Protein AF-A0AAW8Q0I5-F1 (afdb_monomer_lite)

Structure (mmCIF, N/CA/C/O backbone):
data_AF-A0AAW8Q0I5-F1
#
_entry.id   AF-A0AAW8Q0I5-F1
#
loop_
_atom_site.group_PDB
_atom_site.id
_atom_site.type_symbol
_atom_site.label_atom_id
_atom_site.label_alt_id
_atom_site.label_comp_id
_atom_site.label_asym_id
_atom_site.label_entity_id
_atom_site.label_seq_id
_atom_site.pdbx_PDB_ins_code
_atom_site.Cartn_x
_atom_site.Cartn_y
_atom_site.Cartn_z
_atom_site.occupancy
_atom_site.B_iso_or_equiv
_atom_site.auth_seq_id
_atom_site.auth_comp_id
_atom_site.auth_asym_id
_atom_site.auth_atom_id
_atom_site.pdbx_PDB_model_num
ATOM 1 N N . MET A 1 1 ? -17.377 -19.923 -8.020 1.00 48.56 1 MET A N 1
ATOM 2 C CA . MET A 1 1 ? -16.623 -18.664 -7.853 1.00 48.56 1 MET A CA 1
ATOM 3 C C . MET A 1 1 ? -15.186 -18.942 -8.264 1.00 48.56 1 MET A C 1
ATOM 5 O O . MET A 1 1 ? -14.658 -19.953 -7.824 1.00 48.56 1 MET A O 1
ATOM 9 N N . LYS A 1 2 ? -14.587 -18.152 -9.161 1.00 55.38 2 LYS A N 1
ATOM 10 C CA . LYS A 1 2 ? -13.146 -18.241 -9.446 1.00 55.38 2 LYS A CA 1
ATOM 11 C C . LYS A 1 2 ? -12.487 -17.068 -8.725 1.00 55.38 2 LYS A C 1
ATOM 13 O O . LYS A 1 2 ? -12.736 -15.935 -9.114 1.00 55.38 2 LYS A O 1
ATOM 18 N N . LEU A 1 3 ? -11.736 -17.343 -7.660 1.00 59.12 3 LEU A N 1
ATOM 19 C CA . LEU A 1 3 ? -10.887 -16.339 -7.018 1.00 59.12 3 LEU A CA 1
ATOM 20 C C . LEU A 1 3 ? -9.616 -16.152 -7.850 1.00 59.12 3 LEU A C 1
ATOM 22 O O . LEU A 1 3 ? -9.145 -17.100 -8.490 1.00 59.12 3 LEU A O 1
ATOM 26 N N . ASP A 1 4 ? -9.074 -14.937 -7.847 1.00 66.06 4 ASP A N 1
ATOM 27 C CA . ASP A 1 4 ? -7.731 -14.695 -8.366 1.00 66.06 4 ASP A CA 1
ATOM 28 C C . ASP A 1 4 ? -6.741 -15.560 -7.574 1.00 66.06 4 ASP A C 1
ATOM 30 O O . ASP A 1 4 ? -6.732 -15.535 -6.346 1.00 66.06 4 ASP A O 1
ATOM 34 N N . LYS A 1 5 ? -5.908 -16.339 -8.271 1.00 63.41 5 LYS A N 1
ATOM 35 C CA . LYS A 1 5 ? -4.948 -17.265 -7.648 1.00 63.41 5 LYS A CA 1
ATOM 36 C C . LYS A 1 5 ? -3.887 -16.557 -6.796 1.00 63.41 5 LYS A C 1
ATOM 38 O O . LYS A 1 5 ? -3.178 -17.221 -6.050 1.00 63.41 5 LYS A O 1
ATOM 43 N N . ARG A 1 6 ? -3.746 -15.236 -6.936 1.00 63.31 6 ARG A N 1
ATOM 44 C CA . ARG A 1 6 ? -2.852 -14.393 -6.133 1.00 63.31 6 ARG A CA 1
ATOM 45 C C . ARG A 1 6 ? -3.464 -14.021 -4.778 1.00 63.31 6 ARG A C 1
ATOM 47 O O . ARG A 1 6 ? -2.721 -13.617 -3.889 1.00 63.31 6 ARG A O 1
ATOM 54 N N . LEU A 1 7 ? -4.784 -14.149 -4.608 1.00 67.88 7 LEU A N 1
ATOM 55 C CA . LEU A 1 7 ? -5.469 -13.863 -3.347 1.00 67.88 7 LEU A CA 1
ATOM 56 C C . LEU A 1 7 ? -5.309 -15.039 -2.382 1.00 67.88 7 LEU A C 1
ATOM 58 O O . LEU A 1 7 ? -5.857 -16.118 -2.601 1.00 67.88 7 LEU A O 1
ATOM 62 N N . LYS A 1 8 ? -4.562 -14.813 -1.300 1.00 71.75 8 LYS A N 1
ATOM 63 C CA . LYS A 1 8 ? -4.283 -15.825 -0.268 1.00 71.75 8 LYS A CA 1
ATOM 64 C C . LYS A 1 8 ? -5.194 -15.705 0.953 1.00 71.75 8 LYS A C 1
ATOM 66 O O . LYS A 1 8 ? -5.509 -16.717 1.573 1.00 71.75 8 LYS A O 1
ATOM 71 N N . ASN A 1 9 ? -5.625 -14.489 1.267 1.00 77.19 9 ASN A N 1
ATOM 72 C CA . ASN A 1 9 ? -6.574 -14.135 2.319 1.00 77.19 9 ASN A CA 1
ATOM 73 C C . ASN A 1 9 ? -7.292 -12.839 1.926 1.00 77.19 9 ASN A C 1
ATOM 75 O O . ASN A 1 9 ? -6.793 -12.088 1.085 1.00 77.19 9 ASN A O 1
ATOM 79 N N . ILE A 1 10 ? -8.463 -12.600 2.509 1.00 85.44 10 ILE A N 1
ATOM 80 C CA . ILE A 1 10 ? -9.275 -11.404 2.277 1.00 85.44 10 ILE A CA 1
ATOM 81 C C . ILE A 1 10 ? -9.743 -10.935 3.647 1.00 85.44 10 ILE A C 1
ATOM 83 O O . ILE A 1 10 ? -10.274 -11.747 4.388 1.00 85.44 10 ILE A O 1
ATOM 87 N N . GLU A 1 11 ? -9.543 -9.665 3.973 1.00 87.81 11 GLU A N 1
ATOM 88 C CA . GLU A 1 11 ? -10.097 -9.051 5.181 1.00 87.81 11 GLU A CA 1
ATOM 89 C C . GLU A 1 11 ? -11.274 -8.160 4.787 1.00 87.81 11 GLU A C 1
ATOM 91 O O . GLU A 1 11 ? -11.239 -7.510 3.738 1.00 87.81 11 GLU A O 1
ATOM 96 N N . TRP A 1 12 ? -12.317 -8.130 5.614 1.00 91.81 12 TRP A N 1
ATOM 97 C CA . TRP A 1 12 ? -13.484 -7.279 5.397 1.00 91.81 12 TRP A CA 1
ATOM 98 C C . TRP A 1 12 ? -13.588 -6.268 6.522 1.00 91.81 12 TRP A C 1
ATOM 100 O O . TRP A 1 12 ? -13.797 -6.641 7.671 1.00 91.81 12 TRP A O 1
ATOM 110 N N . GLU A 1 13 ? -13.500 -4.986 6.194 1.00 91.31 13 GLU A N 1
ATOM 111 C CA . GLU A 1 13 ? -13.608 -3.922 7.186 1.00 91.31 13 GLU A CA 1
ATOM 112 C C . GLU A 1 13 ? -14.950 -3.198 7.049 1.00 91.31 13 GLU A C 1
ATOM 114 O O . GLU A 1 13 ? -15.319 -2.710 5.979 1.00 91.31 13 GLU A O 1
ATOM 119 N N . VAL A 1 14 ? -15.695 -3.118 8.149 1.00 92.50 14 VAL A N 1
ATOM 120 C CA . VAL A 1 14 ? -16.879 -2.263 8.254 1.00 92.50 14 VAL A CA 1
ATOM 121 C C . VAL A 1 14 ? -16.415 -0.926 8.806 1.00 92.50 14 VAL A C 1
ATOM 123 O O . VAL A 1 14 ? -16.199 -0.794 10.010 1.00 92.50 14 VAL A O 1
ATOM 126 N N . ILE A 1 15 ? -16.250 0.052 7.917 1.00 87.56 15 ILE A N 1
ATOM 127 C CA . ILE A 1 15 ? -15.680 1.373 8.220 1.00 87.56 15 ILE A CA 1
ATOM 128 C C . ILE A 1 15 ? -16.571 2.507 7.703 1.00 87.56 15 ILE A C 1
ATOM 130 O O . ILE A 1 15 ? -17.479 2.294 6.902 1.00 87.56 15 ILE A O 1
ATOM 134 N N . GLY A 1 16 ? -16.327 3.729 8.178 1.00 83.31 16 GLY A N 1
ATOM 135 C CA . GLY A 1 16 ? -17.059 4.932 7.779 1.00 83.31 16 GLY A CA 1
ATOM 136 C C . GLY A 1 16 ? -16.974 6.021 8.847 1.00 83.31 16 GLY A C 1
ATOM 137 O O . GLY A 1 16 ? -16.049 6.035 9.653 1.00 83.31 16 GLY A O 1
ATOM 138 N N . GLY A 1 17 ? -17.953 6.931 8.882 1.00 82.12 17 GLY A N 1
ATOM 139 C CA . GLY A 1 17 ? -18.036 7.948 9.941 1.00 82.12 17 GLY A CA 1
ATOM 140 C C . GLY A 1 17 ? -18.334 7.347 11.322 1.00 82.12 17 GLY A C 1
ATOM 141 O O . GLY A 1 17 ? -17.542 7.480 12.247 1.00 82.12 17 GLY A O 1
ATOM 142 N N . GLU A 1 18 ? -19.486 6.688 11.464 1.00 88.50 18 GLU A N 1
ATOM 143 C CA . GLU A 1 18 ? -19.808 5.827 12.609 1.00 88.50 18 GLU A CA 1
ATOM 144 C C . GLU A 1 18 ? -20.784 4.742 12.144 1.00 88.50 18 GLU A C 1
ATOM 146 O O . GLU A 1 18 ? -21.928 5.023 11.784 1.00 88.50 18 GLU A O 1
ATOM 151 N N . THR A 1 19 ? -20.327 3.495 12.138 1.00 89.19 19 THR A N 1
ATOM 152 C CA . THR A 1 19 ? -21.017 2.346 11.528 1.00 89.19 19 THR A CA 1
ATOM 153 C C . THR A 1 19 ? -22.331 2.006 12.233 1.00 89.19 19 THR A C 1
ATOM 155 O O . THR A 1 19 ? -23.303 1.600 11.592 1.00 89.19 19 THR A O 1
ATOM 158 N N . THR A 1 20 ? -22.416 2.276 13.536 1.00 91.75 20 THR A N 1
ATOM 159 C CA . THR A 1 20 ? -23.627 2.086 14.351 1.00 91.75 20 THR A CA 1
ATOM 160 C C . THR A 1 20 ? -24.678 3.191 14.178 1.00 91.75 20 THR A C 1
ATOM 162 O O . THR A 1 20 ? -25.742 3.132 14.797 1.00 91.75 20 THR A O 1
ATOM 165 N N . MET A 1 21 ? -24.423 4.205 13.336 1.00 90.25 21 MET A N 1
ATOM 166 C CA . MET A 1 21 ? -25.456 5.172 12.937 1.00 90.25 21 MET A CA 1
ATOM 167 C C . MET A 1 21 ? -26.465 4.598 11.941 1.00 90.25 21 MET A C 1
ATOM 169 O O . MET A 1 21 ? -27.536 5.184 11.764 1.00 90.25 21 MET A O 1
ATOM 173 N N . MET A 1 22 ? -26.148 3.469 11.305 1.00 88.31 22 MET A N 1
ATOM 174 C CA . MET A 1 22 ? -27.131 2.705 10.543 1.00 88.31 22 MET A CA 1
ATOM 175 C C . MET A 1 22 ? -28.263 2.226 11.469 1.00 88.31 22 MET A C 1
ATOM 177 O O . MET A 1 22 ? -28.040 2.049 12.673 1.00 88.31 22 MET A O 1
ATOM 181 N N . PRO A 1 23 ? -29.485 2.010 10.947 1.00 91.62 23 PRO A N 1
ATOM 182 C CA . PRO A 1 23 ? -30.553 1.393 11.725 1.00 91.62 23 PRO A CA 1
ATOM 183 C C . PRO A 1 23 ? -30.087 0.065 12.327 1.00 91.62 23 PRO A C 1
ATOM 185 O O . PRO A 1 23 ? -29.444 -0.726 11.640 1.00 91.62 23 PRO A O 1
ATOM 188 N N . PHE A 1 24 ? -30.420 -0.193 13.591 1.00 95.94 24 PHE A N 1
ATOM 189 C CA . PHE A 1 24 ? -30.023 -1.431 14.269 1.00 95.94 24 PHE A CA 1
ATOM 190 C C . PHE A 1 24 ? -30.465 -2.674 13.490 1.00 95.94 24 PHE A C 1
ATOM 192 O O . PHE A 1 24 ? -29.695 -3.615 13.329 1.00 95.94 24 PHE A O 1
ATOM 199 N N . GLU A 1 25 ? -31.683 -2.637 12.950 1.00 96.88 25 GLU A N 1
ATOM 200 C CA . GLU A 1 25 ? -32.304 -3.729 12.204 1.00 96.88 25 GLU A CA 1
ATOM 201 C C . GLU A 1 25 ? -31.486 -4.106 10.956 1.00 96.88 25 GLU A C 1
ATOM 203 O O . GLU A 1 25 ? -31.444 -5.272 10.578 1.00 96.88 25 GLU A O 1
ATOM 208 N N . PHE A 1 26 ? -30.763 -3.148 10.357 1.00 95.00 26 PHE A N 1
ATOM 209 C CA . PHE A 1 26 ? -29.841 -3.436 9.257 1.00 95.00 26 PHE A CA 1
ATOM 210 C C . PHE A 1 26 ? -28.702 -4.346 9.719 1.00 95.00 26 PHE A C 1
ATOM 212 O O . PHE A 1 26 ? -28.434 -5.357 9.082 1.00 95.00 26 PHE A O 1
ATOM 219 N N . TRP A 1 27 ? -28.035 -4.020 10.829 1.00 95.38 27 TRP A N 1
ATOM 220 C CA . TRP A 1 27 ? -26.914 -4.824 11.324 1.00 95.38 27 TRP A CA 1
ATOM 221 C C . TRP A 1 27 ? -27.357 -6.127 11.983 1.00 95.38 27 TRP A C 1
ATOM 223 O O . TRP A 1 27 ? -26.634 -7.119 11.899 1.00 95.38 27 TRP A O 1
ATOM 233 N N . GLU A 1 28 ? -28.548 -6.157 12.581 1.00 97.31 28 GLU A N 1
ATOM 234 C CA . GLU A 1 28 ? -29.161 -7.387 13.084 1.00 97.31 28 GLU A CA 1
ATOM 235 C C . GLU A 1 28 ? -29.305 -8.445 11.975 1.00 97.31 28 GLU A C 1
ATOM 237 O O . GLU A 1 28 ? -29.043 -9.627 12.217 1.00 97.31 28 GLU A O 1
ATOM 242 N N . GLU A 1 29 ? -29.649 -8.014 10.757 1.00 97.00 29 GLU A N 1
ATOM 243 C CA . GLU A 1 29 ? -29.733 -8.865 9.566 1.00 97.00 29 GLU A CA 1
ATOM 244 C C . GLU A 1 29 ? -28.365 -9.081 8.893 1.00 97.00 29 GLU A C 1
ATOM 246 O O . GLU A 1 29 ? -27.980 -10.212 8.583 1.00 97.00 29 GLU A O 1
ATOM 251 N N . MET A 1 30 ? -27.601 -8.008 8.678 1.00 95.62 30 MET A N 1
ATOM 252 C CA . MET A 1 30 ? -26.410 -8.033 7.827 1.00 95.62 30 MET A CA 1
ATOM 253 C C . MET A 1 30 ? -25.180 -8.637 8.491 1.00 95.62 30 MET A C 1
ATOM 255 O O . MET A 1 30 ? -24.368 -9.243 7.791 1.00 95.62 30 MET A O 1
ATOM 259 N N . LEU A 1 31 ? -25.016 -8.507 9.810 1.00 96.56 31 LEU A N 1
ATOM 260 C CA . LEU A 1 31 ? -23.865 -9.075 10.511 1.00 96.56 31 LEU A CA 1
ATOM 261 C C . LEU A 1 31 ? -23.804 -10.611 10.370 1.00 96.56 31 LEU A C 1
ATOM 263 O O . LEU A 1 31 ? -22.808 -11.100 9.833 1.00 96.56 31 LEU A O 1
ATOM 267 N N . PRO A 1 32 ? -24.844 -11.393 10.740 1.00 96.94 32 PRO A N 1
ATOM 268 C CA . PRO A 1 32 ? -24.814 -12.843 10.531 1.00 96.94 32 PRO A CA 1
ATOM 269 C C . PRO A 1 32 ? -24.720 -13.231 9.057 1.00 96.94 32 PRO A C 1
ATOM 271 O O . PRO A 1 32 ? -24.012 -14.179 8.721 1.00 96.94 32 PRO A O 1
ATOM 274 N N . TYR A 1 33 ? -25.409 -12.502 8.173 1.00 96.81 33 TYR A N 1
ATOM 275 C CA . TYR A 1 33 ? -25.327 -12.746 6.736 1.00 96.81 33 TYR A CA 1
ATOM 276 C C . TYR A 1 33 ? -23.885 -12.614 6.230 1.00 96.81 33 TYR A C 1
ATOM 278 O O . TYR A 1 33 ? -23.397 -13.479 5.505 1.00 96.81 33 TYR A O 1
ATOM 286 N N . THR A 1 34 ? -23.185 -11.556 6.638 1.00 95.94 34 THR A N 1
ATOM 287 C CA . THR A 1 34 ? -21.801 -11.290 6.230 1.00 95.94 34 THR A CA 1
ATOM 288 C C . THR A 1 34 ? -20.853 -12.359 6.764 1.00 95.94 34 THR A C 1
ATOM 290 O O . THR A 1 34 ? -20.040 -12.874 5.999 1.00 95.94 34 THR A O 1
ATOM 293 N N . LEU A 1 35 ? -21.002 -12.764 8.029 1.00 96.88 35 LEU A N 1
ATOM 294 C CA . LEU A 1 35 ? -20.181 -13.820 8.628 1.00 96.88 35 LEU A CA 1
ATOM 295 C C . LEU A 1 35 ? -20.333 -15.170 7.891 1.00 96.88 35 LEU A C 1
ATOM 297 O O . LEU A 1 35 ? -19.319 -15.781 7.555 1.00 96.88 35 LEU A O 1
ATOM 301 N N . ASP A 1 36 ? -21.558 -15.593 7.534 1.00 96.31 36 ASP A N 1
ATOM 302 C CA . ASP A 1 36 ? -21.793 -16.809 6.717 1.00 96.31 36 ASP A CA 1
ATOM 303 C C . ASP A 1 36 ? -21.140 -16.703 5.328 1.00 96.31 36 ASP A C 1
ATOM 305 O O . ASP A 1 36 ? -20.596 -17.677 4.801 1.00 96.31 36 ASP A O 1
ATOM 309 N N . ARG A 1 37 ? -21.158 -15.517 4.707 1.00 95.12 37 ARG A N 1
ATOM 310 C CA . ARG A 1 37 ? -20.499 -15.310 3.409 1.00 95.12 37 ARG A CA 1
ATOM 311 C C . ARG A 1 37 ? -18.986 -15.400 3.513 1.00 95.12 37 ARG A C 1
ATOM 313 O O . ARG A 1 37 ? -18.381 -16.074 2.678 1.00 95.12 37 ARG A O 1
ATOM 320 N N . ILE A 1 38 ? -18.396 -14.763 4.519 1.00 94.81 38 ILE A N 1
ATOM 321 C CA . ILE A 1 38 ? -16.953 -14.802 4.760 1.00 94.81 38 ILE A CA 1
ATOM 322 C C . ILE A 1 38 ? -16.504 -16.239 5.013 1.00 94.81 38 ILE A C 1
ATOM 324 O O . ILE A 1 38 ? -15.545 -16.694 4.393 1.00 94.81 38 ILE A O 1
ATOM 328 N N . GLU A 1 39 ? -17.240 -17.001 5.824 1.00 94.75 39 GLU A N 1
ATOM 329 C CA . GLU A 1 39 ? -16.926 -18.408 6.078 1.00 94.75 39 GLU A CA 1
ATOM 330 C C . GLU A 1 39 ? -16.882 -19.238 4.786 1.00 94.75 39 GLU A C 1
ATOM 332 O O . GLU A 1 39 ? -15.955 -20.022 4.574 1.00 94.75 39 GLU A O 1
ATOM 337 N N . ARG A 1 40 ? -17.835 -19.023 3.870 1.00 92.69 40 ARG A N 1
ATOM 338 C CA . ARG A 1 40 ? -17.848 -19.699 2.562 1.00 92.69 40 ARG A CA 1
ATOM 339 C C . ARG A 1 40 ? -16.698 -19.271 1.661 1.00 92.69 40 ARG A C 1
ATOM 341 O O . ARG A 1 40 ? -16.171 -20.107 0.933 1.00 92.69 40 ARG A O 1
ATOM 348 N N . ILE A 1 41 ? -16.323 -17.993 1.671 1.00 90.69 41 ILE A N 1
ATOM 349 C CA . ILE A 1 41 ? -15.193 -17.492 0.875 1.00 90.69 41 ILE A CA 1
ATOM 350 C C . ILE A 1 41 ? -13.880 -18.068 1.411 1.00 90.69 41 ILE A C 1
ATOM 352 O O . ILE A 1 41 ? -13.065 -18.555 0.627 1.00 90.69 41 ILE A O 1
ATOM 356 N N . ASN A 1 42 ? -13.728 -18.120 2.735 1.00 91.44 42 ASN A N 1
ATOM 357 C CA . ASN A 1 42 ? -12.556 -18.658 3.419 1.00 91.44 42 ASN A CA 1
ATOM 358 C C . ASN A 1 42 ? -12.261 -20.129 3.073 1.00 91.44 42 ASN A C 1
ATOM 360 O O . ASN A 1 42 ? -11.112 -20.546 3.173 1.00 91.44 42 ASN A O 1
ATOM 364 N N . GLN A 1 43 ? -13.243 -20.911 2.602 1.00 90.06 43 GLN A N 1
ATOM 365 C CA . GLN A 1 43 ? -13.017 -22.281 2.101 1.00 90.06 43 GLN A CA 1
ATOM 366 C C . GLN A 1 43 ? -12.094 -22.339 0.873 1.00 90.06 43 GLN A C 1
ATOM 368 O O . GLN A 1 43 ? -11.577 -23.406 0.541 1.00 90.06 43 GLN A O 1
ATOM 373 N N . PHE A 1 44 ? -11.908 -21.213 0.184 1.00 86.38 44 PHE A N 1
ATOM 374 C CA . PHE A 1 44 ? -11.088 -21.102 -1.019 1.00 86.38 44 PHE A CA 1
ATOM 375 C C . PHE A 1 44 ? -9.790 -20.309 -0.796 1.00 86.38 44 PHE A C 1
ATOM 377 O O . PHE A 1 44 ? -9.005 -20.179 -1.735 1.00 86.38 44 PHE A O 1
ATOM 384 N N . CYS A 1 45 ? -9.565 -19.778 0.409 1.00 83.31 45 CYS A N 1
ATOM 385 C CA . CYS A 1 45 ? -8.378 -19.003 0.764 1.00 83.31 45 CYS A CA 1
ATOM 386 C C . CYS A 1 45 ? -7.326 -19.889 1.452 1.00 83.31 45 CYS A C 1
ATOM 388 O O . CYS A 1 45 ? -7.659 -20.875 2.107 1.00 83.31 45 CYS A O 1
ATOM 390 N N . GLU A 1 46 ? -6.043 -19.535 1.324 1.00 81.19 46 GLU A N 1
ATOM 391 C CA . GLU A 1 46 ? -4.951 -20.221 2.035 1.00 81.19 46 GLU A CA 1
ATOM 392 C C . GLU A 1 46 ? -5.002 -19.942 3.543 1.00 81.19 46 GLU A C 1
ATOM 394 O O . GLU A 1 46 ? -4.690 -20.816 4.353 1.00 81.19 46 GLU A O 1
ATOM 399 N N . LYS A 1 47 ? -5.406 -18.723 3.920 1.00 81.81 47 LYS A N 1
ATOM 400 C CA . LYS A 1 47 ? -5.651 -18.321 5.308 1.00 81.81 47 LYS A CA 1
ATOM 401 C C . LYS A 1 47 ? -7.071 -17.781 5.439 1.00 81.81 47 LYS A C 1
ATOM 403 O O . LYS A 1 47 ? -7.577 -17.131 4.525 1.00 81.81 47 LYS A O 1
ATOM 408 N N . LYS A 1 48 ? -7.698 -18.049 6.586 1.00 87.06 48 LYS A N 1
ATOM 409 C CA . LYS A 1 48 ? -8.992 -17.457 6.936 1.00 87.06 48 LYS A CA 1
ATOM 410 C C . LYS A 1 48 ? -8.788 -15.966 7.192 1.00 87.06 48 LYS A C 1
ATOM 412 O O . LYS A 1 48 ? -7.904 -15.635 7.974 1.00 87.06 48 LYS A O 1
ATOM 417 N N . GLY A 1 49 ? -9.584 -15.118 6.556 1.00 88.38 49 GLY A N 1
ATOM 418 C CA . GLY A 1 49 ? -9.718 -13.723 6.976 1.00 88.38 49 GLY A CA 1
ATOM 419 C C . GLY A 1 49 ? -10.953 -13.503 7.840 1.00 88.38 49 GLY A C 1
ATOM 420 O O . GLY A 1 49 ? -11.753 -14.431 8.028 1.00 88.38 49 GLY A O 1
ATOM 421 N N . SER A 1 50 ? -11.109 -12.290 8.358 1.00 91.94 50 SER A N 1
ATOM 422 C CA . SER A 1 50 ? -12.137 -11.922 9.328 1.00 91.94 50 SER A CA 1
ATOM 423 C C . SER A 1 50 ? -12.959 -10.704 8.895 1.00 91.94 50 SER A C 1
ATOM 425 O O . SER A 1 50 ? -12.682 -10.017 7.909 1.00 91.94 50 SER A O 1
ATOM 427 N N . LEU A 1 51 ? -14.042 -10.474 9.636 1.00 95.81 51 LEU A N 1
ATOM 428 C CA . LEU A 1 51 ? -14.813 -9.243 9.615 1.00 95.81 51 LEU A CA 1
ATOM 429 C C . LEU A 1 51 ? -14.330 -8.336 10.748 1.00 95.81 51 LEU A C 1
ATOM 431 O O . LEU A 1 51 ? -14.603 -8.607 11.919 1.00 95.81 51 LEU A O 1
ATOM 435 N N . ASN A 1 52 ? -13.700 -7.226 10.387 1.00 94.38 52 ASN A N 1
ATOM 436 C CA . ASN A 1 52 ? -13.276 -6.178 11.303 1.00 94.38 52 ASN A CA 1
ATOM 437 C C . ASN A 1 52 ? -14.385 -5.127 11.396 1.00 94.38 52 ASN A C 1
ATOM 439 O O . ASN A 1 52 ? -14.606 -4.348 10.467 1.00 94.38 52 ASN A O 1
ATOM 443 N N . PHE A 1 53 ? -15.124 -5.113 12.505 1.00 96.06 53 PHE A N 1
ATOM 444 C CA . PHE A 1 53 ? -16.202 -4.152 12.730 1.00 96.06 53 PHE A CA 1
ATOM 445 C C . PHE A 1 53 ? -15.679 -2.938 13.501 1.00 96.06 53 PHE A C 1
ATOM 447 O O . PHE A 1 53 ? -15.452 -3.033 14.708 1.00 96.06 53 PHE A O 1
ATOM 454 N N . LEU A 1 54 ? -15.503 -1.795 12.828 1.00 94.06 54 LEU A N 1
ATOM 455 C CA . LEU A 1 54 ? -14.966 -0.580 13.445 1.00 94.06 54 LEU A CA 1
ATOM 456 C C . LEU A 1 54 ? -16.100 0.300 13.979 1.00 94.06 54 LEU A C 1
ATOM 458 O O . LEU A 1 54 ? -17.014 0.678 13.245 1.00 94.06 54 LEU A O 1
ATOM 462 N N . THR A 1 55 ? -16.042 0.670 15.256 1.00 93.69 55 THR A N 1
ATOM 463 C CA . THR A 1 55 ? -16.997 1.603 15.877 1.00 93.69 55 THR A CA 1
ATOM 464 C C . THR A 1 55 ? -16.334 2.422 16.976 1.00 93.69 55 THR A C 1
ATOM 466 O O . THR A 1 55 ? -15.407 1.983 17.650 1.00 93.69 55 THR A O 1
ATOM 469 N N . ASN A 1 56 ? -16.840 3.632 17.199 1.00 90.38 56 ASN A N 1
ATOM 470 C CA . ASN A 1 56 ? -16.401 4.489 18.287 1.00 90.38 56 ASN A CA 1
ATOM 471 C C . ASN A 1 56 ? -16.998 4.092 19.660 1.00 90.38 56 ASN A C 1
ATOM 473 O O . ASN A 1 56 ? -16.679 4.710 20.676 1.00 90.38 56 ASN A O 1
ATOM 477 N N . LEU A 1 57 ? -17.882 3.091 19.730 1.00 92.69 57 LEU A N 1
ATOM 478 C CA . LEU A 1 57 ? -18.517 2.610 20.971 1.00 92.69 57 LEU A CA 1
ATOM 479 C C . LEU A 1 57 ? -19.310 3.670 21.773 1.00 92.69 57 LEU A C 1
ATOM 481 O O . LEU A 1 57 ? -19.740 3.415 22.895 1.00 92.69 57 LEU A O 1
ATOM 485 N N . ILE A 1 58 ? -19.566 4.858 21.218 1.00 87.75 58 ILE A N 1
ATOM 486 C CA . ILE A 1 58 ? -20.411 5.913 21.809 1.00 87.75 58 ILE A CA 1
ATOM 487 C C . ILE A 1 58 ? -21.768 5.931 21.085 1.00 87.75 58 ILE A C 1
ATOM 489 O O . ILE A 1 58 ? -22.355 6.973 20.779 1.00 87.75 58 ILE A O 1
ATOM 493 N N . TYR A 1 59 ? -22.308 4.749 20.805 1.00 87.81 59 TYR A N 1
ATOM 494 C CA . TYR A 1 59 ? -23.576 4.604 20.102 1.00 87.81 59 TYR A CA 1
ATOM 495 C C . TYR A 1 59 ? -24.781 4.878 21.000 1.00 87.81 59 TYR A C 1
ATOM 497 O O . TYR A 1 59 ? -24.771 4.646 22.212 1.00 87.81 59 TYR A O 1
ATOM 505 N N . LYS A 1 60 ? -25.848 5.420 20.401 1.00 84.94 60 LYS A N 1
ATOM 506 C CA . LYS A 1 60 ? -27.090 5.774 21.111 1.00 84.94 60 LYS A CA 1
ATOM 507 C C . LYS A 1 60 ? -27.956 4.553 21.419 1.00 84.94 60 LYS A C 1
ATOM 509 O O . LYS A 1 60 ? -28.589 4.529 22.472 1.00 84.94 60 LYS A O 1
ATOM 514 N N . ASP A 1 61 ? -27.987 3.578 20.516 1.00 92.12 61 ASP A N 1
ATOM 515 C CA . ASP A 1 61 ? -28.803 2.374 20.653 1.00 92.12 61 ASP A CA 1
ATOM 516 C C . ASP A 1 61 ? -28.035 1.288 21.415 1.00 92.12 61 ASP A C 1
ATOM 518 O O . ASP A 1 61 ? -27.075 0.714 20.911 1.00 92.12 61 ASP A O 1
ATOM 522 N N . LYS A 1 62 ? -28.450 1.004 22.652 1.00 90.25 62 LYS A N 1
ATOM 523 C CA . LYS A 1 62 ? -27.763 0.033 23.514 1.00 90.25 62 LYS A CA 1
ATOM 524 C C . LYS A 1 62 ? -27.877 -1.413 23.019 1.00 90.25 62 LYS A C 1
ATOM 526 O O . LYS A 1 62 ? -27.070 -2.234 23.442 1.00 90.25 62 LYS A O 1
ATOM 531 N N . ARG A 1 63 ? -28.813 -1.718 22.107 1.00 95.75 63 ARG A N 1
ATOM 532 C CA . ARG A 1 63 ? -28.976 -3.066 21.534 1.00 95.75 63 ARG A CA 1
ATOM 533 C C . ARG A 1 63 ? -27.728 -3.539 20.781 1.00 95.75 63 ARG A C 1
ATOM 535 O O . ARG A 1 63 ? -27.512 -4.741 20.669 1.00 95.75 63 ARG A O 1
ATOM 542 N N . TYR A 1 64 ? -26.872 -2.624 20.314 1.00 96.50 64 TYR A N 1
ATOM 543 C CA . TYR A 1 64 ? -25.595 -2.988 19.693 1.00 96.50 64 TYR A CA 1
ATOM 544 C C . TYR A 1 64 ? -24.668 -3.762 20.635 1.00 96.50 64 TYR A C 1
ATOM 546 O O . TYR A 1 64 ? -24.006 -4.688 20.182 1.00 96.50 64 TYR A O 1
ATOM 554 N N . THR A 1 65 ? -24.670 -3.464 21.942 1.00 96.31 65 THR A N 1
ATOM 555 C CA . THR A 1 65 ? -23.898 -4.252 22.919 1.00 96.31 65 THR A CA 1
ATOM 556 C C . THR A 1 65 ? -24.350 -5.713 22.915 1.00 96.31 65 THR A C 1
ATOM 558 O O . THR A 1 65 ? -23.517 -6.616 22.875 1.00 96.31 65 THR A O 1
ATOM 561 N N . ASP A 1 66 ? -25.664 -5.954 22.901 1.00 96.75 66 ASP A N 1
ATOM 562 C CA . ASP A 1 66 ? -26.227 -7.307 22.871 1.00 96.75 66 ASP A CA 1
ATOM 563 C C . ASP A 1 66 ? -25.909 -8.015 21.548 1.00 96.75 66 ASP A C 1
ATOM 565 O O . ASP A 1 66 ? -25.583 -9.202 21.543 1.00 96.75 66 ASP A O 1
ATOM 569 N N . LEU A 1 67 ? -25.949 -7.285 20.429 1.00 97.38 67 LEU A N 1
ATOM 570 C CA . LEU A 1 67 ? -25.593 -7.811 19.113 1.00 97.38 67 LEU A CA 1
ATOM 571 C C . LEU A 1 67 ? -24.117 -8.224 19.044 1.00 97.38 67 LEU A C 1
ATOM 573 O O . LEU A 1 67 ? -23.817 -9.323 18.583 1.00 97.38 67 LEU A O 1
ATOM 577 N N . PHE A 1 68 ? -23.202 -7.384 19.533 1.00 97.38 68 PHE A N 1
ATOM 578 C CA . PHE A 1 68 ? -21.777 -7.711 19.572 1.00 97.38 68 PHE A CA 1
ATOM 579 C C . PHE A 1 68 ? -21.491 -8.870 20.522 1.00 97.38 68 PHE A C 1
ATOM 581 O O . PHE A 1 68 ? -20.731 -9.759 20.166 1.00 97.38 68 PHE A O 1
ATOM 588 N N . ASN A 1 69 ? -22.157 -8.932 21.678 1.00 97.50 69 ASN A N 1
ATOM 589 C CA . ASN A 1 69 ? -22.052 -10.073 22.590 1.00 97.50 69 ASN A CA 1
ATOM 590 C C . ASN A 1 69 ? -22.572 -11.373 21.967 1.00 97.50 69 ASN A C 1
ATOM 592 O O . ASN A 1 69 ? -21.976 -12.427 22.160 1.00 97.50 69 ASN A O 1
ATOM 596 N N . LYS A 1 70 ? -23.656 -11.310 21.185 1.00 97.62 70 LYS A N 1
ATOM 597 C CA . LYS A 1 70 ? -24.223 -12.477 20.495 1.00 97.62 70 LYS A CA 1
ATOM 598 C C . LYS A 1 70 ? -23.235 -13.125 19.519 1.00 97.62 70 LYS A C 1
ATOM 600 O O . LYS A 1 70 ? -23.256 -14.345 19.382 1.00 97.62 70 LYS A O 1
ATOM 605 N N . TYR A 1 71 ? -22.402 -12.330 18.845 1.00 97.19 71 TYR A N 1
ATOM 606 C CA . TYR A 1 71 ? -21.380 -12.817 17.907 1.00 97.19 71 TYR A CA 1
ATOM 607 C C . TYR A 1 71 ? -19.955 -12.718 18.462 1.00 97.19 71 TYR A C 1
ATOM 609 O O . TYR A 1 71 ? -19.004 -12.975 17.732 1.00 97.19 71 TYR A O 1
ATOM 617 N N . GLY A 1 72 ? -19.797 -12.384 19.744 1.00 95.69 72 GLY A N 1
ATOM 618 C CA . GLY A 1 72 ? -18.501 -12.099 20.353 1.00 95.69 72 GLY A CA 1
ATOM 619 C C . GLY A 1 72 ? -17.552 -13.296 20.344 1.00 95.69 72 GLY A C 1
ATOM 620 O O . GLY A 1 72 ? -16.351 -13.113 20.185 1.00 95.69 72 GLY A O 1
ATOM 621 N N . ASP A 1 73 ? -18.088 -14.512 20.436 1.00 95.94 73 ASP A N 1
ATOM 622 C CA . ASP A 1 73 ? -17.315 -15.759 20.375 1.00 95.94 73 ASP A CA 1
ATOM 623 C C . ASP A 1 73 ? -17.143 -16.304 18.942 1.00 95.94 73 ASP A C 1
ATOM 625 O O . ASP A 1 73 ? -16.588 -17.387 18.753 1.00 95.94 73 ASP A O 1
ATOM 629 N N . HIS A 1 74 ? -17.642 -15.603 17.916 1.00 95.88 74 HIS A N 1
ATOM 630 C CA . HIS A 1 74 ? -17.544 -16.057 16.530 1.00 95.88 74 HIS A CA 1
ATOM 631 C C . HIS A 1 74 ? -16.114 -15.872 16.001 1.00 95.88 74 HIS A C 1
ATOM 633 O O . HIS A 1 74 ? -15.620 -14.754 15.936 1.00 95.88 74 HIS A O 1
ATOM 639 N N . ASP A 1 75 ? -15.476 -16.948 15.529 1.00 92.75 75 ASP A N 1
ATOM 640 C CA . ASP A 1 75 ? -14.057 -16.961 15.111 1.00 92.75 75 ASP A CA 1
ATOM 641 C C . ASP A 1 75 ? -13.690 -15.997 13.967 1.00 92.75 75 ASP A C 1
ATOM 643 O O . ASP A 1 75 ? -12.514 -15.792 13.692 1.00 92.75 75 ASP A O 1
ATOM 647 N N . LEU A 1 76 ? -14.684 -15.467 13.256 1.00 95.00 76 LEU A N 1
ATOM 648 C CA . LEU A 1 76 ? -14.497 -14.531 12.140 1.00 95.00 76 LEU A CA 1
ATOM 649 C C . LEU A 1 76 ? -14.915 -13.096 12.487 1.00 95.00 76 LEU A C 1
ATOM 651 O O . LEU A 1 76 ? -14.933 -12.259 11.593 1.00 95.00 76 LEU A O 1
ATOM 655 N N . PHE A 1 77 ? -15.334 -12.822 13.725 1.00 96.88 77 PHE A N 1
ATOM 656 C CA . PHE A 1 77 ? -15.776 -11.496 14.147 1.00 96.88 77 PHE A CA 1
ATOM 657 C C . PHE A 1 77 ? -14.725 -10.841 15.042 1.00 96.88 77 PHE A C 1
ATOM 659 O O . PHE A 1 77 ? -14.447 -11.327 16.138 1.00 96.88 77 PHE A O 1
ATOM 666 N N . CYS A 1 78 ? -14.208 -9.701 14.593 1.00 95.44 78 CYS A N 1
ATOM 667 C CA . CYS A 1 78 ? -13.254 -8.885 15.330 1.00 95.44 78 CYS A CA 1
ATOM 668 C C . CYS A 1 78 ? -13.885 -7.513 15.580 1.00 95.44 78 CYS A C 1
ATOM 670 O O . CYS A 1 78 ? -14.321 -6.838 14.641 1.00 95.44 78 CYS A O 1
ATOM 672 N N . LEU A 1 79 ? -13.934 -7.072 16.837 1.00 96.50 79 LEU A N 1
ATOM 673 C CA . LEU A 1 79 ? -14.408 -5.729 17.164 1.00 96.50 79 LEU A CA 1
ATOM 674 C C . LEU A 1 79 ? -13.221 -4.771 17.242 1.00 96.50 79 LEU A C 1
ATOM 676 O O . LEU A 1 79 ? -12.345 -4.942 18.085 1.00 96.50 79 LEU A O 1
ATOM 680 N N . TYR A 1 80 ? -13.241 -3.728 16.422 1.00 94.81 80 TYR A N 1
ATOM 681 C CA . TYR A 1 80 ? -12.246 -2.664 16.432 1.00 94.81 80 TYR A CA 1
ATOM 682 C C . TYR A 1 80 ? -12.829 -1.388 17.035 1.00 94.81 80 TYR A C 1
ATOM 684 O O . TYR A 1 80 ? -13.948 -0.973 16.719 1.00 94.81 80 TYR A O 1
ATOM 692 N N . THR A 1 81 ? -12.043 -0.719 17.872 1.00 94.12 81 THR A N 1
ATOM 693 C CA . THR A 1 81 ? -12.382 0.611 18.378 1.00 94.12 81 THR A CA 1
ATOM 694 C C . THR A 1 81 ? -11.167 1.514 18.397 1.00 94.12 81 THR A C 1
ATOM 696 O O . THR A 1 81 ? -10.085 1.085 18.772 1.00 94.12 81 THR A O 1
ATOM 699 N N . SER A 1 82 ? -11.356 2.795 18.080 1.00 89.88 82 SER A N 1
ATOM 700 C CA . SER A 1 82 ? -10.289 3.791 18.187 1.00 89.88 82 SER A CA 1
ATOM 701 C C . SER A 1 82 ? -10.275 4.481 19.547 1.00 89.88 82 SER A C 1
ATOM 703 O O . SER A 1 82 ? -11.337 4.755 20.133 1.00 89.88 82 SER A O 1
ATOM 705 N N . TRP A 1 83 ? -9.069 4.801 20.007 1.00 89.00 83 TRP A N 1
ATOM 706 C CA . TRP A 1 83 ? -8.831 5.711 21.114 1.00 89.00 83 TRP A CA 1
ATOM 707 C C . TRP A 1 83 ? -7.670 6.655 20.806 1.00 89.00 83 TRP A C 1
ATOM 709 O O . TRP A 1 83 ? -6.584 6.245 20.391 1.00 89.00 83 TRP A O 1
ATOM 719 N N . GLU A 1 84 ? -7.906 7.937 21.070 1.00 84.00 84 GLU A N 1
ATOM 720 C CA . GLU A 1 84 ? -6.911 8.980 20.916 1.00 84.00 84 GLU A CA 1
ATOM 721 C C . GLU A 1 84 ? -7.237 10.159 21.859 1.00 84.00 84 GLU A C 1
ATOM 723 O O . GLU A 1 84 ? -8.312 10.753 21.757 1.00 84.00 84 GLU A O 1
ATOM 728 N N . PRO A 1 85 ? -6.354 10.524 22.804 1.00 84.56 85 PRO A N 1
ATOM 729 C CA . PRO A 1 85 ? -6.663 11.523 23.829 1.00 84.56 85 PRO A CA 1
ATOM 730 C C . PRO A 1 85 ? -6.781 12.954 23.278 1.00 84.56 85 PRO A C 1
ATOM 732 O O . PRO A 1 85 ? -7.406 13.803 23.908 1.00 84.56 85 PRO A O 1
ATOM 735 N N . ASP A 1 86 ? -6.226 13.235 22.098 1.00 83.62 86 ASP A N 1
ATOM 736 C CA . ASP A 1 86 ? -6.178 14.588 21.527 1.00 83.62 86 ASP A CA 1
ATOM 737 C C . ASP A 1 86 ? -7.457 15.015 20.793 1.00 83.62 86 ASP A C 1
ATOM 739 O O . ASP A 1 86 ? -7.609 16.187 20.438 1.00 83.62 86 ASP A O 1
ATOM 743 N N . THR A 1 87 ? -8.395 14.103 20.518 1.00 77.19 87 THR A N 1
ATOM 744 C CA . THR A 1 87 ? -9.628 14.473 19.810 1.00 77.19 87 THR A CA 1
ATOM 745 C C . THR A 1 87 ? -10.654 15.080 20.752 1.00 77.19 87 THR A C 1
ATOM 747 O O . THR A 1 87 ? -10.694 14.796 21.942 1.00 77.19 87 THR A O 1
ATOM 750 N N . ASN A 1 88 ? -11.594 15.862 20.217 1.00 72.69 88 ASN A N 1
ATOM 751 C CA . ASN A 1 88 ? -12.719 16.380 21.007 1.00 72.69 88 ASN A CA 1
ATOM 752 C C . ASN A 1 88 ? -13.561 15.280 21.678 1.00 72.69 88 ASN A C 1
ATOM 754 O O . ASN A 1 88 ? -14.287 15.570 22.629 1.00 72.69 88 ASN A O 1
ATOM 758 N N . ARG A 1 89 ? -13.485 14.039 21.176 1.00 73.12 89 ARG A N 1
ATOM 759 C CA . ARG A 1 89 ? -14.174 12.876 21.739 1.00 73.12 89 ARG A CA 1
ATOM 760 C C . ARG A 1 89 ? -13.649 12.540 23.136 1.00 73.12 89 ARG A C 1
ATOM 762 O O . ARG A 1 89 ? -14.458 12.200 23.994 1.00 73.12 89 ARG A O 1
ATOM 769 N N . PHE A 1 90 ? -12.347 12.696 23.369 1.00 75.94 90 PHE A N 1
ATOM 770 C CA . PHE A 1 90 ? -11.686 12.288 24.611 1.00 75.94 90 PHE A CA 1
ATOM 771 C C . PHE A 1 90 ? -10.954 13.441 25.334 1.00 75.94 90 PHE A C 1
ATOM 773 O O . PHE A 1 90 ? -10.959 13.489 26.556 1.00 75.94 90 PHE A O 1
ATOM 780 N N . GLY A 1 91 ? -10.439 14.448 24.626 1.00 61.72 91 GLY A N 1
ATOM 781 C CA . GLY A 1 91 ? -9.609 15.526 25.185 1.00 61.72 91 GLY A CA 1
ATOM 782 C C . GLY A 1 91 ? -10.339 16.712 25.833 1.00 61.72 91 GLY A C 1
ATOM 783 O O . GLY A 1 91 ? -9.775 17.381 26.696 1.00 61.72 91 GLY A O 1
ATOM 784 N N . ASN A 1 92 ? -11.604 16.999 25.491 1.00 57.78 92 ASN A N 1
ATOM 785 C CA . ASN A 1 92 ? -12.342 18.134 26.073 1.00 57.78 92 ASN A CA 1
ATOM 786 C C . ASN A 1 92 ? -13.222 17.696 27.264 1.00 57.78 92 ASN A C 1
ATOM 788 O O . ASN A 1 92 ? -14.386 17.319 27.101 1.00 57.78 92 ASN A O 1
ATOM 792 N N . ASN A 1 93 ? -12.670 17.803 28.482 1.00 58.81 93 ASN A N 1
ATOM 793 C CA . ASN A 1 93 ? -13.276 17.412 29.771 1.00 58.81 93 ASN A CA 1
ATOM 794 C C . ASN A 1 93 ? -13.571 15.911 29.939 1.00 58.81 93 ASN A C 1
ATOM 796 O O . ASN A 1 93 ? -14.351 15.558 30.824 1.00 58.81 93 ASN A O 1
ATOM 800 N N . ASP A 1 94 ? -13.009 15.050 29.086 1.00 67.06 94 ASP A N 1
ATOM 801 C CA . ASP A 1 94 ? -13.082 13.589 29.215 1.00 67.06 94 ASP A CA 1
ATOM 802 C C . ASP A 1 94 ? -14.516 13.021 29.302 1.00 67.06 94 ASP A C 1
ATOM 804 O O . ASP A 1 94 ? -14.764 11.920 29.782 1.00 67.06 94 ASP A O 1
ATOM 808 N N . LYS A 1 95 ? -15.524 13.781 28.848 1.00 75.62 95 LYS A N 1
ATOM 809 C CA . LYS A 1 95 ? -16.936 13.487 29.161 1.00 75.62 95 LYS A CA 1
ATOM 810 C C . LYS A 1 95 ? -17.429 12.167 28.581 1.00 75.62 95 LYS A C 1
ATOM 812 O O . LYS A 1 95 ? -18.314 11.542 29.162 1.00 75.62 95 LYS A O 1
ATOM 817 N N . MET A 1 96 ? -16.911 11.774 27.419 1.00 84.56 96 MET A N 1
ATOM 818 C CA . MET A 1 96 ? -17.319 10.531 26.766 1.00 84.56 96 MET A CA 1
ATOM 819 C C . MET A 1 96 ? -16.490 9.331 27.218 1.00 84.56 96 MET A C 1
ATOM 821 O O . MET A 1 96 ? -16.934 8.202 27.022 1.00 84.56 96 MET A O 1
ATOM 825 N N . TYR A 1 97 ? -15.330 9.544 27.839 1.00 88.56 97 TYR A N 1
ATOM 826 C CA . TYR A 1 97 ? -14.414 8.463 28.174 1.00 88.56 97 TYR A CA 1
ATOM 827 C C . TYR A 1 97 ? -14.961 7.490 29.225 1.00 88.56 97 TYR A C 1
ATOM 829 O O . TYR A 1 97 ? -14.866 6.283 28.997 1.00 88.56 97 TYR A O 1
ATOM 837 N N . PRO A 1 98 ? -15.645 7.926 30.308 1.00 89.31 98 PRO A N 1
ATOM 838 C CA . PRO A 1 98 ? -16.304 6.995 31.221 1.00 89.31 98 PRO A CA 1
ATOM 839 C C . PRO A 1 98 ? -17.318 6.089 30.515 1.00 89.31 98 PRO A C 1
ATOM 841 O O . PRO A 1 98 ? -17.301 4.877 30.710 1.00 89.31 98 PRO A O 1
ATOM 844 N N . ARG A 1 99 ? -18.158 6.664 29.643 1.00 89.38 99 ARG A N 1
ATOM 845 C CA . ARG A 1 99 ? -19.164 5.912 28.879 1.00 89.38 99 ARG A CA 1
ATOM 846 C C . ARG A 1 99 ? -18.520 4.955 27.877 1.00 89.38 99 ARG A C 1
ATOM 848 O O . ARG A 1 99 ? -19.002 3.839 27.701 1.00 89.38 99 ARG A O 1
ATOM 855 N N . PHE A 1 100 ? -17.456 5.397 27.217 1.00 92.81 100 PHE A N 1
ATOM 856 C CA . PHE A 1 100 ? -16.667 4.576 26.310 1.00 92.81 100 PHE A CA 1
ATOM 857 C C . PHE A 1 100 ? -16.114 3.342 27.032 1.00 92.81 100 PHE A C 1
ATOM 859 O O . PHE A 1 100 ? -16.356 2.223 26.590 1.00 92.81 100 PHE A O 1
ATOM 866 N N . LYS A 1 101 ? -15.472 3.534 28.192 1.00 93.75 101 LYS A N 1
ATOM 867 C CA . LYS A 1 101 ? -14.927 2.437 29.004 1.00 93.75 101 LYS A CA 1
ATOM 868 C C . LYS A 1 101 ? -16.001 1.485 29.516 1.00 93.75 101 LYS A C 1
ATOM 870 O O . LYS A 1 101 ? -15.803 0.276 29.466 1.00 93.75 101 LYS A O 1
ATOM 875 N N . GLU A 1 102 ? -17.136 2.014 29.976 1.00 94.12 102 GLU A N 1
ATOM 876 C CA . GLU A 1 102 ? -18.283 1.198 30.394 1.00 94.12 102 GLU A CA 1
ATOM 877 C C . GLU A 1 102 ? -18.783 0.319 29.239 1.00 94.12 102 GLU A C 1
ATOM 879 O O . GLU A 1 102 ? -18.981 -0.882 29.409 1.00 94.12 102 GLU A O 1
ATOM 884 N N . THR A 1 103 ? -18.923 0.902 28.046 1.00 95.25 103 THR A N 1
ATOM 885 C CA . THR A 1 103 ? -19.381 0.178 26.854 1.00 95.25 103 THR A CA 1
ATOM 886 C C . THR A 1 103 ? -18.366 -0.883 26.432 1.00 95.25 103 THR A C 1
ATOM 888 O O . THR A 1 103 ? -18.740 -2.040 26.255 1.00 95.25 103 THR A O 1
ATOM 891 N N . LEU A 1 104 ? -17.081 -0.531 26.357 1.00 96.12 104 LEU A N 1
ATOM 892 C CA . LEU A 1 104 ? -15.999 -1.450 26.001 1.00 96.12 104 LEU A CA 1
ATOM 893 C C . LEU A 1 104 ? -15.909 -2.649 26.960 1.00 96.12 104 LEU A C 1
ATOM 895 O O . LEU A 1 104 ? -15.799 -3.791 26.512 1.00 96.12 104 LEU A O 1
ATOM 899 N N . ALA A 1 105 ? -16.016 -2.401 28.268 1.00 96.31 105 ALA A N 1
ATOM 900 C CA . ALA A 1 105 ? -16.007 -3.450 29.286 1.00 96.31 105 ALA A CA 1
ATOM 901 C C . ALA A 1 105 ? -17.253 -4.350 29.234 1.00 96.31 105 ALA A C 1
ATOM 903 O O . ALA A 1 105 ? -17.191 -5.502 29.651 1.00 96.31 105 ALA A O 1
ATOM 904 N N . SER A 1 106 ? -18.385 -3.840 28.736 1.00 96.50 106 SER A N 1
ATOM 905 C CA . SER A 1 106 ? -19.635 -4.606 28.627 1.00 96.50 106 SER A CA 1
ATOM 906 C C . SER A 1 106 ? -19.684 -5.575 27.440 1.00 96.50 106 SER A C 1
ATOM 908 O O . SER A 1 106 ? -20.575 -6.428 27.387 1.00 96.50 106 SER A O 1
ATOM 910 N N . ILE A 1 107 ? -18.755 -5.442 26.486 1.00 96.94 107 ILE A N 1
ATOM 911 C CA . ILE A 1 107 ? -18.695 -6.285 25.293 1.00 96.94 107 ILE A CA 1
ATOM 912 C C . ILE A 1 107 ? -17.704 -7.431 25.518 1.00 96.94 107 ILE A C 1
ATOM 914 O O . ILE A 1 107 ? -16.513 -7.211 25.734 1.00 96.94 107 ILE A O 1
ATOM 918 N N . ASN A 1 108 ? -18.193 -8.658 25.412 1.00 94.75 108 ASN A N 1
ATOM 919 C CA . ASN A 1 108 ? -17.475 -9.918 25.537 1.00 94.75 108 ASN A CA 1
ATOM 920 C C . ASN A 1 108 ? -17.187 -10.490 24.144 1.00 94.75 108 ASN A C 1
ATOM 922 O O . ASN A 1 108 ? -17.667 -11.565 23.797 1.00 94.75 108 ASN A O 1
ATOM 926 N N . ALA A 1 109 ? -16.449 -9.741 23.326 1.00 94.81 109 ALA A N 1
ATOM 927 C CA . ALA A 1 109 ? -15.901 -10.281 22.088 1.00 94.81 109 ALA A CA 1
ATOM 928 C C . ALA A 1 109 ? -14.535 -10.917 22.366 1.00 94.81 109 ALA A C 1
ATOM 930 O O . ALA A 1 109 ? -13.728 -10.355 23.109 1.00 94.81 109 ALA A O 1
ATOM 931 N N . LYS A 1 110 ? -14.311 -12.097 21.785 1.00 93.62 110 LYS A N 1
ATOM 932 C CA . LYS A 1 110 ? -13.073 -12.871 21.873 1.00 93.62 110 LYS A CA 1
ATOM 933 C C . LYS A 1 110 ? -11.886 -12.082 21.332 1.00 93.62 110 LYS A C 1
ATOM 935 O O . LYS A 1 110 ? -10.813 -12.162 21.915 1.00 93.62 110 LYS A O 1
ATOM 940 N N . GLU A 1 111 ? -12.098 -11.328 20.256 1.00 93.06 111 GLU A N 1
ATOM 941 C CA . GLU A 1 111 ? -11.107 -10.431 19.667 1.00 93.06 111 GLU A CA 1
ATOM 942 C C . GLU A 1 111 ? -11.621 -8.991 19.744 1.00 93.06 111 GLU A C 1
ATOM 944 O O . GLU A 1 111 ? -12.612 -8.618 19.103 1.00 93.06 111 GLU A O 1
ATOM 949 N N . LYS A 1 112 ? -10.951 -8.185 20.575 1.00 94.62 112 LYS A N 1
ATOM 950 C CA . LYS A 1 112 ? -11.209 -6.752 20.733 1.00 94.62 112 LYS A CA 1
ATOM 951 C C . LYS A 1 112 ? -9.917 -5.990 20.509 1.00 94.62 112 LYS A C 1
ATOM 953 O O . LYS A 1 112 ? -8.993 -6.086 21.316 1.00 94.62 112 LYS A O 1
ATOM 958 N N . ILE A 1 113 ? -9.890 -5.212 19.438 1.00 94.44 113 ILE A N 1
ATOM 959 C CA . ILE A 1 113 ? -8.694 -4.537 18.955 1.00 94.44 113 ILE A CA 1
ATOM 960 C C . ILE A 1 113 ? -8.813 -3.043 19.229 1.00 94.44 113 ILE A C 1
ATOM 962 O O . ILE A 1 113 ? -9.810 -2.404 18.879 1.00 94.44 113 ILE A O 1
ATOM 966 N N . LEU A 1 114 ? -7.801 -2.494 19.902 1.00 94.69 114 LEU A N 1
ATOM 967 C CA . LEU A 1 114 ? -7.696 -1.063 20.153 1.00 94.69 114 LEU A CA 1
ATOM 968 C C . LEU A 1 114 ? -6.815 -0.406 19.092 1.00 94.69 114 LEU A C 1
ATOM 970 O O . LEU A 1 114 ? -5.605 -0.633 19.050 1.00 94.69 114 LEU A O 1
ATOM 974 N N . ASP A 1 115 ? -7.420 0.465 18.294 1.00 92.50 115 ASP A N 1
ATOM 975 C CA . ASP A 1 115 ? -6.721 1.328 17.356 1.00 92.50 115 ASP A CA 1
ATOM 976 C C . ASP A 1 115 ? -6.181 2.559 18.090 1.00 92.50 115 ASP A C 1
ATOM 978 O O . ASP A 1 115 ? -6.938 3.436 18.516 1.00 92.50 115 ASP A O 1
ATOM 982 N N . ILE A 1 116 ? -4.858 2.627 18.228 1.00 91.75 116 ILE A N 1
ATOM 983 C CA . ILE A 1 116 ? -4.140 3.747 18.838 1.00 91.75 116 ILE A CA 1
ATOM 984 C C . ILE A 1 116 ? -3.567 4.614 17.722 1.00 91.75 116 ILE A C 1
ATOM 986 O O . ILE A 1 116 ? -2.750 4.154 16.924 1.00 91.75 116 ILE A O 1
ATOM 990 N N . ILE A 1 117 ? -3.945 5.889 17.685 1.00 89.31 117 ILE A N 1
ATOM 991 C CA . ILE A 1 117 ? -3.407 6.842 16.708 1.00 89.31 117 ILE A CA 1
ATOM 992 C C . ILE A 1 117 ? -2.165 7.515 17.297 1.00 89.31 117 ILE A C 1
ATOM 994 O O . ILE A 1 117 ? -2.228 8.105 18.373 1.00 89.31 117 ILE A O 1
ATOM 998 N N . LEU A 1 118 ? -1.038 7.460 16.581 1.00 90.94 118 LEU A N 1
ATOM 999 C CA . LEU A 1 118 ? 0.224 8.094 16.980 1.00 90.94 118 LEU A CA 1
ATOM 1000 C C . LEU A 1 118 ? 0.144 9.619 16.870 1.00 90.94 118 LEU A C 1
ATOM 1002 O O . LEU A 1 118 ? 0.548 10.224 15.875 1.00 90.94 118 LEU A O 1
ATOM 1006 N N . THR A 1 119 ? -0.390 10.239 17.911 1.00 91.19 119 THR A N 1
ATOM 1007 C CA . THR A 1 119 ? -0.407 11.685 18.107 1.00 91.19 119 THR A CA 1
ATOM 1008 C C . THR A 1 119 ? 0.708 12.116 19.053 1.00 91.19 119 THR A C 1
ATOM 1010 O O . THR A 1 119 ? 1.339 11.298 19.726 1.00 91.19 119 THR A O 1
ATOM 1013 N N . LYS A 1 120 ? 0.927 13.430 19.155 1.00 90.31 120 LYS A N 1
ATOM 1014 C CA . LYS A 1 120 ? 1.854 14.013 20.126 1.00 90.31 120 LYS A CA 1
ATOM 1015 C C . LYS A 1 120 ? 1.625 13.496 21.554 1.00 90.31 120 LYS A C 1
ATOM 1017 O O . LYS A 1 120 ? 2.593 13.061 22.167 1.00 90.31 120 LYS A O 1
ATOM 1022 N N . THR A 1 121 ? 0.390 13.520 22.061 1.00 90.88 121 THR A N 1
ATOM 1023 C CA . THR A 1 121 ? 0.109 13.092 23.440 1.00 90.88 121 THR A CA 1
ATOM 1024 C C . THR A 1 121 ? 0.328 11.595 23.614 1.00 90.88 121 THR A C 1
ATOM 1026 O O . THR A 1 121 ? 0.987 11.200 24.567 1.00 90.88 121 THR A O 1
ATOM 1029 N N . VAL A 1 122 ? -0.130 10.759 22.675 1.00 93.19 122 VAL A N 1
ATOM 1030 C CA . VAL A 1 122 ? 0.102 9.306 22.741 1.00 93.19 122 VAL A CA 1
ATOM 1031 C C . VAL A 1 122 ? 1.594 8.989 22.776 1.00 93.19 122 VAL A C 1
ATOM 1033 O O . VAL A 1 122 ? 2.033 8.216 23.620 1.00 93.19 122 VAL A O 1
ATOM 1036 N N . CYS A 1 123 ? 2.395 9.625 21.918 1.00 94.06 123 CYS A N 1
ATOM 1037 C CA . CYS A 1 123 ? 3.842 9.411 21.896 1.00 94.06 123 CYS A CA 1
ATOM 1038 C C . CYS A 1 123 ? 4.574 9.952 23.141 1.00 94.06 123 CYS A C 1
ATOM 1040 O O . CYS A 1 123 ? 5.749 9.638 23.325 1.00 94.06 123 CYS A O 1
ATOM 1042 N N . GLU A 1 124 ? 3.922 10.769 23.974 1.00 93.12 124 GLU A N 1
ATOM 1043 C CA . GLU A 1 124 ? 4.449 11.257 25.257 1.00 93.12 124 GLU A CA 1
ATOM 1044 C C . GLU A 1 124 ? 4.048 10.360 26.447 1.00 93.12 124 GLU A C 1
ATOM 1046 O O . GLU A 1 124 ? 4.629 10.502 27.522 1.00 93.12 124 GLU A O 1
ATOM 1051 N N . MET A 1 125 ? 3.103 9.431 26.265 1.00 93.00 125 MET A N 1
ATOM 1052 C CA . MET A 1 125 ? 2.673 8.472 27.291 1.00 93.00 125 MET A CA 1
ATOM 1053 C C . MET A 1 125 ? 3.608 7.261 27.384 1.00 93.00 125 MET A C 1
ATOM 1055 O O . MET A 1 125 ? 4.286 6.897 26.419 1.00 93.00 125 MET A O 1
ATOM 1059 N N . GLU A 1 126 ? 3.599 6.587 28.538 1.00 94.06 126 GLU A N 1
ATOM 1060 C CA . GLU A 1 126 ? 4.268 5.294 28.687 1.00 94.06 126 GLU A CA 1
ATOM 1061 C C . GLU A 1 126 ? 3.332 4.159 28.218 1.00 94.06 126 GLU A C 1
ATOM 1063 O O . GLU A 1 126 ? 2.205 4.046 28.711 1.00 94.06 126 GLU A O 1
ATOM 1068 N N . PRO A 1 127 ? 3.758 3.303 27.267 1.00 92.62 127 PRO A N 1
ATOM 1069 C CA . PRO A 1 127 ? 2.929 2.220 26.733 1.00 92.62 127 PRO A CA 1
ATOM 1070 C C . PRO A 1 127 ? 2.311 1.290 27.780 1.00 92.62 127 PRO A C 1
ATOM 1072 O O . PRO A 1 127 ? 1.183 0.835 27.600 1.00 92.62 127 PRO A O 1
ATOM 1075 N N . GLU A 1 128 ? 3.023 1.017 28.875 1.00 92.00 128 GLU A N 1
ATOM 1076 C CA . GLU A 1 128 ? 2.515 0.217 29.988 1.00 92.00 128 GLU A CA 1
ATOM 1077 C C . GLU A 1 128 ? 1.216 0.779 30.574 1.00 92.00 128 GLU A C 1
ATOM 1079 O O . GLU A 1 128 ? 0.314 0.005 30.877 1.00 92.00 128 GLU A O 1
ATOM 1084 N N . GLU A 1 129 ? 1.079 2.102 30.683 1.00 92.62 129 GLU A N 1
ATOM 1085 C CA . GLU A 1 129 ? -0.122 2.734 31.243 1.00 92.62 129 GLU A CA 1
ATOM 1086 C C . GLU A 1 129 ? -1.341 2.512 30.339 1.00 92.62 129 GLU A C 1
ATOM 1088 O O . GLU A 1 129 ? -2.439 2.228 30.821 1.00 92.62 129 GLU A O 1
ATOM 1093 N N . ILE A 1 130 ? -1.133 2.585 29.019 1.00 92.81 130 ILE A N 1
ATOM 1094 C CA . ILE A 1 130 ? -2.168 2.318 28.013 1.00 92.81 130 ILE A CA 1
ATOM 1095 C C . ILE A 1 130 ? -2.601 0.851 28.107 1.00 92.81 130 ILE A C 1
ATOM 1097 O O . ILE A 1 130 ? -3.792 0.559 28.213 1.00 92.81 130 ILE A O 1
ATOM 1101 N N . ILE A 1 131 ? -1.638 -0.072 28.125 1.00 92.25 131 ILE A N 1
ATOM 1102 C CA . ILE A 1 131 ? -1.906 -1.513 28.208 1.00 92.25 131 ILE A CA 1
ATOM 1103 C C . ILE A 1 131 ? -2.657 -1.849 29.505 1.00 92.25 131 ILE A C 1
ATOM 1105 O O . ILE A 1 131 ? -3.689 -2.516 29.477 1.00 92.25 131 ILE A O 1
ATOM 1109 N N . GLU A 1 132 ? -2.197 -1.347 30.653 1.00 91.62 132 GLU A N 1
ATOM 1110 C CA . GLU A 1 132 ? -2.848 -1.571 31.949 1.00 91.62 132 GLU A CA 1
ATOM 1111 C C . GLU A 1 132 ? -4.271 -0.997 32.011 1.00 91.62 132 GLU A C 1
ATOM 1113 O O . GLU A 1 132 ? -5.152 -1.560 32.677 1.00 91.62 132 GLU A O 1
ATOM 1118 N N . GLU A 1 133 ? -4.526 0.125 31.334 1.00 92.25 133 GLU A N 1
ATOM 1119 C CA . GLU A 1 133 ? -5.862 0.703 31.273 1.00 92.25 133 GLU A CA 1
ATOM 1120 C C . GLU A 1 133 ? -6.819 -0.103 30.392 1.00 92.25 133 GLU A C 1
ATOM 1122 O O . GLU A 1 133 ? -7.974 -0.286 30.788 1.00 92.25 133 GLU A O 1
ATOM 1127 N N . PHE A 1 134 ? -6.373 -0.585 29.235 1.00 94.06 134 PHE A N 1
ATOM 1128 C CA . PHE A 1 134 ? -7.261 -1.185 28.241 1.00 94.06 134 PHE A CA 1
ATOM 1129 C C . PHE A 1 134 ? -7.380 -2.709 28.341 1.00 94.06 134 PHE A C 1
ATOM 1131 O O . PHE A 1 134 ? -8.472 -3.239 28.112 1.00 94.06 134 PHE A O 1
ATOM 1138 N N . ASP A 1 135 ? -6.348 -3.412 28.812 1.00 92.31 135 ASP A N 1
ATOM 1139 C CA . ASP A 1 135 ? -6.400 -4.861 29.056 1.00 92.31 135 ASP A CA 1
ATOM 1140 C C . ASP A 1 135 ? -7.524 -5.223 30.039 1.00 92.31 135 ASP A C 1
ATOM 1142 O O . ASP A 1 135 ? -8.273 -6.180 29.841 1.00 92.31 135 ASP A O 1
ATOM 1146 N N . LYS A 1 136 ? -7.692 -4.440 31.114 1.00 92.50 136 LYS A N 1
ATOM 1147 C CA . LYS A 1 136 ? -8.752 -4.678 32.115 1.00 92.50 136 LYS A CA 1
ATOM 1148 C C . LYS A 1 136 ? -10.164 -4.426 31.573 1.00 92.50 136 LYS A C 1
ATOM 1150 O O . LYS A 1 136 ? -11.134 -4.830 32.208 1.00 92.50 136 LYS A O 1
ATOM 1155 N N . LEU A 1 137 ? -10.282 -3.749 30.429 1.00 95.12 137 LEU A N 1
ATOM 1156 C CA . LEU A 1 137 ? -11.535 -3.552 29.691 1.00 95.12 137 LEU A CA 1
ATOM 1157 C C . LEU A 1 137 ? -11.735 -4.646 28.624 1.00 95.12 137 LEU A C 1
ATOM 1159 O O . LEU A 1 137 ? -12.715 -4.631 27.876 1.00 95.12 137 LEU A O 1
ATOM 1163 N N . GLY A 1 138 ? -10.824 -5.620 28.580 1.00 92.94 138 GLY A N 1
ATOM 1164 C CA . GLY A 1 138 ? -10.868 -6.809 27.744 1.00 92.94 138 GLY A CA 1
ATOM 1165 C C . GLY A 1 138 ? -10.284 -6.632 26.346 1.00 92.94 138 GLY A C 1
ATOM 1166 O O . GLY A 1 138 ? -10.549 -7.493 25.517 1.00 92.94 138 GLY A O 1
ATOM 1167 N N . ILE A 1 139 ? -9.543 -5.554 26.060 1.00 94.81 139 ILE A N 1
ATOM 1168 C CA . ILE A 1 139 ? -8.757 -5.469 24.818 1.00 94.81 139 ILE A CA 1
ATOM 1169 C C . ILE A 1 139 ? -7.785 -6.650 24.758 1.00 94.81 139 ILE A C 1
ATOM 1171 O O . ILE A 1 139 ? -7.143 -6.980 25.757 1.00 94.81 139 ILE A O 1
ATOM 1175 N N . THR A 1 140 ? -7.716 -7.295 23.597 1.00 91.81 140 THR A N 1
ATOM 1176 C CA . THR A 1 140 ? -6.848 -8.451 23.348 1.00 91.81 140 THR A CA 1
ATOM 1177 C C . THR A 1 140 ? -5.640 -8.081 22.500 1.00 91.81 140 THR A C 1
ATOM 1179 O O . THR A 1 140 ? -4.557 -8.620 22.725 1.00 91.81 140 THR A O 1
ATOM 1182 N N . ASP A 1 141 ? -5.805 -7.124 21.582 1.00 91.62 141 ASP A N 1
ATOM 1183 C CA . ASP A 1 141 ? -4.798 -6.764 20.586 1.00 91.62 141 ASP A CA 1
ATOM 1184 C C . ASP A 1 141 ? -4.801 -5.256 20.307 1.00 91.62 141 ASP A C 1
ATOM 1186 O O . ASP A 1 141 ? -5.773 -4.545 20.578 1.00 91.62 141 ASP A O 1
ATOM 1190 N N . TYR A 1 142 ? -3.696 -4.754 19.757 1.00 92.62 142 TYR A N 1
ATOM 1191 C CA . TYR A 1 142 ? -3.479 -3.323 19.552 1.00 92.62 142 TYR A CA 1
ATOM 1192 C C . TYR A 1 142 ? -3.088 -3.030 18.101 1.00 92.62 142 TYR A C 1
ATOM 1194 O O . TYR A 1 142 ? -2.077 -3.531 17.614 1.00 92.62 142 TYR A O 1
ATOM 1202 N N . SER A 1 143 ? -3.823 -2.166 17.401 1.00 91.31 143 SER A N 1
ATOM 1203 C CA . SER A 1 143 ? -3.380 -1.655 16.099 1.00 91.31 143 SER A CA 1
ATOM 1204 C C . SER A 1 143 ? -2.874 -0.230 16.246 1.00 91.31 143 SER A C 1
ATOM 1206 O O . SER A 1 143 ? -3.627 0.688 16.553 1.00 91.31 143 SER A O 1
ATOM 1208 N N . ILE A 1 144 ? -1.581 -0.008 16.024 1.00 89.94 144 ILE A N 1
ATOM 1209 C CA . ILE A 1 144 ? -1.004 1.331 16.139 1.00 89.94 144 ILE A CA 1
ATOM 1210 C C . ILE A 1 144 ? -0.951 1.981 14.755 1.00 89.94 144 ILE A C 1
ATOM 1212 O O . ILE A 1 144 ? -0.169 1.584 13.885 1.00 89.94 144 ILE A O 1
ATOM 1216 N N . LYS A 1 145 ? -1.801 2.988 14.554 1.00 87.06 145 LYS A N 1
ATOM 1217 C CA . LYS A 1 145 ? -2.004 3.685 13.283 1.00 87.06 145 LYS A CA 1
ATOM 1218 C C . LYS A 1 145 ? -1.299 5.039 13.263 1.00 87.06 145 LYS A C 1
ATOM 1220 O O . LYS A 1 145 ? -1.145 5.728 14.270 1.00 87.06 145 LYS A O 1
ATOM 1225 N N . GLN A 1 146 ? -0.874 5.429 12.073 1.00 86.44 146 GLN A N 1
ATOM 1226 C CA . GLN A 1 146 ? -0.170 6.674 11.804 1.00 86.44 146 GLN A CA 1
ATOM 1227 C C . GLN A 1 146 ? -1.191 7.767 11.514 1.00 86.44 146 GLN A C 1
ATOM 1229 O O . GLN A 1 146 ? -2.255 7.511 10.947 1.00 86.44 146 GLN A O 1
ATOM 1234 N N . LEU A 1 147 ? -0.861 8.994 11.899 1.00 86.88 147 LEU A N 1
ATOM 1235 C CA . LEU A 1 147 ? -1.764 10.111 11.713 1.00 86.88 147 LEU A CA 1
ATOM 1236 C C . LEU A 1 147 ? -1.817 10.537 10.238 1.00 86.88 147 LEU A C 1
ATOM 1238 O O . LEU A 1 147 ? -0.822 11.000 9.687 1.00 86.88 147 LEU A O 1
ATOM 1242 N N . SER A 1 148 ? -2.985 10.420 9.602 1.00 82.75 148 SER A N 1
ATOM 1243 C CA . SER A 1 148 ? -3.146 10.726 8.177 1.00 82.75 148 SER A CA 1
ATOM 1244 C C . SER A 1 148 ? -3.614 12.176 7.919 1.00 82.75 148 SER A C 1
ATOM 1246 O O . SER A 1 148 ? -4.498 12.691 8.610 1.00 82.75 148 SER A O 1
ATOM 1248 N N . PRO A 1 149 ? -3.064 12.867 6.900 1.00 84.06 149 PRO A N 1
ATOM 1249 C CA . PRO A 1 149 ? -3.437 14.228 6.515 1.00 84.06 149 PRO A CA 1
ATOM 1250 C C . PRO A 1 149 ? -4.589 14.266 5.487 1.00 84.06 149 PRO A C 1
ATOM 1252 O O . PRO A 1 149 ? -4.552 15.059 4.544 1.00 84.06 149 PRO A O 1
ATOM 1255 N N . TYR A 1 150 ? -5.617 13.425 5.631 1.00 81.44 150 TYR A N 1
ATOM 1256 C CA . TYR A 1 150 ? -6.763 13.375 4.705 1.00 81.44 150 TYR A CA 1
ATOM 1257 C C . TYR A 1 150 ? -8.059 13.848 5.359 1.00 81.44 150 TYR A C 1
ATOM 1259 O O . TYR A 1 150 ? -8.206 13.796 6.579 1.00 81.44 150 TYR A O 1
ATOM 1267 N N . GLY A 1 151 ? -9.009 14.329 4.552 1.00 78.25 151 GLY A N 1
ATOM 1268 C CA . GLY A 1 151 ? -10.335 14.729 5.022 1.00 78.25 151 GLY A CA 1
ATOM 1269 C C . GLY A 1 151 ? -10.316 15.688 6.216 1.00 78.25 151 GLY A C 1
ATOM 1270 O O . GLY A 1 151 ? -9.561 16.664 6.249 1.00 78.25 151 GLY A O 1
ATOM 1271 N N . SER A 1 152 ? -11.134 15.381 7.229 1.00 71.19 152 SER A N 1
ATOM 1272 C CA . SER A 1 152 ? -11.158 16.093 8.516 1.00 71.19 152 SER A CA 1
ATOM 1273 C C . SER A 1 152 ? -9.868 15.936 9.331 1.00 71.19 152 SER A C 1
ATOM 1275 O O . SER A 1 152 ? -9.623 16.730 10.238 1.00 71.19 152 SER A O 1
ATOM 1277 N N . GLY A 1 153 ? -9.024 14.956 8.998 1.00 78.69 153 GLY A N 1
ATOM 1278 C CA . GLY A 1 153 ? -7.712 14.735 9.600 1.00 78.69 153 GLY A CA 1
ATOM 1279 C C . GLY A 1 153 ? -6.677 15.797 9.230 1.00 78.69 153 GLY A C 1
ATOM 1280 O O . GLY A 1 153 ? -5.733 15.983 9.984 1.00 78.69 153 GLY A O 1
ATOM 1281 N N . LYS A 1 154 ? -6.862 16.575 8.150 1.00 85.06 154 LYS A N 1
ATOM 1282 C CA . LYS A 1 154 ? -5.901 17.616 7.713 1.00 85.06 154 LYS A CA 1
ATOM 1283 C C . LYS A 1 154 ? -5.565 18.639 8.793 1.00 85.06 154 LYS A C 1
ATOM 1285 O O . LYS A 1 154 ? -4.403 18.991 8.970 1.00 85.06 154 LYS A O 1
ATOM 1290 N N . GLU A 1 155 ? -6.573 19.154 9.490 1.00 85.62 155 GLU A N 1
ATOM 1291 C CA . GLU A 1 155 ? -6.342 20.152 10.538 1.00 85.62 155 GLU A CA 1
ATOM 1292 C C . GLU A 1 155 ? -5.785 19.500 11.803 1.00 85.62 155 GLU A C 1
ATOM 1294 O O . GLU A 1 155 ? -4.853 20.017 12.412 1.00 85.62 155 GLU A O 1
ATOM 1299 N N . PHE A 1 156 ? -6.299 18.321 12.152 1.00 85.69 156 PHE A N 1
ATOM 1300 C CA . PHE A 1 156 ? -5.813 17.544 13.285 1.00 85.69 156 PHE A CA 1
ATOM 1301 C C . PHE A 1 156 ? -4.335 17.146 13.115 1.00 85.69 156 PHE A C 1
ATOM 1303 O O . PHE A 1 156 ? -3.560 17.258 14.063 1.00 85.69 156 PHE A O 1
ATOM 1310 N N . PHE A 1 157 ? -3.927 16.802 11.892 1.00 88.88 157 PHE A N 1
ATOM 1311 C CA . PHE A 1 157 ? -2.552 16.521 11.490 1.00 88.88 157 PHE A CA 1
ATOM 1312 C C . PHE A 1 157 ? -1.609 17.684 11.800 1.00 88.88 157 PHE A C 1
ATOM 1314 O O . PHE A 1 157 ? -0.592 17.490 12.456 1.00 88.88 157 PHE A O 1
ATOM 1321 N N . LYS A 1 158 ? -1.960 18.910 11.392 1.00 86.19 158 LYS A N 1
ATOM 1322 C CA . LYS A 1 158 ? -1.096 20.090 11.580 1.00 86.19 158 LYS A CA 1
ATOM 1323 C C . LYS A 1 158 ? -0.723 20.347 13.040 1.00 86.19 158 LYS A C 1
ATOM 1325 O O . LYS A 1 158 ? 0.370 20.841 13.295 1.00 86.19 158 LYS A O 1
ATOM 1330 N N . HIS A 1 159 ? -1.626 20.041 13.972 1.00 87.38 159 HIS A N 1
ATOM 1331 C CA . HIS A 1 159 ? -1.435 20.332 15.397 1.00 87.38 159 HIS A CA 1
ATOM 1332 C C . HIS A 1 159 ? -0.881 19.152 16.196 1.00 87.38 159 HIS A C 1
ATOM 1334 O O . HIS A 1 159 ? -0.237 19.376 17.218 1.00 87.38 159 HIS A O 1
ATOM 1340 N N . ASN A 1 160 ? -1.123 17.915 15.749 1.00 89.94 160 ASN A N 1
ATOM 1341 C CA . ASN A 1 160 ? -0.847 16.710 16.541 1.00 89.94 160 ASN A CA 1
ATOM 1342 C C . ASN A 1 160 ? 0.201 15.776 15.931 1.00 89.94 160 ASN A C 1
ATOM 1344 O O . ASN A 1 160 ? 0.580 14.802 16.583 1.00 89.94 160 ASN A O 1
ATOM 1348 N N . MET A 1 161 ? 0.674 16.058 14.715 1.00 91.19 161 MET A N 1
ATOM 1349 C CA . MET A 1 161 ? 1.788 15.331 14.115 1.00 91.19 161 MET A CA 1
ATOM 1350 C C . MET A 1 161 ? 3.064 15.501 14.952 1.00 91.19 161 MET A C 1
ATOM 1352 O O . MET A 1 161 ? 3.330 16.562 15.522 1.00 91.19 161 MET A O 1
ATOM 1356 N N . VAL A 1 162 ? 3.872 14.446 15.007 1.00 91.94 162 VAL A N 1
ATOM 1357 C CA . VAL A 1 162 ? 5.126 14.385 15.764 1.00 91.94 162 VAL A CA 1
ATOM 1358 C C . VAL A 1 162 ? 6.248 13.827 14.878 1.00 91.94 162 VAL A C 1
ATOM 1360 O O . VAL A 1 162 ? 5.979 13.303 13.800 1.00 91.94 162 VAL A O 1
ATOM 1363 N N . SER A 1 163 ? 7.515 13.982 15.274 1.00 94.44 163 SER A N 1
ATOM 1364 C CA . SER A 1 163 ? 8.643 13.449 14.499 1.00 94.44 163 SER A CA 1
ATOM 1365 C C . SER A 1 163 ? 8.572 11.926 14.357 1.00 94.44 163 SER A C 1
ATOM 1367 O O . SER A 1 163 ? 8.124 11.225 15.270 1.00 94.44 163 SER A O 1
ATOM 1369 N N . PHE A 1 164 ? 9.070 11.402 13.233 1.00 94.62 164 PHE A N 1
ATOM 1370 C CA . PHE A 1 164 ? 9.122 9.953 13.003 1.00 94.62 164 PHE A CA 1
ATOM 1371 C C . PHE A 1 164 ? 10.015 9.239 14.022 1.00 94.62 164 PHE A C 1
ATOM 1373 O O . PHE A 1 164 ? 9.747 8.097 14.386 1.00 94.62 164 PHE A O 1
ATOM 1380 N N . ASP A 1 165 ? 11.026 9.940 14.531 1.00 94.94 165 ASP A N 1
ATOM 1381 C CA . ASP A 1 165 ? 11.888 9.501 15.625 1.00 94.94 165 ASP A CA 1
ATOM 1382 C C . ASP A 1 165 ? 11.085 9.173 16.896 1.00 94.94 165 ASP A C 1
ATOM 1384 O O . ASP A 1 165 ? 11.125 8.047 17.386 1.00 94.94 165 ASP A O 1
ATOM 1388 N N . LYS A 1 166 ? 10.239 10.106 17.354 1.00 95.12 166 LYS A N 1
ATOM 1389 C CA . LYS A 1 166 ? 9.370 9.902 18.524 1.00 95.12 166 LYS A CA 1
ATOM 1390 C C . LYS A 1 166 ? 8.333 8.802 18.301 1.00 95.12 166 LYS A C 1
ATOM 1392 O O . LYS A 1 166 ? 8.046 8.042 19.221 1.00 95.12 166 LYS A O 1
ATOM 1397 N N . MET A 1 167 ? 7.775 8.706 17.090 1.00 94.69 167 MET A N 1
ATOM 1398 C CA . MET A 1 167 ? 6.869 7.607 16.735 1.00 94.69 167 MET A CA 1
ATOM 1399 C C . MET A 1 167 ? 7.582 6.254 16.831 1.00 94.69 167 MET A C 1
ATOM 1401 O O . MET A 1 167 ? 7.051 5.320 17.427 1.00 94.69 167 MET A O 1
ATOM 1405 N N . SER A 1 168 ? 8.796 6.157 16.289 1.00 94.44 168 SER A N 1
ATOM 1406 C CA . SER A 1 168 ? 9.603 4.932 16.311 1.00 94.44 168 SER A CA 1
ATOM 1407 C C . SER A 1 168 ? 10.014 4.540 17.730 1.00 94.44 168 SER A C 1
ATOM 1409 O O . SER A 1 168 ? 9.949 3.362 18.090 1.00 94.44 168 SER A O 1
ATOM 1411 N N . ASP A 1 169 ? 10.376 5.519 18.560 1.00 94.75 169 ASP A N 1
ATOM 1412 C CA . ASP A 1 169 ? 10.697 5.308 19.970 1.00 94.75 169 ASP A CA 1
ATOM 1413 C C . ASP A 1 169 ? 9.477 4.788 20.744 1.00 94.75 169 ASP A C 1
ATOM 1415 O O . ASP A 1 169 ? 9.593 3.809 21.485 1.00 94.75 169 ASP A O 1
ATOM 1419 N N . PHE A 1 170 ? 8.290 5.371 20.531 1.00 94.88 170 PHE A N 1
ATOM 1420 C CA . PHE A 1 170 ? 7.047 4.876 21.130 1.00 94.88 170 PHE A CA 1
ATOM 1421 C C . PHE A 1 170 ? 6.742 3.438 20.694 1.00 94.88 170 PHE A C 1
ATOM 1423 O O . PHE A 1 170 ? 6.491 2.587 21.542 1.00 94.88 170 PHE A O 1
ATOM 1430 N N . LEU A 1 171 ? 6.823 3.133 19.394 1.00 93.38 171 LEU A N 1
ATOM 1431 C CA . LEU A 1 171 ? 6.606 1.780 18.865 1.00 93.38 171 LEU A CA 1
ATOM 1432 C C . LEU A 1 171 ? 7.583 0.757 19.466 1.00 93.38 171 LEU A C 1
ATOM 1434 O O . LEU A 1 171 ? 7.193 -0.365 19.794 1.00 93.38 171 LEU A O 1
ATOM 1438 N N . THR A 1 172 ? 8.839 1.159 19.661 1.00 92.06 172 THR A N 1
ATOM 1439 C CA . THR A 1 172 ? 9.876 0.332 20.294 1.00 92.06 172 THR A CA 1
ATOM 1440 C C . THR A 1 172 ? 9.563 0.080 21.767 1.00 92.06 172 THR A C 1
ATOM 1442 O O . THR A 1 172 ? 9.567 -1.068 22.214 1.00 92.06 172 THR A O 1
ATOM 1445 N N . LYS A 1 173 ? 9.222 1.127 22.530 1.00 92.81 173 LYS A N 1
ATOM 1446 C CA . LYS A 1 173 ? 8.779 0.983 23.925 1.00 92.81 173 LYS A CA 1
ATOM 1447 C C . LYS A 1 173 ? 7.546 0.082 24.027 1.00 92.81 173 LYS A C 1
ATOM 1449 O O . LYS A 1 173 ? 7.518 -0.817 24.864 1.00 92.81 173 LYS A O 1
ATOM 1454 N N . PHE A 1 174 ? 6.569 0.271 23.138 1.00 91.81 174 PHE A N 1
ATOM 1455 C CA . PHE A 1 174 ? 5.332 -0.505 23.118 1.00 91.81 174 PHE A CA 1
ATOM 1456 C C . PHE A 1 174 ? 5.614 -1.990 22.885 1.00 91.81 174 PHE A C 1
ATOM 1458 O O . PHE A 1 174 ? 5.083 -2.830 23.607 1.00 91.81 174 PHE A O 1
ATOM 1465 N N . HIS A 1 175 ? 6.516 -2.330 21.957 1.00 88.12 175 HIS A N 1
ATOM 1466 C CA . HIS A 1 175 ? 6.965 -3.710 21.765 1.00 88.12 175 HIS A CA 1
ATOM 1467 C C . HIS A 1 175 ? 7.496 -4.340 23.061 1.00 88.12 175 HIS A C 1
ATOM 1469 O O . HIS A 1 175 ? 7.123 -5.458 23.419 1.00 88.12 175 HIS A O 1
ATOM 1475 N N . HIS A 1 176 ? 8.357 -3.628 23.788 1.00 88.62 176 HIS A N 1
ATOM 1476 C CA . HIS A 1 176 ? 8.918 -4.138 25.036 1.00 88.62 176 HIS A CA 1
ATOM 1477 C C . HIS A 1 176 ? 7.868 -4.283 26.141 1.00 88.62 176 HIS A C 1
ATOM 1479 O O . HIS A 1 176 ? 7.889 -5.282 26.866 1.00 88.62 176 HIS A O 1
ATOM 1485 N N . ALA A 1 177 ? 6.941 -3.330 26.247 1.00 88.56 177 ALA A N 1
ATOM 1486 C CA . ALA A 1 177 ? 5.831 -3.382 27.189 1.00 88.56 177 ALA A CA 1
ATOM 1487 C C . ALA A 1 177 ? 4.916 -4.582 26.897 1.00 88.56 177 ALA A C 1
ATOM 1489 O O . ALA A 1 177 ? 4.636 -5.383 27.794 1.00 88.56 177 ALA A O 1
ATOM 1490 N N . LYS A 1 178 ? 4.536 -4.774 25.624 1.00 82.06 178 LYS A N 1
ATOM 1491 C CA . LYS A 1 178 ? 3.644 -5.858 25.201 1.00 82.06 178 LYS A CA 1
ATOM 1492 C C . LYS A 1 178 ? 4.240 -7.234 25.448 1.00 82.06 178 LYS A C 1
ATOM 1494 O O . LYS A 1 178 ? 3.485 -8.121 25.788 1.00 82.06 178 LYS A O 1
ATOM 1499 N N . ASN A 1 179 ? 5.552 -7.449 25.280 1.00 73.44 179 ASN A N 1
ATOM 1500 C CA . ASN A 1 179 ? 6.153 -8.792 25.374 1.00 73.44 179 ASN A CA 1
ATOM 1501 C C . ASN A 1 179 ? 6.035 -9.394 26.787 1.00 73.44 179 ASN A C 1
ATOM 1503 O O . ASN A 1 179 ? 6.268 -10.584 26.987 1.00 73.44 179 ASN A O 1
ATOM 1507 N N . ARG A 1 180 ? 5.653 -8.582 27.779 1.00 69.25 180 ARG A N 1
ATOM 1508 C CA . ARG A 1 180 ? 5.255 -9.031 29.120 1.00 69.25 180 ARG A CA 1
ATOM 1509 C C . ARG A 1 180 ? 3.843 -9.649 29.142 1.00 69.25 180 ARG A C 1
ATOM 1511 O O . ARG A 1 180 ? 3.390 -10.117 30.185 1.00 69.25 180 ARG A O 1
ATOM 1518 N N . ARG A 1 181 ? 3.150 -9.645 28.002 1.00 68.25 181 ARG A N 1
ATOM 1519 C CA . ARG A 1 181 ? 1.788 -10.110 27.728 1.00 68.25 181 ARG A CA 1
ATOM 1520 C C . ARG A 1 181 ? 1.764 -10.874 26.400 1.00 68.25 181 ARG A C 1
ATOM 1522 O O . ARG A 1 181 ? 2.624 -10.716 25.541 1.00 68.25 181 ARG A O 1
ATOM 1529 N N . ASN A 1 182 ? 0.754 -11.715 26.224 1.00 67.44 182 ASN A N 1
ATOM 1530 C CA . ASN A 1 182 ? 0.525 -12.411 24.961 1.00 67.44 182 ASN A CA 1
ATOM 1531 C C . ASN A 1 182 ? -0.461 -11.611 24.091 1.00 67.44 182 ASN A C 1
ATOM 1533 O O . ASN A 1 182 ? -1.552 -12.101 23.825 1.00 67.44 182 ASN A O 1
ATOM 1537 N N . ALA A 1 183 ? -0.101 -10.371 23.739 1.00 73.62 183 ALA A N 1
ATOM 1538 C CA . ALA A 1 183 ? -0.903 -9.482 22.892 1.00 73.62 183 ALA A CA 1
ATOM 1539 C C . ALA A 1 183 ? -0.204 -9.242 21.547 1.00 73.62 183 ALA A C 1
ATOM 1541 O O . ALA A 1 183 ? 1.026 -9.048 21.507 1.00 73.62 183 ALA A O 1
ATOM 1542 N N . THR A 1 184 ? -0.977 -9.242 20.459 1.00 76.56 184 THR A N 1
ATOM 1543 C CA . THR A 1 184 ? -0.466 -8.882 19.131 1.00 76.56 184 THR A CA 1
ATOM 1544 C C . THR A 1 184 ? -0.491 -7.371 18.925 1.00 76.56 184 THR A C 1
ATOM 1546 O O . THR A 1 184 ? -1.321 -6.665 19.509 1.00 76.56 184 THR A O 1
ATOM 1549 N N . PHE A 1 185 ? 0.457 -6.846 18.140 1.00 82.06 185 PHE A N 1
ATOM 1550 C CA . PHE A 1 185 ? 0.344 -5.463 17.677 1.00 82.06 185 PHE A CA 1
ATOM 1551 C C . PHE A 1 185 ? 0.969 -5.179 16.311 1.00 82.06 185 PHE A C 1
ATOM 1553 O O . PHE A 1 185 ? 2.050 -5.665 15.960 1.00 82.06 185 PHE A O 1
ATOM 1560 N N . THR A 1 186 ? 0.314 -4.285 15.576 1.00 80.44 186 THR A N 1
ATOM 1561 C CA . THR A 1 186 ? 0.807 -3.707 14.321 1.00 80.44 186 THR A CA 1
ATOM 1562 C C . THR A 1 186 ? 1.396 -2.319 14.610 1.00 80.44 186 THR A C 1
ATOM 1564 O O . THR A 1 186 ? 0.843 -1.605 15.448 1.00 80.44 186 THR A O 1
ATOM 1567 N N . PRO A 1 187 ? 2.494 -1.886 13.958 1.00 81.31 187 PRO A N 1
ATOM 1568 C CA . PRO A 1 187 ? 3.046 -2.424 12.713 1.00 81.31 187 PRO A CA 1
ATOM 1569 C C . PRO A 1 187 ? 4.158 -3.475 12.853 1.00 81.31 187 PRO A C 1
ATOM 1571 O O . PRO A 1 187 ? 4.526 -4.071 11.846 1.00 81.31 187 PRO A O 1
ATOM 1574 N N . LEU A 1 188 ? 4.732 -3.714 14.038 1.00 84.00 188 LEU A N 1
ATOM 1575 C CA . LEU A 1 188 ? 5.956 -4.527 14.137 1.00 84.00 188 LEU A CA 1
ATOM 1576 C C . LEU A 1 188 ? 5.761 -5.969 13.643 1.00 84.00 188 LEU A C 1
ATOM 1578 O O . LEU A 1 188 ? 6.627 -6.501 12.953 1.00 84.00 188 LEU A O 1
ATOM 1582 N N . GLU A 1 189 ? 4.629 -6.599 13.959 1.00 80.19 189 GLU A N 1
ATOM 1583 C CA . GLU A 1 189 ? 4.343 -7.965 13.500 1.00 80.19 189 GLU A CA 1
ATOM 1584 C C . GLU A 1 189 ? 4.116 -8.043 11.989 1.00 80.19 189 GLU A C 1
ATOM 1586 O O . GLU A 1 189 ? 4.512 -9.022 11.357 1.00 80.19 189 GLU A O 1
ATOM 1591 N N . GLU A 1 190 ? 3.570 -6.986 11.385 1.00 81.44 190 GLU A N 1
ATOM 1592 C CA . GLU A 1 190 ? 3.478 -6.872 9.929 1.00 81.44 190 GLU A CA 1
ATOM 1593 C C . GLU A 1 190 ? 4.864 -6.684 9.303 1.00 81.44 190 GLU A C 1
ATOM 1595 O O . GLU A 1 190 ? 5.142 -7.281 8.269 1.00 81.44 190 GLU A O 1
ATOM 1600 N N . MET A 1 191 ? 5.755 -5.895 9.918 1.00 86.62 191 MET A N 1
ATOM 1601 C CA . MET A 1 191 ? 7.138 -5.723 9.448 1.00 86.62 191 MET A CA 1
ATOM 1602 C C . MET A 1 191 ? 7.925 -7.033 9.536 1.00 86.62 191 MET A C 1
ATOM 1604 O O . MET A 1 191 ? 8.622 -7.410 8.591 1.00 86.62 191 MET A O 1
ATOM 1608 N N . TYR A 1 192 ? 7.772 -7.758 10.646 1.00 81.25 192 TYR A N 1
ATOM 1609 C CA . TYR A 1 192 ? 8.313 -9.102 10.808 1.00 81.25 192 TYR A CA 1
ATOM 1610 C C . TYR A 1 192 ? 7.769 -10.038 9.722 1.00 81.25 192 TYR A C 1
ATOM 1612 O O . TYR A 1 192 ? 8.539 -10.634 8.971 1.00 81.25 192 TYR A O 1
ATOM 1620 N N . GLY A 1 193 ? 6.443 -10.098 9.564 1.00 77.69 193 GLY A N 1
ATOM 1621 C CA . GLY A 1 193 ? 5.785 -10.907 8.543 1.00 77.69 193 GLY A CA 1
ATOM 1622 C C . GLY A 1 193 ? 6.235 -10.559 7.121 1.00 77.69 193 GLY A C 1
ATOM 1623 O O . GLY A 1 193 ? 6.481 -11.470 6.328 1.00 77.69 193 GLY A O 1
ATOM 1624 N N . ALA A 1 194 ? 6.404 -9.274 6.811 1.00 78.31 194 ALA A N 1
ATOM 1625 C CA . ALA A 1 194 ? 6.894 -8.786 5.528 1.00 78.31 194 ALA A CA 1
ATOM 1626 C C . ALA A 1 194 ? 8.288 -9.350 5.215 1.00 78.31 194 ALA A C 1
ATOM 1628 O O . ALA A 1 194 ? 8.471 -9.982 4.172 1.00 78.31 194 ALA A O 1
ATOM 1629 N N . MET A 1 195 ? 9.232 -9.226 6.155 1.00 77.50 195 MET A N 1
ATOM 1630 C CA . MET A 1 195 ? 10.587 -9.765 5.998 1.00 77.50 195 MET A CA 1
ATOM 1631 C C . MET A 1 195 ? 10.624 -11.295 5.961 1.00 77.50 195 MET A C 1
ATOM 1633 O O . MET A 1 195 ? 11.376 -11.857 5.172 1.00 77.50 195 MET A O 1
ATOM 1637 N N . SER A 1 196 ? 9.824 -11.980 6.783 1.00 72.81 196 SER A N 1
ATOM 1638 C CA . SER A 1 196 ? 9.823 -13.448 6.842 1.00 72.81 196 SER A CA 1
ATOM 1639 C C . SER A 1 196 ? 9.212 -14.098 5.604 1.00 72.81 196 SER A C 1
ATOM 1641 O O . SER A 1 196 ? 9.623 -15.191 5.233 1.00 72.81 196 SER A O 1
ATOM 1643 N N . HIS A 1 197 ? 8.224 -13.464 4.967 1.00 67.44 197 HIS A N 1
ATOM 1644 C CA . HIS A 1 197 ? 7.507 -14.046 3.824 1.00 67.44 197 HIS A CA 1
ATOM 1645 C C . HIS A 1 197 ? 7.919 -13.456 2.474 1.00 67.44 197 HIS A C 1
ATOM 1647 O O . HIS A 1 197 ? 7.439 -13.935 1.442 1.00 67.44 197 HIS A O 1
ATOM 1653 N N . GLY A 1 198 ? 8.758 -12.418 2.476 1.00 63.84 198 GLY A N 1
ATOM 1654 C CA . GLY A 1 198 ? 9.082 -11.659 1.276 1.00 63.84 198 GLY A CA 1
ATOM 1655 C C . GLY A 1 198 ? 7.927 -10.850 0.721 1.00 63.84 198 GLY A C 1
ATOM 1656 O O . GLY A 1 198 ? 7.826 -10.657 -0.487 1.00 63.84 198 GLY A O 1
ATOM 1657 N N . THR A 1 199 ? 7.013 -10.457 1.596 1.00 64.56 199 THR A N 1
ATOM 1658 C CA . T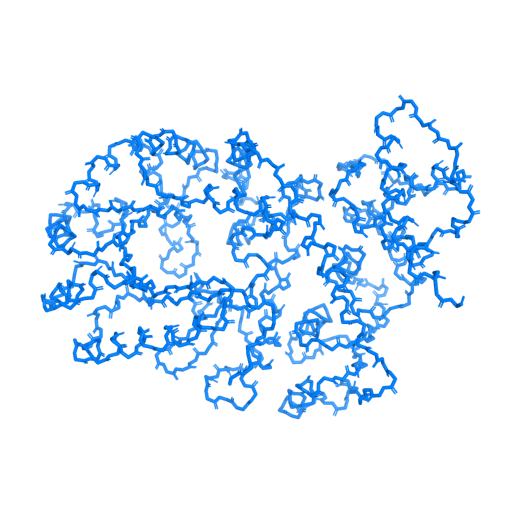HR A 1 199 ? 5.841 -9.663 1.229 1.00 64.56 199 THR A CA 1
ATOM 1659 C C . THR A 1 199 ? 6.101 -8.216 1.592 1.00 64.56 199 THR A C 1
ATOM 1661 O O . THR A 1 199 ? 7.013 -7.924 2.365 1.00 64.56 199 THR A O 1
ATOM 1664 N N . ALA A 1 200 ? 5.338 -7.294 1.024 1.00 65.31 200 ALA A N 1
ATOM 1665 C CA . ALA A 1 200 ? 5.482 -5.904 1.400 1.00 65.31 200 ALA A CA 1
ATOM 1666 C C . ALA A 1 200 ? 4.521 -5.553 2.552 1.00 65.31 200 ALA A C 1
ATOM 1668 O O . ALA A 1 200 ? 3.431 -6.102 2.697 1.00 65.31 200 ALA A O 1
ATOM 1669 N N . PHE A 1 201 ? 5.004 -4.683 3.430 1.00 68.00 201 PHE A N 1
ATOM 1670 C CA . PHE A 1 201 ? 4.330 -4.165 4.619 1.00 68.00 201 PHE A CA 1
ATOM 1671 C C . PHE A 1 201 ? 3.256 -3.143 4.219 1.00 68.00 201 PHE A C 1
ATOM 1673 O O . PHE A 1 201 ? 3.402 -2.551 3.163 1.00 68.00 201 PHE A O 1
ATOM 1680 N N . GLN A 1 202 ? 2.207 -2.887 5.015 1.00 61.94 202 GLN A N 1
ATOM 1681 C CA . GLN A 1 202 ? 1.204 -1.833 4.730 1.00 61.94 202 GLN A CA 1
ATOM 1682 C C . GLN A 1 202 ? 0.554 -1.918 3.333 1.00 61.94 202 GLN A C 1
ATOM 1684 O O . GLN A 1 202 ? 0.841 -1.098 2.462 1.00 61.94 202 GLN A O 1
ATOM 1689 N N . CYS A 1 203 ? -0.310 -2.912 3.092 1.00 54.12 203 CYS A N 1
ATOM 1690 C CA . CYS A 1 203 ? -1.035 -3.129 1.821 1.00 54.12 203 CYS A CA 1
ATOM 1691 C C . CYS A 1 203 ? -0.161 -3.144 0.544 1.00 54.12 203 CYS A C 1
ATOM 1693 O O . CYS A 1 203 ? -0.688 -3.242 -0.569 1.00 54.12 203 CYS A O 1
ATOM 1695 N N . ASN A 1 204 ? 1.166 -3.067 0.674 1.00 51.72 204 ASN A N 1
ATOM 1696 C CA . ASN A 1 204 ? 2.080 -3.000 -0.442 1.00 51.72 204 ASN A CA 1
ATOM 1697 C C . ASN A 1 204 ? 2.112 -4.384 -1.111 1.00 51.72 204 ASN A C 1
ATOM 1699 O O . ASN A 1 204 ? 2.220 -5.414 -0.451 1.00 51.72 204 ASN A O 1
ATOM 1703 N N . GLY A 1 205 ? 1.914 -4.424 -2.430 1.00 48.97 205 GLY A N 1
ATOM 1704 C CA . GLY A 1 205 ? 1.696 -5.670 -3.186 1.00 48.97 205 GLY A CA 1
ATOM 1705 C C . GLY A 1 205 ? 0.234 -6.145 -3.260 1.00 48.97 205 GLY A C 1
ATOM 1706 O O . GLY A 1 205 ? -0.087 -6.964 -4.120 1.00 48.97 205 GLY A O 1
ATOM 1707 N N . ASN A 1 206 ? -0.664 -5.570 -2.449 1.00 59.69 206 ASN A N 1
ATOM 1708 C CA . ASN A 1 206 ? -2.119 -5.779 -2.498 1.00 59.69 206 ASN A CA 1
ATOM 1709 C C . ASN A 1 206 ? -2.897 -4.500 -2.854 1.00 59.69 206 ASN A C 1
ATOM 1711 O O . ASN A 1 206 ? -4.118 -4.487 -2.745 1.00 59.69 206 ASN A O 1
ATOM 1715 N N . PHE A 1 207 ? -2.229 -3.439 -3.322 1.00 67.31 207 PHE A N 1
ATOM 1716 C CA . PHE A 1 207 ? -2.858 -2.144 -3.630 1.00 67.31 207 PHE A CA 1
ATOM 1717 C C . PHE A 1 207 ? -4.078 -2.246 -4.535 1.00 67.31 207 PHE A C 1
ATOM 1719 O O . PHE A 1 207 ? -5.055 -1.532 -4.336 1.00 67.31 207 PHE A O 1
ATOM 1726 N N . LYS A 1 208 ? -4.027 -3.168 -5.499 1.00 71.06 208 LYS A N 1
ATOM 1727 C CA . LYS A 1 208 ? -5.122 -3.452 -6.427 1.00 71.06 208 LYS A CA 1
ATOM 1728 C C . LYS A 1 208 ? -6.398 -3.984 -5.758 1.00 71.06 208 LYS A C 1
ATOM 1730 O O . LYS A 1 208 ? -7.455 -3.941 -6.379 1.00 71.06 208 LYS A O 1
ATOM 1735 N N . TYR A 1 209 ? -6.294 -4.469 -4.521 1.00 74.88 209 TYR A N 1
ATOM 1736 C CA . TYR A 1 209 ? -7.373 -5.066 -3.729 1.00 74.88 209 TYR A CA 1
ATOM 1737 C C . TYR A 1 209 ? -7.735 -4.252 -2.474 1.00 74.88 209 TYR A C 1
ATOM 1739 O O . TYR A 1 209 ? -8.645 -4.647 -1.752 1.00 74.88 209 TYR A O 1
ATOM 1747 N N . ASP A 1 210 ? -7.066 -3.122 -2.226 1.00 81.75 210 ASP A N 1
ATOM 1748 C CA . ASP A 1 210 ? -7.443 -2.143 -1.197 1.00 81.75 210 ASP A CA 1
ATOM 1749 C C . ASP A 1 210 ? -8.568 -1.248 -1.744 1.00 81.75 210 ASP A C 1
ATOM 1751 O O . ASP A 1 210 ? -8.332 -0.196 -2.353 1.00 81.75 210 ASP A O 1
ATOM 1755 N N . LEU A 1 211 ? -9.797 -1.752 -1.613 1.00 85.00 211 LEU A N 1
ATOM 1756 C CA . LEU A 1 211 ? -11.011 -1.178 -2.186 1.00 85.00 211 LEU A CA 1
ATOM 1757 C C . LEU A 1 211 ? -11.962 -0.733 -1.082 1.00 85.00 211 LEU A C 1
ATOM 1759 O O . LEU A 1 211 ? -12.217 -1.464 -0.129 1.00 85.00 211 LEU A O 1
ATOM 1763 N N . SER A 1 212 ? -12.559 0.434 -1.271 1.00 87.75 212 SER A N 1
ATOM 1764 C CA . SER A 1 212 ? -13.661 0.929 -0.456 1.00 87.75 212 SER A CA 1
ATOM 1765 C C . SER A 1 212 ? -14.943 0.961 -1.266 1.00 87.75 212 SER A C 1
ATOM 1767 O O . SER A 1 212 ? -14.946 1.348 -2.435 1.00 87.75 212 SER A O 1
ATOM 1769 N N . ILE A 1 213 ? -16.037 0.537 -0.639 1.00 89.25 213 ILE A N 1
ATOM 1770 C CA . ILE A 1 213 ? -17.363 0.503 -1.252 1.00 89.25 213 ILE A CA 1
ATOM 1771 C C . ILE A 1 213 ? -18.285 1.375 -0.409 1.00 89.25 213 ILE A C 1
ATOM 1773 O O . ILE A 1 213 ? -18.568 1.072 0.748 1.00 89.25 213 ILE A O 1
ATOM 1777 N N . GLU A 1 214 ? -18.752 2.464 -1.004 1.00 87.88 214 GLU A N 1
ATOM 1778 C CA . GLU A 1 214 ? -19.699 3.379 -0.379 1.00 87.88 214 GLU A CA 1
ATOM 1779 C C . GLU A 1 214 ? -21.107 2.763 -0.302 1.00 87.88 214 GLU A C 1
ATOM 1781 O O . GLU A 1 214 ? -21.446 1.877 -1.092 1.00 87.88 214 GLU A O 1
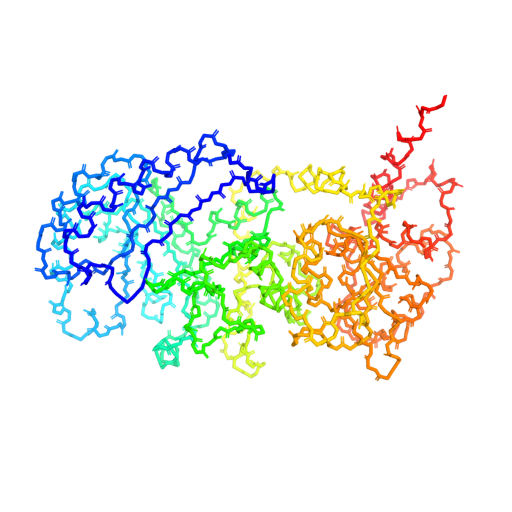ATOM 1786 N N . PRO A 1 215 ? -21.998 3.270 0.573 1.00 86.69 215 PRO A N 1
ATOM 1787 C CA . PRO A 1 215 ? -23.358 2.740 0.714 1.00 86.69 215 PRO A CA 1
ATOM 1788 C C . PRO A 1 215 ? -24.201 2.745 -0.572 1.00 86.69 215 PRO A C 1
ATOM 1790 O O . PRO A 1 215 ? -25.158 1.984 -0.684 1.00 86.69 215 PRO A O 1
ATOM 1793 N N . ASN A 1 216 ? -23.875 3.606 -1.540 1.00 88.94 216 ASN A N 1
ATOM 1794 C CA . ASN A 1 216 ? -24.539 3.657 -2.846 1.00 88.94 216 ASN A CA 1
ATOM 1795 C C . ASN A 1 216 ? -23.927 2.696 -3.886 1.00 88.94 216 ASN A C 1
ATOM 1797 O O . ASN A 1 216 ? -24.325 2.741 -5.046 1.00 88.94 216 ASN A O 1
ATOM 1801 N N . GLY A 1 217 ? -22.951 1.872 -3.496 1.00 91.19 217 GLY A N 1
ATOM 1802 C CA . GLY A 1 217 ? -22.236 0.947 -4.373 1.00 91.19 217 GLY A CA 1
ATOM 1803 C C . GLY A 1 217 ? -21.045 1.557 -5.115 1.00 91.19 217 GLY A C 1
ATOM 1804 O O . GLY A 1 217 ? -20.381 0.828 -5.852 1.00 91.19 217 GLY A O 1
ATOM 1805 N N . LEU A 1 218 ? -20.751 2.853 -4.938 1.00 91.06 218 LEU A N 1
ATOM 1806 C CA . LEU A 1 218 ? -19.573 3.487 -5.535 1.00 91.06 218 LEU A CA 1
ATOM 1807 C C . LEU A 1 218 ? -18.305 2.839 -4.974 1.00 91.06 218 LEU A C 1
ATOM 1809 O O . LEU A 1 218 ? -18.098 2.795 -3.765 1.00 91.06 218 LEU A O 1
ATOM 1813 N N . THR A 1 219 ? -17.453 2.366 -5.872 1.00 89.44 219 THR A N 1
ATOM 1814 C CA . THR A 1 219 ? -16.147 1.802 -5.554 1.00 89.44 219 THR A CA 1
ATOM 1815 C C . THR A 1 219 ? -15.077 2.868 -5.702 1.00 89.44 219 THR A C 1
ATOM 1817 O O . THR A 1 219 ? -14.999 3.548 -6.727 1.00 89.44 219 THR A O 1
ATOM 1820 N N . HIS A 1 220 ? -14.221 2.975 -4.696 1.00 85.81 220 HIS A N 1
ATOM 1821 C CA . HIS A 1 220 ? -13.011 3.778 -4.748 1.00 85.81 220 HIS A CA 1
ATOM 1822 C C . HIS A 1 220 ? -11.824 3.065 -4.107 1.00 85.81 220 HIS A C 1
ATOM 1824 O O . HIS A 1 220 ? -11.945 1.944 -3.612 1.00 85.81 220 HIS A O 1
ATOM 1830 N N . PHE A 1 221 ? -10.653 3.684 -4.209 1.00 83.94 221 PHE A N 1
ATOM 1831 C CA . PHE A 1 221 ? -9.372 3.069 -3.889 1.00 83.94 221 PHE A CA 1
ATOM 1832 C C . PHE A 1 221 ? -8.769 3.723 -2.652 1.00 83.94 221 PHE A C 1
ATOM 1834 O O . PHE A 1 221 ? -8.841 4.942 -2.516 1.00 83.94 221 PHE A O 1
ATOM 1841 N N . ASN A 1 222 ? -8.121 2.907 -1.812 1.00 76.44 222 ASN A N 1
ATOM 1842 C CA . ASN A 1 222 ? -7.506 3.302 -0.543 1.00 76.44 222 ASN A CA 1
ATOM 1843 C C . ASN A 1 222 ? -8.505 3.817 0.503 1.00 76.44 222 ASN A C 1
ATOM 1845 O O . ASN A 1 222 ? -8.862 4.994 0.538 1.00 76.44 222 ASN A O 1
ATOM 1849 N N . ALA A 1 223 ? -8.841 2.942 1.449 1.00 68.81 223 ALA A N 1
ATOM 1850 C CA . ALA A 1 223 ? -9.767 3.230 2.545 1.00 68.81 223 ALA A CA 1
ATOM 1851 C C . ALA A 1 223 ? -9.400 4.434 3.433 1.00 68.81 223 ALA A C 1
ATOM 1853 O O . ALA A 1 223 ? -10.256 4.975 4.131 1.00 68.81 223 ALA A O 1
ATOM 1854 N N . ASN A 1 224 ? -8.143 4.890 3.406 1.00 70.00 224 ASN A N 1
ATOM 1855 C CA . ASN A 1 224 ? -7.693 6.021 4.219 1.00 70.00 224 ASN A CA 1
ATOM 1856 C C . ASN A 1 224 ? -7.908 7.391 3.554 1.00 70.00 224 ASN A C 1
ATOM 1858 O O . ASN A 1 224 ? -7.741 8.417 4.219 1.00 70.00 224 ASN A O 1
ATOM 1862 N N . GLN A 1 225 ? -8.225 7.437 2.257 1.00 73.31 225 GLN A N 1
ATOM 1863 C CA . GLN A 1 225 ? -8.508 8.680 1.539 1.00 73.31 225 GLN A CA 1
ATOM 1864 C C . GLN A 1 225 ? -10.010 8.967 1.568 1.00 73.31 225 GLN A C 1
ATOM 1866 O O . GLN A 1 225 ? -10.842 8.079 1.415 1.00 73.31 225 GLN A O 1
ATOM 1871 N N . THR A 1 226 ? -10.378 10.237 1.752 1.00 69.88 226 THR A N 1
ATOM 1872 C CA . THR A 1 226 ? -11.771 10.631 1.510 1.00 69.88 226 THR A CA 1
ATOM 1873 C C . THR A 1 226 ? -12.046 10.675 0.012 1.00 69.88 226 THR A C 1
ATOM 1875 O O . THR A 1 226 ? -11.122 10.847 -0.781 1.00 69.88 226 THR A O 1
ATOM 1878 N N . MET A 1 227 ? -13.321 10.627 -0.385 1.00 68.31 227 MET A N 1
ATOM 1879 C CA . MET A 1 227 ? -13.715 10.728 -1.798 1.00 68.31 227 MET A CA 1
ATOM 1880 C C . MET A 1 227 ? -13.116 11.953 -2.518 1.00 68.31 227 MET A C 1
ATOM 1882 O O . MET A 1 227 ? -12.849 11.907 -3.713 1.00 68.31 227 MET A O 1
ATOM 1886 N N . GLY A 1 228 ? -12.895 13.062 -1.802 1.00 69.12 228 GLY A N 1
ATOM 1887 C CA . GLY A 1 228 ? -12.274 14.264 -2.370 1.00 69.12 228 GLY A CA 1
ATOM 1888 C C . GLY A 1 228 ? -10.746 14.206 -2.484 1.00 69.12 228 GLY A C 1
ATOM 1889 O O . GLY A 1 228 ? -10.167 15.052 -3.159 1.00 69.12 228 GLY A O 1
ATOM 1890 N N . ASP A 1 229 ? -10.101 13.247 -1.815 1.00 71.00 229 ASP A N 1
ATOM 1891 C CA . ASP A 1 229 ? -8.644 13.079 -1.752 1.00 71.00 229 ASP A CA 1
ATOM 1892 C C . ASP A 1 229 ? -8.138 11.866 -2.562 1.00 71.00 229 ASP A C 1
ATOM 1894 O O . ASP A 1 229 ? -6.925 11.694 -2.689 1.00 71.00 229 ASP A O 1
ATOM 1898 N N . MET A 1 230 ? -9.033 11.010 -3.070 1.00 70.75 230 MET A N 1
ATOM 1899 C CA . MET A 1 230 ? -8.692 9.807 -3.843 1.00 70.75 230 MET A CA 1
ATOM 1900 C C . MET A 1 230 ? -8.357 10.137 -5.306 1.00 70.75 230 MET A C 1
ATOM 1902 O O . MET A 1 230 ? -8.972 11.027 -5.904 1.00 70.75 230 MET A O 1
ATOM 1906 N N . VAL A 1 231 ? -7.443 9.387 -5.931 1.00 68.00 231 VAL A N 1
ATOM 1907 C CA . VAL A 1 231 ? -7.314 9.399 -7.394 1.00 68.00 231 VAL A CA 1
ATOM 1908 C C . VAL A 1 231 ? -8.528 8.678 -7.983 1.00 68.00 231 VAL A C 1
ATOM 1910 O O . VAL A 1 231 ? -8.678 7.462 -7.875 1.00 68.00 231 VAL A O 1
ATOM 1913 N N . GLY A 1 232 ? -9.436 9.449 -8.580 1.00 67.88 232 GLY A N 1
ATOM 1914 C CA . GLY A 1 232 ? -10.606 8.909 -9.267 1.00 67.88 232 GLY A CA 1
ATOM 1915 C C . GLY A 1 232 ? -10.243 8.214 -10.581 1.00 67.88 232 GLY A C 1
ATOM 1916 O O . GLY A 1 232 ? -9.268 8.572 -11.243 1.00 67.88 232 GLY A O 1
ATOM 1917 N N . GLY A 1 233 ? -11.066 7.243 -10.977 1.00 78.50 233 GLY A N 1
ATOM 1918 C CA . GLY A 1 233 ? -10.994 6.655 -12.312 1.00 78.50 233 GLY A CA 1
ATOM 1919 C C . GLY A 1 233 ? -11.490 7.606 -13.405 1.00 78.50 233 GLY A C 1
ATOM 1920 O O . GLY A 1 233 ? -12.108 8.639 -13.133 1.00 78.50 233 GLY A O 1
ATOM 1921 N N . PHE A 1 234 ? -11.279 7.229 -14.668 1.00 87.62 234 PHE A N 1
ATOM 1922 C CA . PHE A 1 234 ? -11.807 7.958 -15.829 1.00 87.62 234 PHE A CA 1
ATOM 1923 C C . PHE A 1 234 ? -13.335 8.128 -15.777 1.00 87.62 234 PHE A C 1
ATOM 1925 O O . PHE A 1 234 ? -13.878 9.142 -16.224 1.00 87.62 234 PHE A O 1
ATOM 1932 N N . LYS A 1 235 ? -14.027 7.132 -15.213 1.00 89.50 235 LYS A N 1
ATOM 1933 C CA . LYS A 1 235 ? -15.454 7.162 -14.881 1.00 89.50 235 LYS A CA 1
ATOM 1934 C C . LYS A 1 235 ? -15.672 6.657 -13.449 1.00 89.50 235 LYS A C 1
ATOM 1936 O O . LYS A 1 235 ? -14.864 5.859 -12.974 1.00 89.50 235 LYS A O 1
ATOM 1941 N N . PRO A 1 236 ? -16.763 7.074 -12.777 1.00 90.25 236 PRO A N 1
ATOM 1942 C CA . PRO A 1 236 ? -17.218 6.419 -11.555 1.00 90.25 236 PRO A CA 1
ATOM 1943 C C . PRO A 1 236 ? -17.427 4.920 -11.786 1.00 90.25 236 PRO A C 1
ATOM 1945 O O . PRO A 1 236 ? -17.875 4.529 -12.864 1.00 90.25 236 PRO A O 1
ATOM 1948 N N . ILE A 1 237 ? -17.112 4.116 -10.773 1.00 91.50 237 ILE A N 1
ATOM 1949 C CA . ILE A 1 237 ? -17.205 2.656 -10.815 1.00 91.50 237 ILE A CA 1
ATOM 1950 C C . ILE A 1 237 ? -18.206 2.229 -9.752 1.00 91.50 237 ILE A C 1
ATOM 1952 O O . ILE A 1 237 ? -18.030 2.568 -8.583 1.00 91.50 237 ILE A O 1
ATOM 1956 N N . PHE A 1 238 ? -19.228 1.477 -10.126 1.00 93.12 238 PHE A N 1
ATOM 1957 C CA . PHE A 1 238 ? -20.216 0.937 -9.196 1.00 93.12 238 PHE A CA 1
ATOM 1958 C C . PHE A 1 238 ? -20.127 -0.583 -9.145 1.00 93.12 238 PHE A C 1
ATOM 1960 O O . PHE A 1 238 ? -19.824 -1.225 -10.145 1.00 93.12 238 PHE A O 1
ATOM 1967 N N . VAL A 1 239 ? -20.378 -1.174 -7.976 1.00 92.75 239 VAL A N 1
ATOM 1968 C CA . VAL A 1 239 ? -20.265 -2.628 -7.737 1.00 92.75 239 VAL A CA 1
ATOM 1969 C C . VAL A 1 239 ? -21.117 -3.490 -8.685 1.00 92.75 239 VAL A C 1
ATOM 1971 O O . VAL A 1 239 ? -20.830 -4.671 -8.876 1.00 92.75 239 VAL A O 1
ATOM 1974 N N . ASP A 1 240 ? -22.155 -2.915 -9.290 1.00 93.94 240 ASP A N 1
ATOM 1975 C CA . ASP A 1 240 ? -23.047 -3.543 -10.265 1.00 93.94 240 ASP A CA 1
ATOM 1976 C C . ASP A 1 240 ? -22.658 -3.293 -11.736 1.00 93.94 240 ASP A C 1
ATOM 1978 O O . ASP A 1 240 ? -23.322 -3.812 -12.639 1.00 93.94 240 ASP A O 1
ATOM 1982 N N . ASP A 1 241 ? -21.570 -2.562 -11.999 1.00 92.19 241 ASP A N 1
ATOM 1983 C CA . ASP A 1 241 ? -21.064 -2.326 -13.351 1.00 92.19 241 ASP A CA 1
ATOM 1984 C C . ASP A 1 241 ? -20.673 -3.634 -14.060 1.00 92.19 241 ASP A C 1
ATOM 1986 O O . ASP A 1 241 ? -20.056 -4.545 -13.494 1.00 92.19 241 ASP A O 1
ATOM 1990 N N . HIS A 1 242 ? -20.937 -3.693 -15.370 1.00 90.19 242 HIS A N 1
ATOM 1991 C CA . HIS A 1 242 ? -20.401 -4.759 -16.217 1.00 90.19 242 HIS A CA 1
ATOM 1992 C C . HIS A 1 242 ? -18.867 -4.716 -16.220 1.00 90.19 242 HIS A C 1
ATOM 1994 O O . HIS A 1 242 ? -18.270 -3.652 -16.411 1.00 90.19 242 HIS A O 1
ATOM 2000 N N . ASP A 1 243 ? -18.237 -5.878 -16.045 1.00 89.38 243 ASP A N 1
ATOM 2001 C CA . ASP A 1 243 ? -16.788 -6.029 -15.871 1.00 89.38 243 ASP A CA 1
ATOM 2002 C C . ASP A 1 243 ? -16.201 -5.188 -14.724 1.00 89.38 243 ASP A C 1
ATOM 2004 O O . ASP A 1 243 ? -15.056 -4.737 -14.812 1.00 89.38 243 ASP A O 1
ATOM 2008 N N . TRP A 1 244 ? -16.945 -5.004 -13.624 1.00 91.38 244 TRP A N 1
ATOM 2009 C CA . TRP A 1 244 ? -16.458 -4.317 -12.419 1.00 91.38 244 TRP A CA 1
ATOM 2010 C C . TRP A 1 244 ? -15.016 -4.693 -12.015 1.00 91.38 244 TRP A C 1
ATOM 2012 O O . TRP A 1 244 ? -14.215 -3.777 -11.823 1.00 91.38 244 TRP A O 1
ATOM 2022 N N . PRO A 1 245 ? -14.597 -5.981 -11.990 1.00 88.00 245 PRO A N 1
ATOM 2023 C CA . PRO A 1 245 ? -13.212 -6.328 -11.660 1.00 88.00 245 PRO A CA 1
ATOM 2024 C C . PRO A 1 245 ? -12.180 -5.746 -12.636 1.00 88.00 245 PRO A C 1
ATOM 2026 O O . PRO A 1 245 ? -11.111 -5.312 -12.216 1.00 88.00 245 PRO A O 1
ATOM 2029 N N . VAL A 1 246 ? -12.486 -5.716 -13.937 1.00 91.12 246 VAL A N 1
ATOM 2030 C CA . VAL A 1 246 ? -11.576 -5.173 -14.960 1.00 91.12 246 VAL A CA 1
ATOM 2031 C C . VAL A 1 246 ? -11.466 -3.660 -14.807 1.00 91.12 246 VAL A C 1
ATOM 2033 O O . VAL A 1 246 ? -10.360 -3.124 -14.869 1.00 91.12 246 VAL A O 1
ATOM 2036 N N . ARG A 1 247 ? -12.590 -2.980 -14.540 1.00 92.81 247 ARG A N 1
ATOM 2037 C CA . ARG A 1 247 ? -12.610 -1.538 -14.253 1.00 92.81 247 ARG A CA 1
ATOM 2038 C C . ARG A 1 247 ? -11.795 -1.213 -13.016 1.00 92.81 247 ARG A C 1
ATOM 2040 O O . ARG A 1 247 ? -10.957 -0.330 -13.081 1.00 92.81 247 ARG A O 1
ATOM 2047 N N . VAL A 1 248 ? -11.989 -1.947 -11.923 1.00 90.19 248 VAL A N 1
ATOM 2048 C CA . VAL A 1 248 ? -11.223 -1.764 -10.685 1.00 90.19 248 VAL A CA 1
ATOM 2049 C C . VAL A 1 248 ? -9.725 -1.887 -10.947 1.00 90.19 248 VAL A C 1
ATOM 2051 O O . VAL A 1 248 ? -8.980 -0.978 -10.600 1.00 90.19 248 VAL A O 1
ATOM 2054 N N . LEU A 1 249 ? -9.275 -2.960 -11.605 1.00 88.12 249 LEU A N 1
ATOM 2055 C CA . LEU A 1 249 ? -7.849 -3.169 -11.874 1.00 88.12 249 LEU A CA 1
ATOM 2056 C C . LEU A 1 249 ? -7.267 -2.115 -12.823 1.00 88.12 249 LEU A C 1
ATOM 2058 O O . LEU A 1 249 ? -6.139 -1.669 -12.627 1.00 88.12 249 LEU A O 1
ATOM 2062 N N . PHE A 1 250 ? -8.027 -1.705 -13.841 1.00 91.50 250 PHE A N 1
ATOM 2063 C CA . PHE A 1 250 ? -7.588 -0.658 -14.753 1.00 91.50 250 PHE A CA 1
ATOM 2064 C C . PHE A 1 250 ? -7.535 0.695 -14.050 1.00 91.50 250 PHE A C 1
ATOM 2066 O O . PHE A 1 250 ? -6.518 1.373 -14.106 1.00 91.50 250 PHE A O 1
ATOM 2073 N N . GLU A 1 251 ? -8.599 1.095 -13.360 1.00 90.75 251 GLU A N 1
ATOM 2074 C CA . GLU A 1 251 ? -8.721 2.419 -12.760 1.00 90.75 251 GLU A CA 1
ATOM 2075 C C . GLU A 1 251 ? -7.819 2.606 -11.532 1.00 90.75 251 GLU A C 1
ATOM 2077 O O . GLU A 1 251 ? -7.196 3.662 -11.418 1.00 90.75 251 GLU A O 1
ATOM 2082 N N . ASN A 1 252 ? -7.623 1.573 -10.706 1.00 87.75 252 ASN A N 1
ATOM 2083 C CA . ASN A 1 252 ? -6.730 1.617 -9.539 1.00 87.75 252 ASN A CA 1
ATOM 2084 C C . ASN A 1 252 ? -5.239 1.698 -9.913 1.00 87.75 252 ASN A C 1
ATOM 2086 O O . ASN A 1 252 ? -4.392 2.016 -9.081 1.00 87.75 252 ASN A O 1
ATOM 2090 N N . SER A 1 253 ? -4.886 1.457 -11.179 1.00 87.94 253 SER A N 1
ATOM 2091 C CA . SER A 1 253 ? -3.484 1.453 -11.600 1.00 87.94 253 SER A CA 1
ATOM 2092 C C . SER A 1 253 ? -2.763 2.792 -11.396 1.00 87.94 253 SER A C 1
ATOM 2094 O O . SER A 1 253 ? -1.537 2.808 -11.312 1.00 87.94 253 SER A O 1
ATOM 2096 N N . GLY A 1 254 ? -3.504 3.901 -11.274 1.00 86.00 254 GLY A N 1
ATOM 2097 C CA . GLY A 1 254 ? -2.949 5.208 -10.910 1.00 86.00 254 GLY A CA 1
ATOM 2098 C C . GLY A 1 254 ? -2.444 5.251 -9.469 1.00 86.00 254 GLY A C 1
ATOM 2099 O O . GLY A 1 254 ? -1.289 5.600 -9.225 1.00 86.00 254 GLY A O 1
ATOM 2100 N N . GLU A 1 255 ? -3.268 4.815 -8.512 1.00 82.81 255 GLU A N 1
ATOM 2101 C CA . GLU A 1 255 ? -2.855 4.693 -7.108 1.00 82.81 255 GLU A CA 1
ATOM 2102 C C . GLU A 1 255 ? -1.736 3.658 -6.946 1.00 82.81 255 GLU A C 1
ATOM 2104 O O . GLU A 1 255 ? -0.763 3.913 -6.239 1.00 82.81 255 GLU A O 1
ATOM 2109 N N . GLU A 1 256 ? -1.817 2.515 -7.636 1.00 83.06 256 GLU A N 1
ATOM 2110 C CA . GLU A 1 256 ? -0.755 1.499 -7.619 1.00 83.06 256 GLU A CA 1
ATOM 2111 C C . GLU A 1 256 ? 0.573 2.063 -8.150 1.00 83.06 256 GLU A C 1
ATOM 2113 O O . GLU A 1 256 ? 1.611 1.916 -7.501 1.00 83.06 256 GLU A O 1
ATOM 2118 N N . THR A 1 257 ? 0.540 2.790 -9.270 1.00 84.50 257 THR A N 1
ATOM 2119 C CA . THR A 1 257 ? 1.728 3.442 -9.841 1.00 84.50 257 THR A CA 1
ATOM 2120 C C . THR A 1 257 ? 2.310 4.474 -8.879 1.00 84.50 257 THR A C 1
ATOM 2122 O O . THR A 1 257 ? 3.506 4.440 -8.600 1.00 84.50 257 THR A O 1
ATOM 2125 N N . ASN A 1 258 ? 1.485 5.352 -8.301 1.00 82.44 258 ASN A N 1
ATOM 2126 C CA . ASN A 1 258 ? 1.949 6.342 -7.326 1.00 82.44 258 ASN A CA 1
ATOM 2127 C C . ASN A 1 258 ? 2.594 5.673 -6.109 1.00 82.44 258 ASN A C 1
ATOM 2129 O O . ASN A 1 258 ? 3.662 6.091 -5.651 1.00 82.44 258 ASN A O 1
ATOM 2133 N N . LYS A 1 259 ? 1.977 4.606 -5.594 1.00 81.19 259 LYS A N 1
ATOM 2134 C CA . LYS A 1 259 ? 2.503 3.864 -4.450 1.00 81.19 259 LYS A CA 1
ATOM 2135 C C . LYS A 1 259 ? 3.833 3.184 -4.779 1.00 81.19 259 LYS A C 1
ATOM 2137 O O . LYS A 1 259 ? 4.694 3.197 -3.905 1.00 81.19 259 LYS A O 1
ATOM 2142 N N . LEU A 1 260 ? 4.035 2.647 -5.982 1.00 80.50 260 LEU A N 1
ATOM 2143 C CA . LEU A 1 260 ? 5.280 1.971 -6.387 1.00 80.50 260 LEU A CA 1
ATOM 2144 C C . LEU A 1 260 ? 6.406 2.932 -6.802 1.00 80.50 260 LEU A C 1
ATOM 2146 O O . LEU A 1 260 ? 7.582 2.625 -6.615 1.00 80.50 260 LEU A O 1
ATOM 2150 N N . THR A 1 261 ? 6.062 4.082 -7.378 1.00 83.38 261 THR A N 1
ATOM 2151 C CA . THR A 1 261 ? 7.038 5.011 -7.962 1.00 83.38 261 THR A CA 1
ATOM 2152 C C . THR A 1 261 ? 7.527 6.053 -6.965 1.00 83.38 261 THR A C 1
ATOM 2154 O O . THR A 1 261 ? 8.724 6.336 -6.904 1.00 83.38 261 THR A O 1
ATOM 2157 N N . LEU A 1 262 ? 6.626 6.632 -6.163 1.00 85.31 262 LEU A N 1
ATOM 2158 C CA . LEU A 1 262 ? 7.006 7.700 -5.242 1.00 85.31 262 LEU A CA 1
ATOM 2159 C C . LEU A 1 262 ? 7.999 7.154 -4.215 1.00 85.31 262 LEU A C 1
ATOM 2161 O O . LEU A 1 262 ? 7.708 6.205 -3.496 1.00 85.31 262 LEU A O 1
ATOM 2165 N N . LYS A 1 263 ? 9.182 7.748 -4.126 1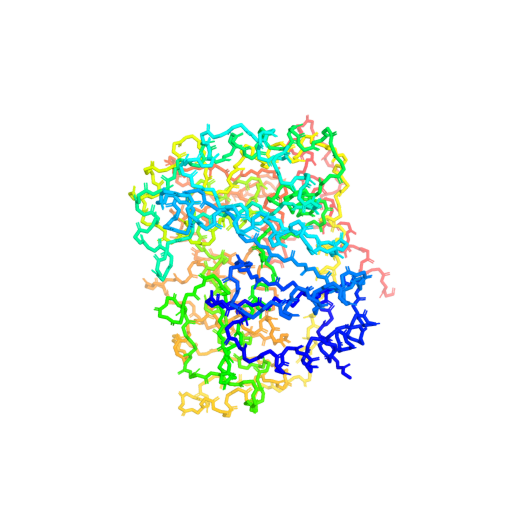.00 87.25 263 LYS A N 1
ATOM 2166 C CA . LYS A 1 263 ? 10.191 7.422 -3.113 1.00 87.25 263 LYS A CA 1
ATOM 2167 C C . LYS A 1 263 ? 11.142 8.599 -2.966 1.00 87.25 263 LYS A C 1
ATOM 2169 O O . LYS A 1 263 ? 11.307 9.386 -3.896 1.00 87.25 263 LYS A O 1
ATOM 2174 N N . ARG A 1 264 ? 11.765 8.725 -1.796 1.00 87.44 264 ARG A N 1
ATOM 2175 C CA . ARG A 1 264 ? 12.809 9.733 -1.574 1.00 87.44 264 ARG A CA 1
ATOM 2176 C C . ARG A 1 264 ? 14.174 9.182 -1.978 1.00 87.44 264 ARG A C 1
ATOM 2178 O O . ARG A 1 264 ? 14.346 7.968 -2.096 1.00 87.44 264 ARG A O 1
ATOM 2185 N N . SER A 1 265 ? 15.145 10.065 -2.189 1.00 85.25 265 SER A N 1
ATOM 2186 C CA . SER A 1 265 ? 16.504 9.703 -2.622 1.00 85.25 265 SER A CA 1
ATOM 2187 C C . SER A 1 265 ? 17.163 8.648 -1.731 1.00 85.25 265 SER A C 1
ATOM 2189 O O . SER A 1 265 ? 17.747 7.690 -2.227 1.00 85.25 265 SER A O 1
ATOM 2191 N N . GLU A 1 266 ? 17.001 8.786 -0.417 1.00 85.94 266 GLU A N 1
ATOM 2192 C CA . GLU A 1 266 ? 17.518 7.883 0.612 1.00 85.94 266 GLU A CA 1
ATOM 2193 C C . GLU A 1 266 ? 16.883 6.483 0.571 1.00 85.94 266 GLU A C 1
ATOM 2195 O O . GLU A 1 266 ? 17.397 5.541 1.170 1.00 85.94 266 GLU A O 1
ATOM 2200 N N . CYS A 1 267 ? 15.765 6.311 -0.138 1.00 88.56 267 CYS A N 1
ATOM 2201 C CA . CYS A 1 267 ? 15.113 5.016 -0.272 1.00 88.56 267 CYS A CA 1
ATOM 2202 C C . CYS A 1 267 ? 15.777 4.130 -1.333 1.00 88.56 267 CYS A C 1
ATOM 2204 O O . CYS A 1 267 ? 15.693 2.914 -1.208 1.00 88.56 267 CYS A O 1
ATOM 2206 N N . VAL A 1 268 ? 16.425 4.710 -2.353 1.00 86.88 268 VAL A N 1
ATOM 2207 C CA . VAL A 1 268 ? 16.851 4.019 -3.591 1.00 86.88 268 VAL A CA 1
ATOM 2208 C C . VAL A 1 268 ? 17.724 2.791 -3.325 1.00 86.88 268 VAL A C 1
ATOM 2210 O O . VAL A 1 268 ? 17.608 1.796 -4.035 1.00 86.88 268 VAL A O 1
ATOM 2213 N N . GLN A 1 269 ? 18.576 2.837 -2.302 1.00 88.31 269 GLN A N 1
ATOM 2214 C CA . GLN A 1 269 ? 19.406 1.707 -1.877 1.00 88.31 269 GLN A CA 1
ATOM 2215 C C . GLN A 1 269 ? 19.113 1.278 -0.433 1.00 88.31 269 GLN A C 1
ATOM 2217 O O . GLN A 1 269 ? 19.902 0.557 0.167 1.00 88.31 269 GLN A O 1
ATOM 2222 N N . CYS A 1 270 ? 17.976 1.659 0.148 1.00 88.62 270 CYS A N 1
ATOM 2223 C CA . CYS A 1 270 ? 17.594 1.190 1.478 1.00 88.62 270 CYS A CA 1
ATOM 2224 C C . CYS A 1 270 ? 17.286 -0.319 1.449 1.00 88.62 270 CYS A C 1
ATOM 2226 O O . CYS A 1 270 ? 16.495 -0.778 0.626 1.00 88.62 270 CYS A O 1
ATOM 2228 N N . GLU A 1 271 ? 17.861 -1.096 2.373 1.00 85.88 271 GLU A N 1
ATOM 2229 C CA . GLU A 1 271 ? 17.634 -2.552 2.457 1.00 85.88 271 GLU A CA 1
ATOM 2230 C C . GLU A 1 271 ? 16.165 -2.925 2.701 1.00 85.88 271 GLU A C 1
ATOM 2232 O O . GLU A 1 271 ? 15.705 -3.977 2.259 1.00 85.88 271 GLU A O 1
ATOM 2237 N N . TYR A 1 272 ? 15.407 -2.024 3.331 1.00 87.19 272 TYR A N 1
ATOM 2238 C CA . TYR A 1 272 ? 13.993 -2.225 3.612 1.00 87.19 272 TYR A CA 1
ATOM 2239 C C . TYR A 1 272 ? 13.076 -1.775 2.475 1.00 87.19 272 TYR A C 1
ATOM 2241 O O . TYR A 1 272 ? 11.881 -2.036 2.566 1.00 87.19 272 TYR A O 1
ATOM 2249 N N . LEU A 1 273 ? 13.570 -1.125 1.405 1.00 84.56 273 LEU A N 1
ATOM 2250 C CA . LEU A 1 273 ? 12.718 -0.565 0.339 1.00 84.56 273 LEU A CA 1
ATOM 2251 C C . LEU A 1 273 ? 11.748 -1.608 -0.230 1.00 84.56 273 LEU A C 1
ATOM 2253 O O . LEU A 1 273 ? 10.569 -1.313 -0.396 1.00 84.56 273 LEU A O 1
ATOM 2257 N N . ARG A 1 274 ? 12.220 -2.836 -0.460 1.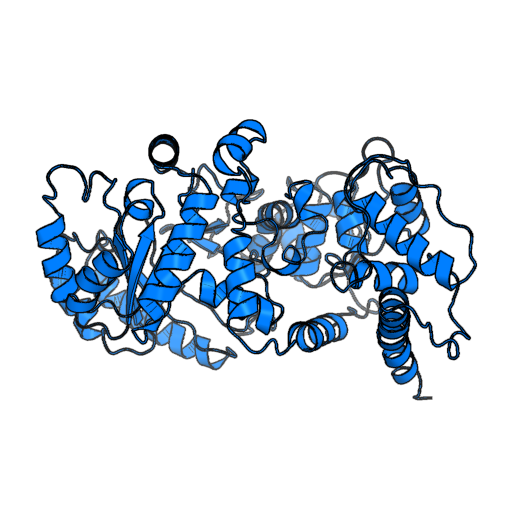00 78.31 274 ARG A N 1
ATOM 2258 C CA . ARG A 1 274 ? 11.400 -3.914 -1.030 1.00 78.31 274 ARG A CA 1
ATOM 2259 C C . ARG A 1 274 ? 10.221 -4.349 -0.150 1.00 78.31 274 ARG A C 1
ATOM 2261 O O . ARG A 1 274 ? 9.267 -4.915 -0.667 1.00 78.31 274 ARG A O 1
ATOM 2268 N N . TYR A 1 275 ? 10.288 -4.090 1.157 1.00 80.62 275 TYR A N 1
ATOM 2269 C CA . TYR A 1 275 ? 9.231 -4.421 2.117 1.00 80.62 275 TYR A CA 1
ATOM 2270 C C . TYR A 1 275 ? 8.421 -3.177 2.493 1.00 80.62 275 TYR A C 1
ATOM 2272 O O . TYR A 1 275 ? 7.197 -3.191 2.501 1.00 80.62 275 TYR A O 1
ATOM 2280 N N . CYS A 1 276 ? 9.119 -2.086 2.794 1.00 84.81 276 CYS A N 1
ATOM 2281 C CA . CYS A 1 276 ? 8.581 -0.827 3.295 1.00 84.81 276 CYS A CA 1
ATOM 2282 C C . CYS A 1 276 ? 7.950 0.036 2.194 1.00 84.81 276 CYS A C 1
ATOM 2284 O O . CYS A 1 276 ? 7.105 0.877 2.489 1.00 84.81 276 CYS A O 1
ATOM 2286 N N . ASN A 1 277 ? 8.376 -0.140 0.937 1.00 83.06 277 ASN A N 1
ATOM 2287 C CA . ASN A 1 277 ? 7.937 0.636 -0.225 1.00 83.06 277 ASN A CA 1
ATOM 2288 C C . ASN A 1 277 ? 8.000 2.164 -0.002 1.00 83.06 277 ASN A C 1
ATOM 2290 O O . ASN A 1 277 ? 7.072 2.919 -0.304 1.00 83.06 277 ASN A O 1
ATOM 2294 N N . ALA A 1 278 ? 9.119 2.622 0.565 1.00 86.81 278 ALA A N 1
ATOM 2295 C CA . ALA A 1 278 ? 9.368 4.018 0.935 1.00 86.81 278 ALA A CA 1
ATOM 2296 C C . ALA A 1 278 ? 8.430 4.592 2.025 1.00 86.81 278 ALA A C 1
ATOM 2298 O O . ALA A 1 278 ? 8.285 5.810 2.144 1.00 86.81 278 ALA A O 1
ATOM 2299 N N . GLY A 1 279 ? 7.840 3.734 2.860 1.00 87.06 279 GLY A N 1
ATOM 2300 C CA . GLY A 1 279 ? 7.054 4.122 4.030 1.00 87.06 279 GLY A CA 1
ATOM 2301 C C . GLY A 1 279 ? 5.573 4.327 3.725 1.00 87.06 279 GLY A C 1
ATOM 2302 O O . GLY A 1 279 ? 5.059 3.921 2.684 1.00 87.06 279 GLY A O 1
ATOM 2303 N N . TRP A 1 280 ? 4.867 4.968 4.654 1.00 84.19 280 TRP A N 1
ATOM 2304 C CA . TRP A 1 280 ? 3.424 5.161 4.546 1.00 84.19 280 TRP A CA 1
ATOM 2305 C C . TRP A 1 280 ? 3.068 6.133 3.427 1.00 84.19 280 TRP A C 1
ATOM 2307 O O . TRP A 1 280 ? 3.617 7.235 3.342 1.00 84.19 280 TRP A O 1
ATOM 2317 N N . TYR A 1 281 ? 2.090 5.744 2.607 1.00 82.38 281 TYR A N 1
ATOM 2318 C CA . TYR A 1 281 ? 1.731 6.456 1.379 1.00 82.38 281 TYR A CA 1
ATOM 2319 C C . TYR A 1 281 ? 1.475 7.952 1.578 1.00 82.38 281 TYR A C 1
ATOM 2321 O O . TYR A 1 281 ? 2.006 8.781 0.843 1.00 82.38 281 TYR A O 1
ATOM 2329 N N . HIS A 1 282 ? 0.748 8.322 2.627 1.00 82.81 282 HIS A N 1
ATOM 2330 C CA . HIS A 1 282 ? 0.418 9.719 2.876 1.00 82.81 282 HIS A CA 1
ATOM 2331 C C . HIS A 1 282 ? 1.626 10.589 3.258 1.00 82.81 282 HIS A C 1
ATOM 2333 O O . HIS A 1 282 ? 1.641 11.776 2.943 1.00 82.81 282 HIS A O 1
ATOM 2339 N N . TYR A 1 283 ? 2.671 10.017 3.866 1.00 87.88 283 TYR A N 1
ATOM 2340 C CA . TYR A 1 283 ? 3.921 10.738 4.137 1.00 87.88 283 TYR A CA 1
ATOM 2341 C C . TYR A 1 283 ? 4.806 10.882 2.894 1.00 87.88 283 TYR A C 1
ATOM 2343 O O . TYR A 1 283 ? 5.614 11.813 2.810 1.00 87.88 283 TYR A O 1
ATOM 2351 N N . LYS A 1 284 ? 4.640 9.995 1.906 1.00 85.94 284 LYS A N 1
ATOM 2352 C CA . LYS A 1 284 ? 5.321 10.082 0.604 1.00 85.94 284 LYS A CA 1
ATOM 2353 C C . LYS A 1 284 ? 4.820 11.273 -0.217 1.00 85.94 284 LYS A C 1
ATOM 2355 O O . LYS A 1 284 ? 5.591 11.846 -0.976 1.00 85.94 284 LYS A O 1
ATOM 2360 N N . LEU A 1 285 ? 3.561 11.668 -0.018 1.00 84.31 285 LEU A N 1
ATOM 2361 C CA . LEU A 1 285 ? 2.932 12.813 -0.686 1.00 84.31 285 LEU A CA 1
ATOM 2362 C C . LEU A 1 285 ? 3.261 14.168 -0.039 1.00 84.31 285 LEU A C 1
ATOM 2364 O O . LEU A 1 285 ? 2.947 15.208 -0.616 1.00 84.31 285 LEU A O 1
ATOM 2368 N N . LEU A 1 286 ? 3.882 14.184 1.146 1.00 86.50 286 LEU A N 1
ATOM 2369 C CA . LEU A 1 286 ? 4.325 15.433 1.764 1.00 86.50 286 LEU A CA 1
ATOM 2370 C C . LEU A 1 286 ? 5.411 16.096 0.915 1.00 86.50 286 LEU A C 1
ATOM 2372 O O . LEU A 1 286 ? 6.341 15.428 0.444 1.00 86.50 286 LEU A O 1
ATOM 2376 N N . SER A 1 287 ? 5.327 17.426 0.810 1.00 89.12 287 SER A N 1
ATOM 2377 C CA . SER A 1 287 ? 6.392 18.244 0.231 1.00 89.12 287 SER A CA 1
ATOM 2378 C C . SER A 1 287 ? 7.729 17.942 0.918 1.00 89.12 287 SER A C 1
ATOM 2380 O O . SER A 1 287 ? 7.764 17.538 2.083 1.00 89.12 287 SER A O 1
ATOM 2382 N N . GLU A 1 288 ? 8.846 18.126 0.211 1.00 89.69 288 GLU A N 1
ATOM 2383 C CA . GLU A 1 288 ? 10.174 17.912 0.803 1.00 89.69 288 GLU A CA 1
ATOM 2384 C C . GLU A 1 288 ? 10.370 18.773 2.060 1.00 89.69 288 GLU A C 1
ATOM 2386 O O . GLU A 1 288 ? 10.875 18.288 3.069 1.00 89.69 288 GLU A O 1
ATOM 2391 N N . GLU A 1 289 ? 9.891 20.019 2.039 1.00 90.38 289 GLU A N 1
ATOM 2392 C CA . GLU A 1 289 ? 9.949 20.916 3.193 1.00 90.38 289 GLU A CA 1
ATOM 2393 C C . GLU A 1 289 ? 9.160 20.363 4.389 1.00 90.38 289 GLU A C 1
ATOM 2395 O O . GLU A 1 289 ? 9.682 20.323 5.502 1.00 90.38 289 GLU A O 1
ATOM 2400 N N . ASP A 1 290 ? 7.921 19.911 4.176 1.00 89.50 290 ASP A N 1
ATOM 2401 C CA . ASP A 1 290 ? 7.079 19.400 5.260 1.00 89.50 290 ASP A CA 1
ATOM 2402 C C . ASP A 1 290 ? 7.585 18.071 5.804 1.00 89.50 290 ASP A C 1
ATOM 2404 O O . ASP A 1 290 ? 7.595 17.860 7.012 1.00 89.50 290 ASP A O 1
ATOM 2408 N N . TYR A 1 291 ? 8.068 17.188 4.936 1.00 91.56 291 TYR A N 1
ATOM 2409 C CA . TYR A 1 291 ? 8.661 15.928 5.358 1.00 91.56 291 TYR A CA 1
ATOM 2410 C C . TYR A 1 291 ? 9.894 16.136 6.238 1.00 91.56 291 TYR A C 1
ATOM 2412 O O . TYR A 1 291 ? 10.024 15.509 7.293 1.00 91.56 291 TYR A O 1
ATOM 2420 N N . ARG A 1 292 ? 10.792 17.049 5.841 1.00 91.44 292 ARG A N 1
ATOM 2421 C CA . ARG A 1 292 ? 12.029 17.323 6.585 1.00 91.44 292 ARG A CA 1
ATOM 2422 C C . ARG A 1 292 ? 11.768 17.908 7.975 1.00 91.44 292 ARG A C 1
ATOM 2424 O O . ARG A 1 292 ? 12.616 17.734 8.846 1.00 91.44 292 ARG A O 1
ATOM 2431 N N . LYS A 1 293 ? 10.595 18.508 8.229 1.00 91.88 293 LYS A N 1
ATOM 2432 C CA . LYS A 1 293 ? 10.172 18.932 9.581 1.00 91.88 293 LYS A CA 1
ATOM 2433 C C . LYS A 1 293 ? 10.016 17.749 10.547 1.00 91.88 293 LYS A C 1
ATOM 2435 O O . LYS A 1 293 ? 10.185 17.940 11.748 1.00 91.88 293 LYS A O 1
ATOM 2440 N N . PHE A 1 294 ? 9.705 16.551 10.042 1.00 92.44 294 PHE A N 1
ATOM 2441 C CA . PHE A 1 294 ? 9.407 15.368 10.861 1.00 92.44 294 PHE A CA 1
ATOM 2442 C C . PHE A 1 294 ? 10.482 14.279 10.812 1.00 92.44 294 PHE A C 1
ATOM 2444 O O . PHE A 1 294 ? 10.590 13.513 11.770 1.00 92.44 294 PHE A O 1
ATOM 2451 N N . ALA A 1 295 ? 11.252 14.204 9.722 1.00 91.25 295 ALA A N 1
ATOM 2452 C CA . ALA A 1 295 ? 12.231 13.145 9.494 1.00 91.25 295 ALA A CA 1
ATOM 2453 C C . ALA A 1 295 ? 13.360 13.124 10.533 1.00 91.25 295 ALA A C 1
ATOM 2455 O O . ALA A 1 295 ? 13.533 12.125 11.226 1.00 91.25 295 ALA A O 1
ATOM 2456 N N . GLY A 1 296 ? 14.080 14.236 10.716 1.00 85.62 296 GLY A N 1
ATOM 2457 C CA . GLY A 1 296 ? 15.301 14.213 11.530 1.00 85.62 296 GLY A CA 1
ATOM 2458 C C . GLY A 1 296 ? 16.255 13.114 11.039 1.00 85.62 296 GLY A C 1
ATOM 2459 O O . GLY A 1 296 ? 16.521 13.043 9.840 1.00 85.62 296 GLY A O 1
ATOM 2460 N N . ASP A 1 297 ? 16.707 12.249 11.951 1.00 87.44 297 ASP A N 1
ATOM 2461 C CA . ASP A 1 297 ? 17.545 11.071 11.655 1.00 87.44 297 ASP A CA 1
ATOM 2462 C C . ASP A 1 297 ? 16.734 9.799 11.322 1.00 87.44 297 ASP A C 1
ATOM 2464 O O . ASP A 1 297 ? 17.300 8.738 11.058 1.00 87.44 297 ASP A O 1
ATOM 2468 N N . GLU A 1 298 ? 15.406 9.892 11.333 1.00 93.12 298 GLU A N 1
ATOM 2469 C CA . GLU A 1 298 ? 14.479 8.803 11.042 1.00 93.12 298 GLU A CA 1
ATOM 2470 C C . GLU A 1 298 ? 13.717 9.079 9.731 1.00 93.12 298 GLU A C 1
ATOM 2472 O O . GLU A 1 298 ? 13.740 10.178 9.172 1.00 93.12 298 GLU A O 1
ATOM 2477 N N . CYS A 1 299 ? 13.037 8.073 9.187 1.00 92.75 299 CYS A N 1
ATOM 2478 C CA . CYS A 1 299 ? 12.217 8.219 7.990 1.00 92.75 299 CYS A CA 1
ATOM 2479 C C . CYS A 1 299 ? 10.748 7.886 8.247 1.00 92.75 299 CYS A C 1
ATOM 2481 O O . CYS A 1 299 ? 10.388 7.236 9.229 1.00 92.75 299 CYS A O 1
ATOM 2483 N N . SER A 1 300 ? 9.882 8.264 7.304 1.00 90.25 300 SER A N 1
ATOM 2484 C CA . SER A 1 300 ? 8.461 7.893 7.340 1.00 90.25 300 SER A CA 1
ATOM 2485 C C . SER A 1 300 ? 8.218 6.393 7.294 1.00 90.25 300 SER A C 1
ATOM 2487 O O . SER A 1 300 ? 7.071 5.995 7.392 1.00 90.25 300 SER A O 1
ATOM 2489 N N . GLY A 1 301 ? 9.248 5.576 7.067 1.00 89.81 301 GLY A N 1
ATOM 2490 C CA . GLY A 1 301 ? 9.189 4.122 7.116 1.00 89.81 301 GLY A CA 1
ATOM 2491 C C . GLY A 1 301 ? 9.548 3.525 8.478 1.00 89.81 301 GLY A C 1
ATOM 2492 O O . GLY A 1 301 ? 9.444 2.310 8.605 1.00 89.81 301 GLY A O 1
ATOM 2493 N N . PHE A 1 302 ? 9.953 4.340 9.462 1.00 92.12 302 PHE A N 1
ATOM 2494 C CA . PHE A 1 302 ? 10.391 3.930 10.804 1.00 92.12 302 PHE A CA 1
ATOM 2495 C C . PHE A 1 302 ? 11.524 2.899 10.773 1.00 92.12 302 PHE A C 1
ATOM 2497 O O . PHE A 1 302 ? 11.375 1.764 11.229 1.00 92.12 302 PHE A O 1
ATOM 2504 N N . LYS A 1 303 ? 12.670 3.279 10.200 1.00 92.56 303 LYS A N 1
ATOM 2505 C CA . LYS A 1 303 ? 13.837 2.409 10.023 1.00 92.56 303 LYS A CA 1
ATOM 2506 C C . LYS A 1 303 ? 14.282 1.759 11.338 1.00 92.56 303 LYS A C 1
ATOM 2508 O O . LYS A 1 303 ? 14.551 0.562 11.324 1.00 92.56 303 LYS A O 1
ATOM 2513 N N . LYS A 1 304 ? 14.258 2.470 12.474 1.00 93.25 304 LYS A N 1
ATOM 2514 C CA . LYS A 1 304 ? 14.540 1.875 13.796 1.00 93.25 304 LYS A CA 1
ATOM 2515 C C . LYS A 1 304 ? 13.633 0.684 14.126 1.00 93.25 304 LYS A C 1
ATOM 2517 O O . LYS A 1 304 ? 14.081 -0.286 14.730 1.00 93.25 304 LYS A O 1
ATOM 2522 N N . VAL A 1 305 ? 12.359 0.743 13.737 1.00 92.00 305 VAL A N 1
ATOM 2523 C CA . VAL A 1 305 ? 11.380 -0.327 13.995 1.00 92.00 305 VAL A CA 1
ATOM 2524 C C . VAL A 1 305 ? 11.634 -1.525 13.074 1.00 92.00 305 VAL A C 1
ATOM 2526 O O . VAL A 1 305 ? 11.511 -2.666 13.514 1.00 92.00 305 VAL A O 1
ATOM 2529 N N . TRP A 1 306 ? 12.079 -1.289 11.835 1.00 91.19 306 TRP A N 1
ATOM 2530 C CA . TRP A 1 306 ? 12.576 -2.357 10.958 1.00 91.19 306 TRP A CA 1
ATOM 2531 C C . TRP A 1 306 ? 13.828 -3.031 11.521 1.00 91.19 306 TRP A C 1
ATOM 2533 O O . TRP A 1 306 ? 13.898 -4.260 11.548 1.00 91.19 306 TRP A O 1
ATOM 2543 N N . ASP A 1 307 ? 14.784 -2.243 12.019 1.00 91.75 307 ASP A N 1
ATOM 2544 C CA . ASP A 1 307 ? 15.995 -2.759 12.660 1.00 91.75 307 ASP A CA 1
ATOM 2545 C C . ASP A 1 307 ? 15.646 -3.615 13.889 1.00 91.75 307 ASP A C 1
ATOM 2547 O O . ASP A 1 307 ? 16.225 -4.686 14.080 1.00 91.75 307 ASP A O 1
ATOM 2551 N N . LEU A 1 308 ? 14.654 -3.195 14.683 1.00 89.44 308 LEU A N 1
ATOM 2552 C CA . LEU A 1 308 ? 14.118 -3.977 15.797 1.00 89.44 308 LEU A CA 1
ATOM 2553 C C . LEU A 1 308 ? 13.484 -5.291 15.316 1.00 89.44 308 LEU A C 1
ATOM 2555 O O . LEU A 1 308 ? 13.846 -6.357 15.813 1.00 89.44 308 LEU A O 1
ATOM 2559 N N . ALA A 1 309 ? 12.593 -5.240 14.319 1.00 86.75 309 ALA A N 1
ATOM 2560 C CA . ALA A 1 309 ? 11.948 -6.430 13.756 1.00 86.75 309 ALA A CA 1
ATOM 2561 C C . ALA A 1 309 ? 12.976 -7.446 13.232 1.00 86.75 309 ALA A C 1
ATOM 2563 O O . ALA A 1 309 ? 12.813 -8.652 13.419 1.00 86.75 309 ALA A O 1
ATOM 2564 N N . LYS A 1 310 ? 14.060 -6.960 12.616 1.00 86.00 310 LYS A N 1
ATOM 2565 C CA . LYS A 1 310 ? 15.164 -7.780 12.106 1.00 86.00 310 LYS A CA 1
ATOM 2566 C C . LYS A 1 310 ? 15.940 -8.466 13.237 1.00 86.00 310 LYS A C 1
ATOM 2568 O O . LYS A 1 310 ? 16.401 -9.591 13.061 1.00 86.00 310 LYS A O 1
ATOM 2573 N N . GLN A 1 311 ? 16.070 -7.820 14.398 1.00 85.38 311 GLN A N 1
ATOM 2574 C CA . GLN A 1 311 ? 16.758 -8.366 15.576 1.00 85.38 311 GLN A CA 1
ATOM 2575 C C . GLN A 1 311 ? 15.923 -9.404 16.351 1.00 85.38 311 GLN A C 1
ATOM 2577 O O . GLN A 1 311 ? 16.499 -10.292 16.979 1.00 85.38 311 GLN A O 1
ATOM 2582 N N . SER A 1 312 ? 14.587 -9.327 16.312 1.00 71.44 312 SER A N 1
ATOM 2583 C CA . SER A 1 312 ? 13.685 -10.125 17.165 1.00 71.44 312 SER A CA 1
ATOM 2584 C C . SER A 1 312 ? 13.568 -11.631 16.847 1.00 71.44 312 SER A C 1
ATOM 2586 O O . SER A 1 312 ? 12.954 -12.343 17.640 1.00 71.44 312 SER A O 1
ATOM 2588 N N . GLY A 1 313 ? 14.170 -12.169 15.776 1.00 60.47 313 GLY A N 1
ATOM 2589 C CA . GLY A 1 313 ? 14.382 -13.625 15.634 1.00 60.47 313 GLY A CA 1
ATOM 2590 C C . GLY A 1 313 ? 14.127 -14.248 14.253 1.00 60.47 313 GLY A C 1
ATOM 2591 O O . GLY A 1 313 ? 13.420 -13.694 13.424 1.00 60.47 313 GLY A O 1
ATOM 2592 N N . PHE A 1 314 ? 14.751 -15.420 14.040 1.00 46.94 314 PHE A N 1
ATOM 2593 C CA . PHE A 1 314 ? 14.818 -16.282 12.840 1.00 46.94 314 PHE A CA 1
ATOM 2594 C C . PHE A 1 314 ? 14.281 -15.703 11.519 1.00 46.94 314 PHE A C 1
ATOM 2596 O O . PHE A 1 314 ? 13.131 -15.900 11.126 1.00 46.94 314 PHE A O 1
ATOM 2603 N N . TYR A 1 315 ? 15.202 -15.087 10.778 1.00 47.72 315 TYR A N 1
ATOM 2604 C CA . TYR A 1 315 ? 15.099 -14.860 9.343 1.00 47.72 315 TYR A CA 1
ATOM 2605 C C . TYR A 1 315 ? 15.155 -16.215 8.620 1.00 47.72 315 TYR A C 1
ATOM 2607 O O . TYR A 1 315 ? 16.227 -16.717 8.285 1.00 47.72 315 TYR A O 1
ATOM 2615 N N . HIS A 1 316 ? 14.003 -16.858 8.429 1.00 44.00 316 HIS A N 1
ATOM 2616 C CA . HIS A 1 316 ? 13.873 -17.840 7.359 1.00 44.00 316 HIS A CA 1
ATOM 2617 C C . HIS A 1 316 ? 13.449 -17.094 6.111 1.00 44.00 316 HIS A C 1
ATOM 2619 O O . HIS A 1 316 ? 12.347 -16.556 6.046 1.00 44.00 316 HIS A O 1
ATOM 2625 N N . ASP A 1 317 ? 14.357 -17.042 5.147 1.00 49.22 317 ASP A N 1
ATOM 2626 C CA . ASP A 1 317 ? 14.159 -16.308 3.916 1.00 49.22 317 ASP A CA 1
ATOM 2627 C C . ASP A 1 317 ? 13.193 -17.033 2.968 1.00 49.22 317 ASP A C 1
ATOM 2629 O O . ASP A 1 317 ? 13.577 -17.615 1.955 1.00 49.22 317 ASP A O 1
ATOM 2633 N N . TYR A 1 318 ? 11.899 -17.016 3.295 1.00 45.62 318 TYR A N 1
ATOM 2634 C CA . TYR A 1 318 ? 10.871 -17.434 2.344 1.00 45.62 318 TYR A CA 1
ATOM 2635 C C . TYR A 1 318 ? 10.672 -16.403 1.230 1.00 45.62 318 TYR A C 1
ATOM 2637 O O . TYR A 1 318 ? 9.952 -16.704 0.277 1.00 45.62 318 TYR A O 1
ATOM 2645 N N . THR A 1 319 ? 11.304 -15.223 1.311 1.00 51.25 319 THR A N 1
ATOM 2646 C CA . THR A 1 319 ? 11.324 -14.233 0.227 1.00 51.25 319 THR A CA 1
ATOM 2647 C C . THR A 1 319 ? 11.882 -14.856 -1.025 1.00 51.25 319 THR A C 1
ATOM 2649 O O . THR A 1 319 ? 11.234 -14.787 -2.055 1.00 51.25 319 THR A O 1
ATOM 2652 N N . GLU A 1 320 ? 13.015 -15.544 -0.920 1.00 44.97 320 GLU A N 1
ATOM 2653 C CA . GLU A 1 320 ? 13.661 -16.238 -2.027 1.00 44.97 320 GLU A CA 1
ATOM 2654 C C . GLU A 1 320 ? 12.739 -17.305 -2.631 1.00 44.97 320 GLU A C 1
ATOM 2656 O O . GLU A 1 320 ? 12.451 -17.272 -3.819 1.00 44.97 320 GLU A O 1
ATOM 2661 N N . ILE A 1 321 ? 12.147 -18.186 -1.822 1.00 45.66 321 ILE A N 1
ATOM 2662 C CA . ILE A 1 321 ? 11.285 -19.267 -2.330 1.00 45.66 321 ILE A CA 1
ATOM 2663 C C . ILE A 1 321 ? 9.972 -18.732 -2.924 1.00 45.66 321 ILE A C 1
ATOM 2665 O O . ILE A 1 321 ? 9.500 -19.253 -3.932 1.00 45.66 321 ILE A O 1
ATOM 2669 N N . ASN A 1 322 ? 9.347 -17.722 -2.315 1.00 47.88 322 ASN A N 1
ATOM 2670 C CA . ASN A 1 322 ? 8.078 -17.164 -2.795 1.00 47.88 322 ASN A CA 1
ATOM 2671 C C . ASN A 1 322 ? 8.267 -16.225 -3.988 1.00 47.88 322 ASN A C 1
ATOM 2673 O O . ASN A 1 322 ? 7.416 -16.218 -4.873 1.00 47.88 322 ASN A O 1
ATOM 2677 N N . HIS A 1 323 ? 9.371 -15.479 -4.029 1.00 46.38 323 HIS A N 1
ATOM 2678 C CA . HIS A 1 323 ? 9.785 -14.653 -5.162 1.00 46.38 323 HIS A CA 1
ATOM 2679 C C . HIS A 1 323 ? 10.225 -15.527 -6.336 1.00 46.38 323 HIS A C 1
ATOM 2681 O O . HIS A 1 323 ? 9.723 -15.358 -7.434 1.00 46.38 323 HIS A O 1
ATOM 2687 N N . LEU A 1 324 ? 11.039 -16.564 -6.118 1.00 39.16 324 LEU A N 1
ATOM 2688 C CA . LEU A 1 324 ? 11.363 -17.551 -7.157 1.00 39.16 324 LEU A CA 1
ATOM 2689 C C . LEU A 1 324 ? 10.119 -18.322 -7.625 1.00 39.16 324 LEU A C 1
ATOM 2691 O O . LEU A 1 324 ? 10.004 -18.630 -8.806 1.00 39.16 324 LEU A O 1
ATOM 2695 N N . LYS A 1 325 ? 9.134 -18.585 -6.752 1.00 47.31 325 LYS A N 1
ATOM 2696 C CA . LYS A 1 325 ? 7.831 -19.148 -7.157 1.00 47.31 325 LYS A CA 1
ATOM 2697 C C . LYS A 1 325 ? 6.929 -18.149 -7.881 1.00 47.31 325 LYS A C 1
ATOM 2699 O O . LYS A 1 325 ? 6.147 -18.589 -8.718 1.00 47.31 325 LYS A O 1
ATOM 2704 N N . SER A 1 326 ? 6.981 -16.851 -7.579 1.00 48.31 326 SER A N 1
ATOM 2705 C CA . SER A 1 326 ? 6.207 -15.832 -8.303 1.00 48.31 326 SER A CA 1
ATOM 2706 C C . SER A 1 326 ? 6.832 -15.537 -9.670 1.00 48.31 326 SER A C 1
ATOM 2708 O O . SER A 1 326 ? 6.106 -15.441 -10.655 1.00 48.31 326 SER A O 1
ATOM 2710 N N . LEU A 1 327 ? 8.165 -15.514 -9.745 1.00 40.88 327 LEU A N 1
ATOM 2711 C CA . LEU A 1 327 ? 8.959 -15.399 -10.968 1.00 40.88 327 LEU A CA 1
ATOM 2712 C C . LEU A 1 327 ? 8.881 -16.663 -11.835 1.00 40.88 327 LEU A C 1
ATOM 2714 O O . LEU A 1 327 ? 8.723 -16.565 -13.048 1.00 40.88 327 LEU A O 1
ATOM 2718 N N . GLY A 1 328 ? 8.951 -17.854 -11.230 1.00 38.97 328 GLY A N 1
ATOM 2719 C CA . GLY A 1 328 ? 8.748 -19.156 -11.883 1.00 38.97 328 GLY A CA 1
ATOM 2720 C C . GLY A 1 328 ? 7.275 -19.455 -12.179 1.00 38.97 328 GLY A C 1
ATOM 2721 O O . GLY A 1 328 ? 6.950 -20.247 -13.059 1.00 38.97 328 GLY A O 1
ATOM 2722 N N . GLY A 1 329 ? 6.372 -18.741 -11.508 1.00 41.25 329 GLY A N 1
ATOM 2723 C CA . GLY A 1 329 ? 4.978 -18.545 -11.888 1.00 41.25 329 GLY A CA 1
ATOM 2724 C C . GLY A 1 329 ? 4.838 -17.513 -13.000 1.00 41.25 329 GLY A C 1
ATOM 2725 O O . GLY A 1 329 ? 3.806 -16.845 -13.077 1.00 41.25 329 GLY A O 1
ATOM 2726 N N . THR A 1 330 ? 5.866 -17.382 -13.845 1.00 43.16 330 THR A N 1
ATOM 2727 C CA . THR A 1 330 ? 5.827 -16.662 -15.104 1.00 43.16 330 THR A CA 1
ATOM 2728 C C . THR A 1 330 ? 4.578 -17.143 -15.825 1.00 43.16 330 THR A C 1
ATOM 2730 O O . THR A 1 330 ? 4.537 -18.213 -16.436 1.00 43.16 330 THR A O 1
ATOM 2733 N N . MET A 1 331 ? 3.532 -16.321 -15.798 1.00 43.75 331 MET A N 1
ATOM 2734 C CA . MET A 1 331 ? 2.627 -16.255 -16.923 1.00 43.75 331 MET A CA 1
ATOM 2735 C C . MET A 1 331 ? 3.457 -15.700 -18.081 1.00 43.75 331 MET A C 1
ATOM 2737 O O . MET A 1 331 ? 3.246 -14.580 -18.533 1.00 43.75 331 MET A O 1
ATOM 2741 N N . ILE A 1 332 ? 4.386 -16.510 -18.608 1.00 45.25 332 ILE A N 1
ATOM 2742 C CA . ILE A 1 332 ? 4.679 -16.496 -20.031 1.00 45.25 332 ILE A CA 1
ATOM 2743 C C . ILE A 1 332 ? 3.347 -16.907 -20.638 1.00 45.25 332 ILE A C 1
ATOM 2745 O O . ILE A 1 332 ? 3.030 -18.076 -20.841 1.00 45.25 332 ILE A O 1
ATOM 2749 N N . ALA A 1 333 ? 2.489 -15.904 -20.775 1.00 44.28 333 ALA A N 1
ATOM 2750 C CA . ALA A 1 333 ? 1.317 -15.936 -21.590 1.00 44.28 333 ALA A CA 1
ATOM 2751 C C . ALA A 1 333 ? 1.832 -16.309 -22.967 1.00 44.28 333 ALA A C 1
ATOM 2753 O O . ALA A 1 333 ? 2.355 -15.457 -23.683 1.00 44.28 333 ALA A O 1
ATOM 2754 N N . ASP A 1 334 ? 1.744 -17.599 -23.267 1.00 45.31 334 ASP A N 1
ATOM 2755 C CA . ASP A 1 334 ? 2.084 -18.185 -24.542 1.00 45.31 334 ASP A CA 1
ATOM 2756 C C . ASP A 1 334 ? 1.414 -17.322 -25.622 1.00 45.31 334 ASP A C 1
ATOM 2758 O O . ASP A 1 334 ? 0.187 -17.283 -25.766 1.00 45.31 334 ASP A O 1
ATOM 2762 N N . ALA A 1 335 ? 2.218 -16.481 -26.280 1.00 48.62 335 ALA A N 1
ATOM 2763 C CA . ALA A 1 335 ? 1.738 -15.431 -27.179 1.00 48.62 335 ALA A CA 1
ATOM 2764 C C . ALA A 1 335 ? 1.182 -16.019 -28.484 1.00 48.62 335 ALA A C 1
ATOM 2766 O O . ALA A 1 335 ? 0.659 -15.295 -29.327 1.00 48.62 335 ALA A O 1
ATOM 2767 N N . SER A 1 336 ? 1.293 -17.336 -28.641 1.00 48.22 336 SER A N 1
ATOM 2768 C CA . SER A 1 336 ? 1.031 -18.081 -29.860 1.00 48.22 336 SER A CA 1
ATOM 2769 C C . SER A 1 336 ? -0.452 -18.145 -30.256 1.00 48.22 336 SER A C 1
ATOM 2771 O O . SER A 1 336 ? -0.729 -18.516 -31.390 1.00 48.22 336 SER A O 1
ATOM 2773 N N . ASN A 1 337 ? -1.401 -17.729 -29.396 1.00 52.78 337 ASN A N 1
ATOM 2774 C CA . ASN A 1 337 ? -2.843 -17.750 -29.714 1.00 52.78 337 ASN A CA 1
ATOM 2775 C C . ASN A 1 337 ? -3.701 -16.610 -29.113 1.00 52.78 337 ASN A C 1
ATOM 2777 O O . ASN A 1 337 ? -4.928 -16.720 -29.075 1.00 52.78 337 ASN A O 1
ATOM 2781 N N . LYS A 1 338 ? -3.107 -15.506 -28.634 1.00 66.62 338 LYS A N 1
ATOM 2782 C CA . LYS A 1 338 ? -3.879 -14.395 -28.034 1.00 66.62 338 LYS A CA 1
ATOM 2783 C C . LYS A 1 338 ? -4.336 -13.371 -29.081 1.00 66.62 338 LYS A C 1
ATOM 2785 O O . LYS A 1 338 ? -3.573 -13.001 -29.969 1.00 66.62 338 LYS A O 1
ATOM 2790 N N . SER A 1 339 ? -5.569 -12.871 -28.956 1.00 82.25 339 SER A N 1
ATOM 2791 C CA . SER A 1 339 ? -6.087 -11.791 -29.807 1.00 82.25 339 SER A CA 1
ATOM 2792 C C . SER A 1 339 ? -5.279 -10.504 -29.619 1.00 82.25 339 SER A C 1
ATOM 2794 O O . SER A 1 339 ? -5.024 -10.090 -28.484 1.00 82.25 339 SER A O 1
ATOM 2796 N N . LEU A 1 340 ? -4.901 -9.865 -30.729 1.00 90.62 340 LEU A N 1
ATOM 2797 C CA . LEU A 1 340 ? -4.230 -8.566 -30.732 1.00 90.62 340 LEU A CA 1
ATOM 2798 C C . LEU A 1 340 ? -5.246 -7.447 -30.479 1.00 90.62 340 LEU A C 1
ATOM 2800 O O . LEU A 1 340 ? -6.207 -7.301 -31.231 1.00 90.62 340 LEU A O 1
ATOM 2804 N N . ILE A 1 341 ? -4.995 -6.639 -29.454 1.00 93.31 341 ILE A N 1
ATOM 2805 C CA . ILE A 1 341 ? -5.779 -5.458 -29.088 1.00 93.31 341 ILE A CA 1
ATOM 2806 C C . ILE A 1 341 ? -4.899 -4.238 -29.349 1.00 93.31 341 ILE A C 1
ATOM 2808 O O . ILE A 1 341 ? -3.821 -4.128 -28.772 1.00 93.31 341 ILE A O 1
ATOM 2812 N N . LYS A 1 342 ? -5.332 -3.312 -30.207 1.00 94.88 342 LYS A N 1
ATOM 2813 C CA . LYS A 1 342 ? -4.586 -2.073 -30.464 1.00 94.88 342 LYS A CA 1
ATOM 2814 C C . LYS A 1 342 ? -5.281 -0.917 -29.770 1.00 94.88 342 LYS A C 1
ATOM 2816 O O . LYS A 1 342 ? -6.402 -0.581 -30.130 1.00 94.88 342 LYS A O 1
ATOM 2821 N N . GLU A 1 343 ? -4.612 -0.267 -28.819 1.00 95.19 343 GLU A N 1
ATOM 2822 C CA . GLU A 1 343 ? -5.201 0.836 -28.038 1.00 95.19 343 GLU A CA 1
ATOM 2823 C C . GLU A 1 343 ? -5.770 1.955 -28.923 1.00 95.19 343 GLU A C 1
ATOM 2825 O O . GLU A 1 343 ? -6.787 2.570 -28.600 1.00 95.19 343 GLU A O 1
ATOM 2830 N N . LYS A 1 344 ? -5.127 2.210 -30.068 1.00 94.00 344 LYS A N 1
ATOM 2831 C CA . LYS A 1 344 ? -5.554 3.241 -31.020 1.00 94.00 344 LYS A CA 1
ATOM 2832 C C . LYS A 1 344 ? -6.980 3.029 -31.541 1.00 94.00 344 LYS A C 1
ATOM 2834 O O . LYS A 1 344 ? -7.662 4.026 -31.776 1.00 94.00 344 LYS A O 1
ATOM 2839 N N . ASP A 1 345 ? -7.431 1.776 -31.648 1.00 94.50 345 ASP A N 1
ATOM 2840 C CA . ASP A 1 345 ? -8.744 1.402 -32.189 1.00 94.50 345 ASP A CA 1
ATOM 2841 C C . ASP A 1 345 ? -9.890 1.752 -31.220 1.00 94.50 345 ASP A C 1
ATOM 2843 O O . ASP A 1 345 ? -11.056 1.744 -31.606 1.00 94.50 345 ASP A O 1
ATOM 2847 N N . PHE A 1 346 ? -9.562 2.113 -29.973 1.00 93.69 346 PHE A N 1
ATOM 2848 C CA . PHE A 1 346 ? -10.530 2.408 -28.919 1.00 93.69 346 PHE A CA 1
ATOM 2849 C C . PHE A 1 346 ? -10.462 3.844 -28.402 1.00 93.69 346 PHE A C 1
ATOM 2851 O O . PHE A 1 346 ? -11.070 4.132 -27.379 1.00 93.69 346 PHE A O 1
ATOM 2858 N N . SER A 1 347 ? -9.742 4.755 -29.065 1.00 85.06 347 SER A N 1
ATOM 2859 C CA . SER A 1 347 ? -9.410 6.076 -28.495 1.00 85.06 347 SER A CA 1
ATOM 2860 C C . SER A 1 347 ? -10.608 6.879 -27.956 1.00 85.06 347 SER A C 1
ATOM 2862 O O . SER A 1 347 ? -10.424 7.631 -27.003 1.00 85.06 347 SER A O 1
ATOM 2864 N N . ASP A 1 348 ? -11.814 6.661 -28.495 1.00 88.38 348 ASP A N 1
ATOM 2865 C CA . ASP A 1 348 ? -13.050 7.347 -28.093 1.00 88.38 348 ASP A CA 1
ATOM 2866 C C . ASP A 1 348 ? -14.108 6.416 -27.462 1.00 88.38 348 ASP A C 1
ATOM 2868 O O . ASP A 1 348 ? -15.241 6.836 -27.222 1.00 88.38 348 ASP A O 1
ATOM 2872 N N . ASN A 1 349 ? -13.787 5.143 -27.199 1.00 94.44 349 ASN A N 1
ATOM 2873 C CA . ASN A 1 349 ? -14.755 4.164 -26.697 1.00 94.44 349 ASN A CA 1
ATOM 2874 C C . ASN A 1 349 ? -14.221 3.353 -25.512 1.00 94.44 349 ASN A C 1
ATOM 2876 O O . ASN A 1 349 ? -13.712 2.242 -25.658 1.00 94.44 349 ASN A O 1
ATOM 2880 N N . TYR A 1 350 ? -14.401 3.925 -24.323 1.00 94.31 350 TYR A N 1
ATOM 2881 C CA . TYR A 1 350 ? -14.005 3.319 -23.054 1.00 94.31 350 TYR A CA 1
ATOM 2882 C C . TYR A 1 350 ? -14.678 1.964 -22.794 1.00 94.31 350 TYR A C 1
ATOM 2884 O O . TYR A 1 350 ? -14.018 1.029 -22.360 1.00 94.31 350 TYR A O 1
ATOM 2892 N N . GLU A 1 351 ? -15.971 1.822 -23.094 1.00 94.25 351 GLU A N 1
ATOM 2893 C CA . GLU A 1 351 ? -16.710 0.590 -22.775 1.00 94.25 351 GLU A CA 1
ATOM 2894 C C . GLU A 1 351 ? -16.216 -0.600 -23.605 1.00 94.25 351 GLU A C 1
ATOM 2896 O O . GLU A 1 351 ? -15.952 -1.670 -23.060 1.00 94.25 351 GLU A O 1
ATOM 2901 N N . LEU A 1 352 ? -16.019 -0.400 -24.915 1.00 93.88 352 LEU A N 1
ATOM 2902 C CA . LEU A 1 352 ? -15.442 -1.437 -25.776 1.00 93.88 352 LEU A CA 1
ATOM 2903 C C . LEU A 1 352 ? -13.997 -1.760 -25.398 1.00 93.88 352 LEU A C 1
ATOM 2905 O O . LEU A 1 352 ? -13.564 -2.897 -25.559 1.00 93.88 352 LEU A O 1
ATOM 2909 N N . PHE A 1 353 ? -13.248 -0.771 -24.911 1.00 94.94 353 PHE A N 1
ATOM 2910 C CA . PHE A 1 353 ? -11.885 -0.985 -24.453 1.00 94.94 353 PHE A CA 1
ATOM 2911 C C . PHE A 1 353 ? -11.831 -1.877 -23.208 1.00 94.94 353 PHE A C 1
ATOM 2913 O O . PHE A 1 353 ? -11.071 -2.843 -23.205 1.00 94.94 353 PHE A O 1
ATOM 2920 N N . ILE A 1 354 ? -12.652 -1.594 -22.189 1.00 94.62 354 ILE A N 1
ATOM 2921 C CA . ILE A 1 354 ? -12.724 -2.400 -20.960 1.00 94.62 354 ILE A CA 1
ATOM 2922 C C . ILE A 1 354 ? -13.118 -3.851 -21.277 1.00 94.62 354 ILE A C 1
ATOM 2924 O O . ILE A 1 354 ? -12.426 -4.775 -20.846 1.00 94.62 354 ILE A O 1
ATOM 2928 N N . ASP A 1 355 ? -14.149 -4.058 -22.103 1.00 92.50 355 ASP A N 1
ATOM 2929 C CA . ASP A 1 355 ? -14.549 -5.402 -22.555 1.00 92.50 355 ASP A CA 1
ATOM 2930 C C . ASP A 1 355 ? -13.413 -6.109 -23.320 1.00 92.50 355 ASP A C 1
ATOM 2932 O O . ASP A 1 355 ? -13.164 -7.300 -23.124 1.00 92.50 355 ASP A O 1
ATOM 2936 N N . ALA A 1 356 ? -12.672 -5.386 -24.168 1.00 91.75 356 ALA A N 1
ATOM 2937 C CA . ALA A 1 356 ? -11.564 -5.960 -24.926 1.00 91.75 356 ALA A CA 1
ATOM 2938 C C . ALA A 1 356 ? -10.410 -6.421 -24.021 1.00 91.75 356 ALA A C 1
ATOM 2940 O O . ALA A 1 356 ? -9.948 -7.557 -24.156 1.00 91.75 356 ALA A O 1
ATOM 2941 N N . ILE A 1 357 ? -9.946 -5.578 -23.090 1.00 91.81 357 ILE A N 1
ATOM 2942 C CA . ILE A 1 357 ? -8.806 -5.917 -22.220 1.00 91.81 357 ILE A CA 1
ATOM 2943 C C . ILE A 1 357 ? -9.154 -6.989 -21.178 1.00 91.81 357 ILE A C 1
ATOM 2945 O O . ILE A 1 357 ? -8.262 -7.713 -20.737 1.00 91.81 357 ILE A O 1
ATOM 2949 N N . GLY A 1 358 ? -10.438 -7.162 -20.843 1.00 87.31 358 GLY A N 1
ATOM 2950 C CA . GLY A 1 358 ? -10.917 -8.235 -19.966 1.00 87.31 358 GLY A CA 1
ATOM 2951 C C . GLY A 1 358 ? -10.776 -9.648 -20.553 1.00 87.31 358 GLY A C 1
ATOM 2952 O O . GLY A 1 358 ? -10.808 -10.632 -19.814 1.00 87.31 358 GLY A O 1
ATOM 2953 N N . ARG A 1 359 ? -10.576 -9.785 -21.872 1.00 83.38 359 ARG A N 1
ATOM 2954 C CA . ARG A 1 359 ? -10.541 -11.084 -22.580 1.00 83.38 359 ARG A CA 1
ATOM 2955 C C . ARG A 1 359 ? -9.157 -11.743 -22.664 1.00 83.38 359 ARG A C 1
ATOM 2957 O O . ARG A 1 359 ? -9.029 -12.750 -23.354 1.00 83.38 359 ARG A O 1
ATOM 2964 N N . LEU A 1 360 ? -8.149 -11.228 -21.950 1.00 77.38 360 LEU A N 1
ATOM 2965 C CA . LEU A 1 360 ? -6.752 -11.702 -21.945 1.00 77.38 360 LEU A CA 1
ATOM 2966 C C . LEU A 1 360 ? -6.109 -11.725 -23.347 1.00 77.38 360 LEU A C 1
ATOM 2968 O O . LEU A 1 360 ? -6.128 -12.733 -24.052 1.00 77.38 360 LEU A O 1
ATOM 2972 N N . GLY A 1 361 ? -5.454 -10.627 -23.729 1.00 82.00 361 GLY A N 1
ATOM 2973 C CA . GLY A 1 361 ? -4.868 -10.445 -25.064 1.00 82.00 361 GLY A CA 1
ATOM 2974 C C . GLY A 1 361 ? -3.373 -10.115 -25.086 1.00 82.00 361 GLY A C 1
ATOM 2975 O O . GLY A 1 361 ? -2.683 -10.129 -24.060 1.00 82.00 361 GLY A O 1
ATOM 2976 N N . HIS A 1 362 ? -2.880 -9.816 -26.291 1.00 90.19 362 HIS A N 1
ATOM 2977 C CA . HIS A 1 362 ? -1.660 -9.028 -26.480 1.00 90.19 362 HIS A CA 1
ATOM 2978 C C . HIS A 1 362 ? -2.046 -7.591 -26.834 1.00 90.19 362 HIS A C 1
ATOM 2980 O O . HIS A 1 362 ? -2.830 -7.388 -27.761 1.00 90.19 362 HIS A O 1
ATOM 2986 N N . ILE A 1 363 ? -1.515 -6.610 -26.105 1.00 93.50 363 ILE A N 1
ATOM 2987 C CA . ILE A 1 363 ? -1.890 -5.201 -26.244 1.00 93.50 363 ILE A CA 1
ATOM 2988 C C . ILE A 1 363 ? -0.773 -4.423 -26.951 1.00 93.50 363 ILE A C 1
ATOM 2990 O O . ILE A 1 363 ? 0.351 -4.344 -26.462 1.00 93.50 363 ILE A O 1
ATOM 2994 N N . GLU A 1 364 ? -1.092 -3.818 -28.094 1.00 94.50 364 GLU A N 1
ATOM 2995 C CA . GLU A 1 364 ? -0.257 -2.817 -28.768 1.00 94.50 364 GLU A CA 1
ATOM 2996 C C . GLU A 1 364 ? -0.620 -1.440 -28.200 1.00 94.50 364 GLU A C 1
ATOM 2998 O O . GLU A 1 364 ? -1.681 -0.882 -28.514 1.00 94.50 364 GLU A O 1
ATOM 3003 N N . MET A 1 365 ? 0.242 -0.911 -27.327 1.00 94.25 365 MET A N 1
ATOM 3004 C CA . MET A 1 365 ? 0.003 0.366 -26.662 1.00 94.25 365 MET A CA 1
ATOM 3005 C C . MET A 1 365 ? 0.222 1.541 -27.617 1.00 94.25 365 MET A C 1
ATOM 3007 O O . MET A 1 365 ? 1.171 1.563 -28.403 1.00 94.25 365 MET A O 1
ATOM 3011 N N . LYS A 1 366 ? -0.625 2.568 -27.517 1.00 91.94 366 LYS A N 1
ATOM 3012 C CA . LYS A 1 366 ? -0.384 3.854 -28.170 1.00 91.94 366 LYS A CA 1
ATOM 3013 C C . LYS A 1 366 ? 0.515 4.730 -27.298 1.00 91.94 366 LYS A C 1
ATOM 3015 O O . LYS A 1 366 ? 0.498 4.650 -26.070 1.00 91.94 366 LYS A O 1
ATOM 3020 N N . ALA A 1 367 ? 1.269 5.620 -27.934 1.00 88.44 367 ALA A N 1
ATOM 3021 C CA . ALA A 1 367 ? 1.997 6.660 -27.217 1.00 88.44 367 ALA A CA 1
ATOM 3022 C C . ALA A 1 367 ? 1.031 7.649 -26.533 1.00 88.44 367 ALA A C 1
ATOM 3024 O O . ALA A 1 367 ? -0.081 7.886 -27.012 1.00 88.44 367 ALA A O 1
ATOM 3025 N N . GLY A 1 368 ? 1.482 8.258 -25.434 1.00 88.06 368 GLY A N 1
ATOM 3026 C CA . GLY A 1 368 ? 0.707 9.244 -24.678 1.00 88.06 368 GLY A CA 1
ATOM 3027 C C . GLY A 1 368 ? -0.368 8.629 -23.780 1.00 88.06 368 GLY A C 1
ATOM 3028 O O . GLY A 1 368 ? -0.303 7.451 -23.415 1.00 88.06 368 GLY A O 1
ATOM 3029 N N . SER A 1 369 ? -1.345 9.448 -23.387 1.00 90.12 369 SER A N 1
ATOM 3030 C CA . SER A 1 369 ? -2.413 9.038 -22.477 1.00 90.12 369 SER A CA 1
ATOM 3031 C C . SER A 1 369 ? -3.593 8.368 -23.195 1.00 90.12 369 SER A C 1
ATOM 3033 O O . SER A 1 369 ? -3.910 8.652 -24.355 1.00 90.12 369 SER A O 1
ATOM 3035 N N . LEU A 1 370 ? -4.266 7.463 -22.486 1.00 92.88 370 LEU A N 1
ATOM 3036 C CA . LEU A 1 370 ? -5.527 6.844 -22.894 1.00 92.88 370 LEU A CA 1
ATOM 3037 C C . LEU A 1 370 ? -6.435 6.780 -21.666 1.00 92.88 370 LEU A C 1
ATOM 3039 O O . LEU A 1 370 ? -6.011 6.273 -20.633 1.00 92.88 370 LEU A O 1
ATOM 3043 N N . PHE A 1 371 ? -7.651 7.325 -21.779 1.00 94.19 371 PHE A N 1
ATOM 3044 C CA . PHE A 1 371 ? -8.625 7.396 -20.679 1.00 94.19 371 PHE A CA 1
ATOM 3045 C C . PHE A 1 371 ? -8.027 7.947 -19.378 1.00 94.19 371 PHE A C 1
ATOM 3047 O O . PHE A 1 371 ? -8.175 7.374 -18.310 1.00 94.19 371 PHE A O 1
ATOM 3054 N N . GLY A 1 372 ? -7.283 9.051 -19.486 1.00 89.88 372 GLY A N 1
ATOM 3055 C CA . GLY A 1 372 ? -6.653 9.703 -18.335 1.00 89.88 372 GLY A CA 1
ATOM 3056 C C . GLY A 1 372 ? -5.396 9.015 -17.793 1.00 89.88 372 GLY A C 1
ATOM 3057 O O . GLY A 1 372 ? -4.758 9.593 -16.925 1.00 89.88 372 GLY A O 1
ATOM 3058 N N . LYS A 1 373 ? -4.991 7.853 -18.326 1.00 91.69 373 LYS A N 1
ATOM 3059 C CA . LYS A 1 373 ? -3.832 7.090 -17.833 1.00 91.69 373 LYS A CA 1
ATOM 3060 C C . LYS A 1 373 ? -2.603 7.246 -18.707 1.00 91.69 373 LYS A C 1
ATOM 3062 O O . LYS A 1 373 ? -2.694 7.133 -19.933 1.00 91.69 373 LYS A O 1
ATOM 3067 N N . SER A 1 374 ? -1.454 7.459 -18.081 1.00 91.81 374 SER A N 1
ATOM 3068 C CA . SER A 1 374 ? -0.112 7.393 -18.666 1.00 91.81 374 SER A CA 1
ATOM 3069 C C . SER A 1 374 ? 0.235 5.981 -19.166 1.00 91.81 374 SER A C 1
ATOM 3071 O O . SER A 1 374 ? -0.441 5.013 -18.812 1.00 91.81 374 SER A O 1
ATOM 3073 N N . PRO A 1 375 ? 1.275 5.821 -20.006 1.00 92.75 375 PRO A N 1
ATOM 3074 C CA . PRO A 1 375 ? 1.744 4.500 -20.413 1.00 92.75 375 PRO A CA 1
ATOM 3075 C C . PRO A 1 375 ? 2.087 3.582 -19.231 1.00 92.75 375 PRO A C 1
ATOM 3077 O O . PRO A 1 375 ? 1.694 2.418 -19.260 1.00 92.75 375 PRO A O 1
ATOM 3080 N N . LEU A 1 376 ? 2.760 4.089 -18.191 1.00 91.81 376 LEU A N 1
ATOM 3081 C CA . LEU A 1 376 ? 3.129 3.299 -17.009 1.00 91.81 376 LEU A CA 1
ATOM 3082 C C . LEU A 1 376 ? 1.903 2.766 -16.266 1.00 91.81 376 LEU A C 1
ATOM 3084 O O . LEU A 1 376 ? 1.801 1.563 -16.034 1.00 91.81 376 LEU A O 1
ATOM 3088 N N . GLU A 1 377 ? 0.923 3.623 -15.990 1.00 92.19 377 GLU A N 1
ATOM 3089 C CA . GLU A 1 377 ? -0.316 3.206 -15.324 1.00 92.19 377 GLU A CA 1
ATOM 3090 C C . GLU A 1 377 ? -1.080 2.151 -16.136 1.00 92.19 377 GLU A C 1
ATOM 3092 O O . GLU A 1 377 ? -1.712 1.259 -15.571 1.00 92.19 377 GLU A O 1
ATOM 3097 N N . ARG A 1 378 ? -1.031 2.211 -17.471 1.00 93.75 378 ARG A N 1
ATOM 3098 C CA . ARG A 1 378 ? -1.652 1.177 -18.315 1.00 93.75 378 ARG A CA 1
ATOM 3099 C C . ARG A 1 378 ? -0.870 -0.129 -18.292 1.00 93.75 378 ARG A C 1
ATOM 3101 O O . ARG A 1 378 ? -1.487 -1.181 -18.183 1.00 93.75 378 ARG A O 1
ATOM 3108 N N . ALA A 1 379 ? 0.460 -0.075 -18.332 1.00 92.44 379 ALA A N 1
ATOM 3109 C CA . ALA A 1 379 ? 1.308 -1.258 -18.195 1.00 92.44 379 ALA A CA 1
ATOM 3110 C C . ALA A 1 379 ? 1.039 -1.994 -16.869 1.00 92.44 379 ALA A C 1
ATOM 3112 O O . ALA A 1 379 ? 0.785 -3.195 -16.881 1.00 92.44 379 ALA A O 1
ATOM 3113 N N . ILE A 1 380 ? 0.964 -1.262 -15.751 1.00 88.62 380 ILE A N 1
ATOM 3114 C CA . ILE A 1 380 ? 0.607 -1.810 -14.431 1.00 88.62 380 ILE A CA 1
ATOM 3115 C C . ILE A 1 380 ? -0.786 -2.462 -14.445 1.00 88.62 380 ILE A C 1
ATOM 3117 O O . ILE A 1 380 ? -0.954 -3.582 -13.959 1.00 88.62 380 ILE A O 1
ATOM 3121 N N . ALA A 1 381 ? -1.784 -1.817 -15.062 1.00 90.56 381 ALA A N 1
ATOM 3122 C CA . ALA A 1 381 ? -3.109 -2.420 -15.227 1.00 90.56 381 ALA A CA 1
ATOM 3123 C C . ALA A 1 381 ? -3.051 -3.738 -16.020 1.00 90.56 381 ALA A C 1
ATOM 3125 O O . ALA A 1 381 ? -3.719 -4.710 -15.668 1.00 90.56 381 ALA A O 1
ATOM 3126 N N . TYR A 1 382 ? -2.247 -3.794 -17.083 1.00 90.94 382 TYR A N 1
ATOM 3127 C CA . TYR A 1 382 ? -2.114 -4.978 -17.930 1.00 90.94 382 TYR A CA 1
ATOM 3128 C C . TYR A 1 382 ? -1.397 -6.132 -17.231 1.00 90.94 382 TYR A C 1
ATOM 3130 O O . TYR A 1 382 ? -1.851 -7.268 -17.373 1.00 90.94 382 TYR A O 1
ATOM 3138 N N . GLU A 1 383 ? -0.375 -5.860 -16.416 1.00 85.56 383 GLU A N 1
ATOM 3139 C CA . GLU A 1 383 ? 0.217 -6.863 -15.516 1.00 85.56 383 GLU A CA 1
ATOM 3140 C C . GLU A 1 383 ? -0.828 -7.410 -14.539 1.00 85.56 383 GLU A C 1
ATOM 3142 O O . GLU A 1 383 ? -0.978 -8.621 -14.345 1.00 85.56 383 GLU A O 1
ATOM 3147 N N . SER A 1 384 ? -1.630 -6.516 -13.959 1.00 82.69 384 SER A N 1
ATOM 3148 C CA . SER A 1 384 ? -2.709 -6.895 -13.052 1.00 82.69 384 SER A CA 1
ATOM 3149 C C . SER A 1 384 ? -3.781 -7.745 -13.737 1.00 82.69 384 SER A C 1
ATOM 3151 O O . SER A 1 384 ? -4.273 -8.691 -13.119 1.00 82.69 384 SER A O 1
ATOM 3153 N N . LEU A 1 385 ? -4.075 -7.495 -15.013 1.00 84.06 385 LEU A N 1
ATOM 3154 C CA . LEU A 1 385 ? -5.011 -8.279 -15.822 1.00 84.06 385 LEU A CA 1
ATOM 3155 C C . LEU A 1 385 ? -4.400 -9.558 -16.422 1.00 84.06 385 LEU A C 1
ATOM 3157 O O . LEU A 1 385 ? -5.144 -10.373 -16.955 1.00 84.06 385 LEU A O 1
ATOM 3161 N N . GLY A 1 386 ? -3.082 -9.775 -16.346 1.00 79.88 386 GLY A N 1
ATOM 3162 C CA . GLY A 1 386 ? -2.420 -10.925 -16.984 1.00 79.88 386 GLY A CA 1
ATOM 3163 C C . GLY A 1 386 ? -2.331 -10.815 -18.516 1.00 79.88 386 GLY A C 1
ATOM 3164 O O . GLY A 1 386 ? -2.316 -11.822 -19.243 1.00 79.88 386 GLY A O 1
ATOM 3165 N N . CYS A 1 387 ? -2.309 -9.584 -19.022 1.00 84.75 387 CYS A N 1
ATOM 3166 C CA . CYS A 1 387 ? -2.112 -9.264 -20.428 1.00 84.75 387 CYS A CA 1
ATOM 3167 C C . CYS A 1 387 ? -0.618 -9.125 -20.737 1.00 84.75 387 CYS A C 1
ATOM 3169 O O . CYS A 1 387 ? 0.146 -8.577 -19.953 1.00 84.75 387 CYS A O 1
ATOM 3171 N N . SER A 1 388 ? -0.211 -9.566 -21.928 1.00 85.81 388 SER A N 1
ATOM 3172 C CA . SER A 1 388 ? 1.107 -9.190 -22.462 1.00 85.81 388 SER A CA 1
ATOM 3173 C C . SER A 1 388 ? 0.963 -7.900 -23.258 1.00 85.81 388 SER A C 1
ATOM 3175 O O . SER A 1 388 ? -0.073 -7.701 -23.895 1.00 85.81 388 SER A O 1
ATOM 3177 N N . TYR A 1 389 ? 1.981 -7.048 -23.288 1.00 91.50 389 TYR A N 1
ATOM 3178 C CA . TYR A 1 389 ? 1.862 -5.757 -23.964 1.00 91.50 389 TYR A CA 1
ATOM 3179 C C . TYR A 1 389 ? 3.184 -5.285 -24.561 1.00 91.50 389 TYR A C 1
ATOM 3181 O O . TYR A 1 389 ? 4.266 -5.629 -24.090 1.00 91.50 389 TYR A O 1
ATOM 3189 N N . GLN A 1 390 ? 3.078 -4.519 -25.640 1.00 93.12 390 GLN A N 1
ATOM 3190 C CA . GLN A 1 390 ? 4.192 -3.846 -26.291 1.00 93.12 390 GLN A CA 1
ATOM 3191 C C . GLN A 1 390 ? 4.165 -2.373 -25.897 1.00 93.12 390 GLN A C 1
ATOM 3193 O O . GLN A 1 390 ? 3.216 -1.663 -26.233 1.00 93.12 390 GLN A O 1
ATOM 3198 N N . ILE A 1 391 ? 5.214 -1.928 -25.207 1.00 90.31 391 ILE A N 1
ATOM 3199 C CA . ILE A 1 391 ? 5.408 -0.532 -24.809 1.00 90.31 391 ILE A CA 1
ATOM 3200 C C . ILE A 1 391 ? 5.652 0.307 -26.074 1.00 90.31 391 ILE A C 1
ATOM 3202 O O . ILE A 1 391 ? 6.358 -0.156 -26.984 1.00 90.31 391 ILE A O 1
ATOM 3206 N N . PRO A 1 392 ? 5.059 1.514 -26.174 1.00 86.44 392 PRO A N 1
ATOM 3207 C CA . PRO A 1 392 ? 5.301 2.393 -27.309 1.00 86.44 392 PRO A CA 1
ATOM 3208 C C . PRO A 1 392 ? 6.748 2.919 -27.274 1.00 86.44 392 PRO A C 1
ATOM 3210 O O . PRO A 1 392 ? 7.327 3.011 -26.194 1.00 86.44 392 PRO A O 1
ATOM 3213 N N . PRO A 1 393 ? 7.330 3.327 -28.415 1.00 83.19 393 PRO A N 1
ATOM 3214 C CA . PRO A 1 393 ? 8.655 3.946 -28.432 1.00 83.19 393 PRO A CA 1
ATOM 3215 C C . PRO A 1 393 ? 8.751 5.111 -27.443 1.00 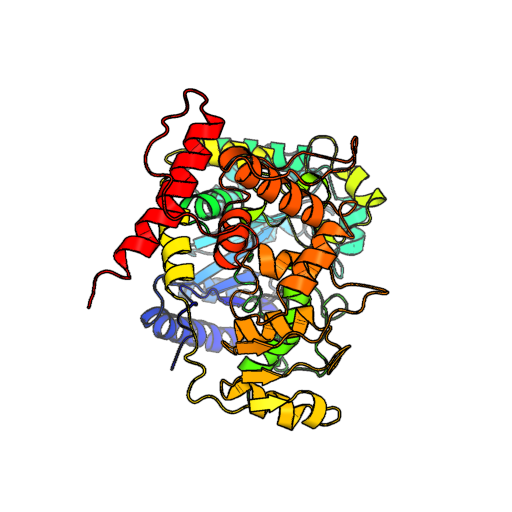83.19 393 PRO A C 1
ATOM 3217 O O . PRO A 1 393 ? 7.811 5.910 -27.321 1.00 83.19 393 PRO A O 1
ATOM 3220 N N . PHE A 1 394 ? 9.877 5.222 -26.742 1.00 80.06 394 PHE A N 1
ATOM 3221 C CA . PHE A 1 394 ? 10.046 6.251 -25.725 1.00 80.06 394 PHE A CA 1
ATOM 3222 C C . PHE A 1 394 ? 10.234 7.624 -26.371 1.00 80.06 394 PHE A C 1
ATOM 3224 O O . PHE A 1 394 ? 10.990 7.808 -27.328 1.00 80.06 394 PHE A O 1
ATOM 3231 N N . ASN A 1 395 ? 9.576 8.644 -25.816 1.00 72.94 395 ASN A N 1
ATOM 3232 C CA . ASN A 1 395 ? 9.831 10.009 -26.253 1.00 72.94 395 ASN A CA 1
ATOM 3233 C C . ASN A 1 395 ? 11.167 10.493 -25.680 1.00 72.94 395 ASN A C 1
ATOM 3235 O O . ASN A 1 395 ? 11.318 10.677 -24.476 1.00 72.94 395 ASN A O 1
ATOM 3239 N N . LEU A 1 396 ? 12.117 10.766 -26.567 1.00 60.50 396 LEU A N 1
ATOM 3240 C CA . LEU A 1 396 ? 13.440 11.275 -26.226 1.00 60.50 396 LEU A CA 1
ATOM 3241 C C . LEU A 1 396 ? 13.464 12.642 -25.535 1.00 60.50 396 LEU A C 1
ATOM 3243 O O . LEU A 1 396 ? 14.448 12.972 -24.880 1.00 60.50 396 LEU A O 1
ATOM 3247 N N . ILE A 1 397 ? 12.407 13.437 -25.696 1.00 59.62 397 ILE A N 1
ATOM 3248 C CA . ILE A 1 397 ? 12.302 14.785 -25.127 1.00 59.62 397 ILE A CA 1
ATOM 3249 C C . ILE A 1 397 ? 11.931 14.723 -23.638 1.00 59.62 397 ILE A C 1
ATOM 3251 O O . ILE A 1 397 ? 12.358 15.569 -22.859 1.00 59.62 397 ILE A O 1
ATOM 3255 N N . SER A 1 398 ? 11.141 13.723 -23.242 1.00 62.47 398 SER A N 1
ATOM 3256 C CA . SER A 1 398 ? 10.695 13.507 -21.864 1.00 62.47 398 SER A CA 1
ATOM 3257 C C . SER A 1 398 ? 10.474 12.003 -21.667 1.00 62.47 398 SER A C 1
ATOM 3259 O O . SER A 1 398 ? 9.349 11.524 -21.831 1.00 62.47 398 SER A O 1
ATOM 3261 N N . PRO A 1 399 ? 11.553 11.234 -21.431 1.00 69.25 399 PRO A N 1
ATOM 3262 C CA . PRO A 1 399 ? 11.445 9.794 -21.257 1.00 69.25 399 PRO A CA 1
ATOM 3263 C C . PRO A 1 399 ? 10.776 9.467 -19.922 1.00 69.25 399 PRO A C 1
ATOM 3265 O O . PRO A 1 399 ? 11.063 10.094 -18.903 1.00 69.25 399 PRO A O 1
ATOM 3268 N N . ASP A 1 400 ? 9.909 8.459 -19.933 1.00 84.12 400 ASP A N 1
ATOM 3269 C CA . ASP A 1 400 ? 9.310 7.889 -18.726 1.00 84.12 400 ASP A CA 1
ATOM 3270 C C . ASP A 1 400 ? 10.348 6.975 -18.050 1.00 84.12 400 ASP A C 1
ATOM 3272 O O . ASP A 1 400 ? 10.450 5.781 -18.340 1.00 84.12 400 ASP A O 1
ATOM 3276 N N . LEU A 1 401 ? 11.221 7.575 -17.234 1.00 89.81 401 LEU A N 1
ATOM 3277 C CA . LEU A 1 401 ? 12.308 6.858 -16.555 1.00 89.81 401 LEU A CA 1
ATOM 3278 C C . LEU A 1 401 ? 11.786 5.897 -15.484 1.00 89.81 401 LEU A C 1
ATOM 3280 O O . LEU A 1 401 ? 12.446 4.897 -15.200 1.00 89.81 401 LEU A O 1
ATOM 3284 N N . ASP A 1 402 ? 10.593 6.151 -14.949 1.00 89.44 402 ASP A N 1
ATOM 3285 C CA . ASP A 1 402 ? 9.929 5.252 -14.012 1.00 89.44 402 ASP A CA 1
ATOM 3286 C C . ASP A 1 402 ? 9.490 3.972 -14.719 1.00 89.44 402 ASP A C 1
ATOM 3288 O O . ASP A 1 402 ? 9.761 2.882 -14.221 1.00 89.44 402 ASP A O 1
ATOM 3292 N N . MET A 1 403 ? 8.924 4.069 -15.929 1.00 91.12 403 MET A N 1
ATOM 3293 C CA . MET A 1 403 ? 8.673 2.899 -16.779 1.00 91.12 403 MET A CA 1
ATOM 3294 C C . MET A 1 403 ? 9.952 2.090 -17.024 1.00 91.12 403 MET A C 1
ATOM 3296 O O . MET A 1 403 ? 9.942 0.866 -16.896 1.00 91.12 403 MET A O 1
ATOM 3300 N N . VAL A 1 404 ? 11.066 2.757 -17.346 1.00 91.62 404 VAL A N 1
ATOM 3301 C CA . VAL A 1 404 ? 12.364 2.085 -17.530 1.00 91.62 404 VAL A CA 1
ATOM 3302 C C . VAL A 1 404 ? 12.803 1.368 -16.254 1.00 91.62 404 VAL A C 1
ATOM 3304 O O . VAL A 1 404 ? 13.159 0.190 -16.305 1.00 91.62 404 VAL A O 1
ATOM 3307 N N . ASN A 1 405 ? 12.728 2.041 -15.107 1.00 89.00 405 ASN A N 1
ATOM 3308 C CA . ASN A 1 405 ? 13.067 1.453 -13.818 1.00 89.00 405 ASN A CA 1
ATOM 3309 C C . ASN A 1 405 ? 12.171 0.250 -13.478 1.00 89.00 405 ASN A C 1
ATOM 3311 O O . ASN A 1 405 ? 12.670 -0.774 -13.023 1.00 89.00 405 ASN A O 1
ATOM 3315 N N . HIS A 1 406 ? 10.864 0.333 -13.722 1.00 87.12 406 HIS A N 1
ATOM 3316 C CA . HIS A 1 406 ? 9.911 -0.742 -13.427 1.00 87.12 406 HIS A CA 1
ATOM 3317 C C . HIS A 1 406 ? 10.080 -1.963 -14.338 1.00 87.12 406 HIS A C 1
ATOM 3319 O O . HIS A 1 406 ? 9.901 -3.092 -13.884 1.00 87.12 406 HIS A O 1
ATOM 3325 N N . MET A 1 407 ? 10.507 -1.779 -15.590 1.00 86.69 407 MET A N 1
ATOM 3326 C CA . MET A 1 407 ? 10.917 -2.905 -16.438 1.00 86.69 407 MET A CA 1
ATOM 3327 C C . MET A 1 407 ? 12.175 -3.592 -15.899 1.00 86.69 407 MET A C 1
ATOM 3329 O O . MET A 1 407 ? 12.198 -4.809 -15.749 1.00 86.69 407 MET A O 1
ATOM 3333 N N . ILE A 1 408 ? 13.222 -2.821 -15.588 1.00 85.44 408 ILE A N 1
ATOM 3334 C CA . ILE A 1 408 ? 14.529 -3.375 -15.197 1.00 85.44 408 ILE A CA 1
ATOM 3335 C C . ILE A 1 408 ? 14.502 -3.949 -13.774 1.00 85.44 408 ILE A C 1
ATOM 3337 O O . ILE A 1 408 ? 15.210 -4.909 -13.484 1.00 85.44 408 ILE A O 1
ATOM 3341 N N . SER A 1 409 ? 13.670 -3.407 -12.886 1.00 79.00 409 SER A N 1
ATOM 3342 C CA . SER A 1 409 ? 13.500 -3.909 -11.515 1.00 79.00 409 SER A CA 1
ATOM 3343 C C . SER A 1 409 ? 12.523 -5.088 -11.403 1.00 79.00 409 SER A C 1
ATOM 3345 O O . SER A 1 409 ? 12.349 -5.620 -10.310 1.00 79.00 409 SER A O 1
ATOM 3347 N N . GLY A 1 410 ? 11.910 -5.522 -12.513 1.00 77.88 410 GLY A N 1
ATOM 3348 C CA . GLY A 1 410 ? 11.025 -6.693 -12.552 1.00 77.88 410 GLY A CA 1
ATOM 3349 C C . GLY A 1 410 ? 9.576 -6.429 -12.127 1.00 77.88 410 GLY A C 1
ATOM 3350 O O . GLY A 1 410 ? 8.817 -7.378 -11.955 1.00 77.88 410 GLY A O 1
ATOM 3351 N N . VAL A 1 411 ? 9.163 -5.166 -11.983 1.00 80.56 411 VAL A N 1
ATOM 3352 C CA . VAL A 1 411 ? 7.759 -4.789 -11.716 1.00 80.56 411 VAL A CA 1
ATOM 3353 C C . VAL A 1 411 ? 6.869 -5.020 -12.943 1.00 80.56 411 VAL A C 1
ATOM 3355 O O . VAL A 1 411 ? 5.691 -5.333 -12.794 1.00 80.56 411 VAL A O 1
ATOM 3358 N N . LEU A 1 412 ? 7.436 -4.907 -14.150 1.00 83.31 412 LEU A N 1
ATOM 3359 C CA . LEU A 1 412 ? 6.744 -5.092 -15.432 1.00 83.31 412 LEU A CA 1
ATOM 3360 C C . LEU A 1 412 ? 7.301 -6.297 -16.220 1.00 83.31 412 LEU A C 1
ATOM 3362 O O . LEU A 1 412 ? 7.924 -6.107 -17.270 1.00 83.31 412 LEU A O 1
ATOM 3366 N N . PRO A 1 413 ? 7.144 -7.538 -15.726 1.00 79.38 413 PRO A N 1
ATOM 3367 C CA . PRO A 1 413 ? 7.748 -8.724 -16.339 1.00 79.38 413 PRO A CA 1
ATOM 3368 C C . PRO A 1 413 ? 7.153 -9.104 -17.708 1.00 79.38 413 PRO A C 1
ATOM 3370 O O . PRO A 1 413 ? 7.810 -9.786 -18.495 1.00 79.38 413 PRO A O 1
ATOM 3373 N N . SER A 1 414 ? 5.926 -8.682 -18.018 1.00 82.38 414 SER A N 1
ATOM 3374 C CA . SER A 1 414 ? 5.215 -8.959 -19.275 1.00 82.38 414 SER A CA 1
ATOM 3375 C C . SER A 1 414 ? 5.454 -7.891 -20.350 1.00 82.38 414 SER A C 1
ATOM 3377 O O . SER A 1 414 ? 4.948 -8.021 -21.476 1.00 82.38 414 SER A O 1
ATOM 3379 N N . ALA A 1 415 ? 6.209 -6.839 -20.020 1.00 85.94 415 ALA A N 1
ATOM 3380 C CA . ALA A 1 415 ? 6.545 -5.758 -20.929 1.00 85.94 415 ALA A CA 1
ATOM 3381 C C . ALA A 1 415 ? 7.434 -6.232 -22.084 1.00 85.94 415 ALA A C 1
ATOM 3383 O O . ALA A 1 415 ? 8.496 -6.824 -21.895 1.00 85.94 415 ALA A O 1
ATOM 3384 N N . LYS A 1 416 ? 7.039 -5.884 -23.310 1.00 88.69 416 LYS A N 1
ATOM 3385 C CA . LYS A 1 416 ? 7.901 -5.963 -24.492 1.00 88.69 416 LYS A CA 1
ATOM 3386 C C . LYS A 1 416 ? 8.335 -4.553 -24.877 1.00 88.69 416 LYS A C 1
ATOM 3388 O O . LYS A 1 416 ? 7.489 -3.685 -25.085 1.00 88.69 416 LYS A O 1
ATOM 3393 N N . ALA A 1 417 ? 9.642 -4.329 -24.979 1.00 86.50 417 ALA A N 1
ATOM 3394 C CA . ALA A 1 417 ? 10.250 -3.054 -25.359 1.00 86.50 417 ALA A CA 1
ATOM 3395 C C . ALA A 1 417 ? 11.506 -3.289 -26.211 1.00 86.50 417 ALA A C 1
ATOM 3397 O O . ALA A 1 417 ? 12.104 -4.368 -26.163 1.00 86.50 417 ALA A O 1
ATOM 3398 N N . ASP A 1 418 ? 11.915 -2.279 -26.983 1.00 86.12 418 ASP A N 1
ATOM 3399 C CA . ASP A 1 418 ? 13.215 -2.303 -27.655 1.00 86.12 418 ASP A CA 1
ATOM 3400 C C . ASP A 1 418 ? 14.327 -2.160 -26.608 1.00 86.12 418 ASP A C 1
ATOM 3402 O O . ASP A 1 418 ? 14.511 -1.109 -25.990 1.00 86.12 418 ASP A O 1
ATOM 3406 N N . ARG A 1 419 ? 15.086 -3.240 -26.415 1.00 84.44 419 ARG A N 1
ATOM 3407 C CA . ARG A 1 419 ? 16.176 -3.305 -25.438 1.00 84.44 419 ARG A CA 1
ATOM 3408 C C . ARG A 1 419 ? 17.239 -2.240 -25.706 1.00 84.44 419 ARG A C 1
ATOM 3410 O O . ARG A 1 419 ? 17.723 -1.620 -24.763 1.00 84.44 419 ARG A O 1
ATOM 3417 N N . ALA A 1 420 ? 17.579 -1.993 -26.972 1.00 83.69 420 ALA A N 1
ATOM 3418 C CA . ALA A 1 420 ? 18.583 -0.996 -27.329 1.00 83.69 420 ALA A CA 1
ATOM 3419 C C . ALA A 1 420 ? 18.119 0.412 -26.938 1.00 83.69 420 ALA A C 1
ATOM 3421 O O . ALA A 1 420 ? 18.914 1.223 -26.460 1.00 83.69 420 ALA A O 1
ATOM 3422 N N . GLU A 1 421 ? 16.824 0.692 -27.085 1.00 86.25 421 GLU A N 1
ATOM 3423 C CA . GLU A 1 421 ? 16.238 1.957 -26.657 1.00 86.25 421 GLU A CA 1
ATOM 3424 C C . GLU A 1 421 ? 16.257 2.111 -25.132 1.00 86.25 421 GLU A C 1
ATOM 3426 O O . GLU A 1 421 ? 16.699 3.149 -24.635 1.00 86.25 421 GLU A O 1
ATOM 3431 N N . VAL A 1 422 ? 15.851 1.073 -24.395 1.00 88.00 422 VAL A N 1
ATOM 3432 C CA . VAL A 1 422 ? 15.890 1.052 -22.923 1.00 88.00 422 VAL A CA 1
ATOM 3433 C C . VAL A 1 422 ? 17.305 1.321 -22.416 1.00 88.00 422 VAL A C 1
ATOM 3435 O O . VAL A 1 422 ? 17.511 2.205 -21.585 1.00 88.00 422 VAL A O 1
ATOM 3438 N N . TRP A 1 423 ? 18.304 0.638 -22.975 1.00 89.44 423 TRP A N 1
ATOM 3439 C CA . TRP A 1 423 ? 19.699 0.837 -22.588 1.00 89.44 423 TRP A CA 1
ATOM 3440 C C . TRP A 1 423 ? 20.213 2.239 -22.903 1.00 89.44 423 TRP A C 1
ATOM 3442 O O . TRP A 1 423 ? 20.866 2.882 -22.081 1.00 89.44 423 TRP A O 1
ATOM 3452 N N . ARG A 1 424 ? 19.860 2.764 -24.078 1.00 87.75 424 ARG A N 1
ATOM 3453 C CA . ARG A 1 424 ? 20.201 4.131 -24.474 1.00 87.75 424 ARG A CA 1
ATOM 3454 C C . ARG A 1 424 ? 19.621 5.162 -23.500 1.00 87.75 424 ARG A C 1
ATOM 3456 O O . ARG A 1 424 ? 20.269 6.177 -23.247 1.00 87.75 424 ARG A O 1
ATOM 3463 N N . LEU A 1 425 ? 18.429 4.921 -22.949 1.00 90.62 425 LEU A N 1
ATOM 3464 C CA . LEU A 1 425 ? 17.830 5.782 -21.926 1.00 90.62 425 LEU A CA 1
ATOM 3465 C C . LEU A 1 425 ? 18.551 5.682 -20.585 1.00 90.62 425 LEU A C 1
ATOM 3467 O O . LEU A 1 425 ? 18.804 6.726 -19.987 1.00 90.62 425 LEU A O 1
ATOM 3471 N N . VAL A 1 426 ? 18.939 4.480 -20.150 1.00 90.19 426 VAL A N 1
ATOM 3472 C CA . VAL A 1 426 ? 19.761 4.296 -18.941 1.00 90.19 426 VAL A CA 1
ATOM 3473 C C . VAL A 1 426 ? 21.054 5.111 -19.058 1.00 90.19 426 VAL A C 1
ATOM 3475 O O . VAL A 1 426 ? 21.321 5.981 -18.230 1.00 90.19 426 VAL A O 1
ATOM 3478 N N . LEU A 1 427 ? 21.815 4.908 -20.138 1.00 89.62 427 LEU A N 1
ATOM 3479 C CA . LEU A 1 427 ? 23.093 5.592 -20.371 1.00 89.62 427 LEU A CA 1
ATOM 3480 C C . LEU A 1 427 ? 22.947 7.109 -20.557 1.00 89.62 427 LEU A C 1
ATOM 3482 O O . LEU A 1 427 ? 23.827 7.874 -20.167 1.00 89.62 427 LEU A O 1
ATOM 3486 N N . GLY A 1 428 ? 21.839 7.555 -21.152 1.00 89.12 428 GLY A N 1
ATOM 3487 C CA . GLY A 1 428 ? 21.553 8.973 -21.363 1.00 89.12 428 GLY A CA 1
ATOM 3488 C C . GLY A 1 428 ? 21.147 9.728 -20.094 1.00 89.12 428 GLY A C 1
ATOM 3489 O O . GLY A 1 428 ? 21.190 10.956 -20.094 1.00 89.12 428 GLY A O 1
ATOM 3490 N N . ASN A 1 429 ? 20.768 9.023 -19.020 1.00 91.12 429 ASN A N 1
ATOM 3491 C CA . ASN A 1 429 ? 20.141 9.613 -17.833 1.00 91.12 429 ASN A CA 1
ATOM 3492 C C . ASN A 1 429 ? 20.817 9.199 -16.515 1.00 91.12 429 ASN A C 1
ATOM 3494 O O . ASN A 1 429 ? 20.159 9.110 -15.485 1.00 91.12 429 ASN A O 1
ATOM 3498 N N . LEU A 1 430 ? 22.143 9.026 -16.502 1.00 89.75 430 LEU A N 1
ATOM 3499 C CA . LEU A 1 430 ? 22.921 8.654 -15.300 1.00 89.75 430 LEU A CA 1
ATOM 3500 C C . LEU A 1 430 ? 22.877 9.676 -14.143 1.00 89.75 430 LEU A C 1
ATOM 3502 O O . LEU A 1 430 ? 23.445 9.434 -13.081 1.00 89.75 430 LEU A O 1
ATOM 3506 N N . GLN A 1 431 ? 22.236 10.827 -14.346 1.00 86.88 431 GLN A N 1
ATOM 3507 C CA . GLN A 1 431 ? 21.930 11.802 -13.294 1.00 86.88 431 GLN A CA 1
ATOM 3508 C C . GLN A 1 431 ? 20.718 11.376 -12.447 1.00 86.88 431 GLN A C 1
ATOM 3510 O O . GLN A 1 431 ? 20.562 11.831 -11.318 1.00 86.88 431 GLN A O 1
ATOM 3515 N N . HIS A 1 432 ? 19.860 10.506 -12.990 1.00 88.00 432 HIS A N 1
ATOM 3516 C CA . HIS A 1 432 ? 18.735 9.913 -12.283 1.00 88.00 432 HIS A CA 1
ATOM 3517 C C . HIS A 1 432 ? 19.224 8.758 -11.406 1.00 88.00 432 HIS A C 1
ATOM 3519 O O . HIS A 1 432 ? 19.927 7.868 -11.891 1.00 88.00 432 HIS A O 1
ATOM 3525 N N . SER A 1 433 ? 18.830 8.739 -10.132 1.00 87.88 433 SER A N 1
ATOM 3526 C CA . SER A 1 433 ? 19.327 7.774 -9.141 1.00 87.88 433 SER A CA 1
ATOM 3527 C C . SER A 1 433 ? 19.092 6.322 -9.557 1.00 87.88 433 SER A C 1
ATOM 3529 O O . SER A 1 433 ? 20.023 5.525 -9.526 1.00 87.88 433 SER A O 1
ATOM 3531 N N . ASP A 1 434 ? 17.887 5.990 -10.022 1.00 88.69 434 ASP A N 1
ATOM 3532 C CA . ASP A 1 434 ? 17.567 4.619 -10.442 1.00 88.69 434 ASP A CA 1
ATOM 3533 C C . ASP A 1 434 ? 18.365 4.179 -11.677 1.00 88.69 434 ASP A C 1
ATOM 3535 O O . ASP A 1 434 ? 18.925 3.086 -11.703 1.00 88.69 434 ASP A O 1
ATOM 3539 N N . MET A 1 435 ? 18.494 5.048 -12.687 1.00 91.81 435 MET A N 1
ATOM 3540 C CA . MET A 1 435 ? 19.263 4.732 -13.899 1.00 91.81 435 MET A CA 1
ATOM 3541 C C . MET A 1 435 ? 20.743 4.563 -13.577 1.00 91.81 435 MET A C 1
ATOM 3543 O O . MET A 1 435 ? 21.422 3.702 -14.137 1.00 91.81 435 MET A O 1
ATOM 3547 N N . ARG A 1 436 ? 21.244 5.361 -12.631 1.00 90.31 436 ARG A N 1
ATOM 3548 C CA . ARG A 1 436 ? 22.595 5.201 -12.122 1.00 90.31 436 ARG A CA 1
ATOM 3549 C C . ARG A 1 436 ? 22.778 3.857 -11.430 1.00 90.31 436 ARG A C 1
ATOM 3551 O O . ARG A 1 436 ? 23.762 3.193 -11.727 1.00 90.31 436 ARG A O 1
ATOM 3558 N N . VAL A 1 437 ? 21.859 3.440 -10.556 1.00 90.81 437 VAL A N 1
ATOM 3559 C CA . VAL A 1 437 ? 21.937 2.121 -9.903 1.00 90.81 437 VAL A CA 1
ATOM 3560 C C . VAL A 1 437 ? 22.018 1.008 -10.944 1.00 90.81 437 VAL A C 1
ATOM 3562 O O . VAL A 1 437 ? 22.894 0.155 -10.842 1.00 90.81 437 VAL A O 1
ATOM 3565 N N . VAL A 1 438 ? 21.193 1.061 -11.993 1.00 91.50 438 VAL A N 1
ATOM 3566 C CA . VAL A 1 438 ? 21.255 0.098 -13.104 1.00 91.50 438 VAL A CA 1
ATOM 3567 C C . VAL A 1 438 ? 22.639 0.084 -13.767 1.00 91.50 438 VAL A C 1
ATOM 3569 O O . VAL A 1 438 ? 23.204 -0.987 -13.993 1.00 91.50 438 VAL A O 1
ATOM 3572 N N . ALA A 1 439 ? 23.220 1.252 -14.049 1.00 91.12 439 ALA A N 1
ATOM 3573 C CA . ALA A 1 439 ? 24.550 1.350 -14.653 1.00 91.12 439 ALA A CA 1
ATOM 3574 C C . ALA A 1 439 ? 25.681 0.874 -13.720 1.00 91.12 439 ALA A C 1
ATOM 3576 O O . ALA A 1 439 ? 26.630 0.240 -14.178 1.00 91.12 439 ALA A O 1
ATOM 3577 N N . GLU A 1 440 ? 25.593 1.139 -12.415 1.00 90.50 440 GLU A N 1
ATOM 3578 C CA . GLU A 1 440 ? 26.545 0.623 -11.420 1.00 90.50 440 GLU A CA 1
ATOM 3579 C C . GLU A 1 440 ? 26.442 -0.911 -11.319 1.00 90.50 440 GLU A C 1
ATOM 3581 O O . GLU A 1 440 ? 27.458 -1.606 -11.321 1.00 90.50 440 GLU A O 1
ATOM 3586 N N . CYS A 1 441 ? 25.223 -1.465 -11.323 1.00 88.56 441 CYS A N 1
ATOM 3587 C CA . CYS A 1 441 ? 24.997 -2.909 -11.386 1.00 88.56 441 CYS A CA 1
ATOM 3588 C C . CYS A 1 441 ? 25.602 -3.525 -12.654 1.00 88.56 441 CYS A C 1
ATOM 3590 O O . CYS A 1 441 ? 26.261 -4.564 -12.578 1.00 88.56 441 CYS A O 1
ATOM 3592 N N . TYR A 1 442 ? 25.458 -2.864 -13.805 1.00 88.94 442 TYR A N 1
ATOM 3593 C CA . TYR A 1 442 ? 26.166 -3.262 -15.019 1.00 88.94 442 TYR A CA 1
ATOM 3594 C C . TYR A 1 442 ? 27.682 -3.237 -14.812 1.00 88.94 442 TYR A C 1
ATOM 3596 O O . TYR A 1 442 ? 28.346 -4.215 -15.135 1.00 88.94 442 TYR A O 1
ATOM 3604 N N . ASN A 1 443 ? 28.243 -2.171 -14.231 1.00 87.94 443 ASN A N 1
ATOM 3605 C CA . ASN A 1 443 ? 29.683 -2.066 -13.981 1.00 87.94 443 ASN A CA 1
ATOM 3606 C C . ASN A 1 443 ? 30.207 -3.175 -13.063 1.00 87.94 443 ASN A C 1
ATOM 3608 O O . ASN A 1 443 ? 31.325 -3.651 -13.263 1.00 87.94 443 ASN A O 1
ATOM 3612 N N . HIS A 1 444 ? 29.415 -3.619 -12.085 1.00 85.75 444 HIS A N 1
ATOM 3613 C CA . HIS A 1 444 ? 29.760 -4.779 -11.267 1.00 85.75 444 HIS A CA 1
ATOM 3614 C C . HIS A 1 444 ? 29.896 -6.047 -12.114 1.00 85.75 444 HIS A C 1
ATOM 3616 O O . HIS A 1 444 ? 30.909 -6.736 -11.998 1.00 85.75 444 HIS A O 1
ATOM 3622 N N . ILE A 1 445 ? 28.926 -6.322 -12.994 1.00 79.94 445 ILE A N 1
ATOM 3623 C CA . ILE A 1 445 ? 28.980 -7.472 -13.905 1.00 79.94 445 ILE A CA 1
ATOM 3624 C C . ILE A 1 445 ? 30.147 -7.313 -14.893 1.00 79.94 445 ILE A C 1
ATOM 3626 O O . ILE A 1 445 ? 30.982 -8.204 -15.013 1.00 79.94 445 ILE A O 1
ATOM 3630 N N . ALA A 1 446 ? 30.264 -6.163 -15.557 1.00 81.94 446 ALA A N 1
ATOM 3631 C CA . ALA A 1 446 ? 31.301 -5.885 -16.546 1.00 81.94 446 ALA A CA 1
ATOM 3632 C C . ALA A 1 446 ? 32.712 -6.062 -15.969 1.00 81.94 446 ALA A C 1
ATOM 3634 O O . ALA A 1 446 ? 33.562 -6.679 -16.608 1.00 81.94 446 ALA A O 1
ATOM 3635 N N . LYS A 1 447 ? 32.950 -5.612 -14.728 1.00 80.75 447 LYS A N 1
ATOM 3636 C CA . LYS A 1 447 ? 34.226 -5.818 -14.029 1.00 80.75 447 LYS A CA 1
ATOM 3637 C C . LYS A 1 447 ? 34.554 -7.304 -13.858 1.00 80.75 447 LYS A C 1
ATOM 3639 O O . LYS A 1 447 ? 35.701 -7.686 -14.079 1.00 80.75 447 LYS A O 1
ATOM 3644 N N . LEU A 1 448 ? 33.575 -8.130 -13.485 1.00 73.94 448 LEU A N 1
ATOM 3645 C CA . LEU A 1 448 ? 33.763 -9.580 -13.340 1.00 73.94 448 LEU A CA 1
ATOM 3646 C C . LEU A 1 448 ? 34.099 -10.253 -14.673 1.00 73.94 448 LEU A C 1
ATOM 3648 O O . LEU A 1 448 ? 34.878 -11.203 -14.708 1.00 73.94 448 LEU A O 1
ATOM 3652 N N . LEU A 1 449 ? 33.540 -9.736 -15.765 1.00 70.75 449 LEU A N 1
ATOM 3653 C CA . LEU A 1 449 ? 33.734 -10.263 -17.114 1.00 70.75 449 LEU A CA 1
ATOM 3654 C C . LEU A 1 449 ? 34.939 -9.663 -17.852 1.00 70.75 449 LEU A C 1
ATOM 3656 O O . LEU A 1 449 ? 35.244 -10.085 -18.965 1.00 70.75 449 LEU A O 1
ATOM 3660 N N . GLY A 1 450 ? 35.630 -8.683 -17.264 1.00 74.44 450 GLY A N 1
ATOM 3661 C CA . GLY A 1 450 ? 36.713 -7.961 -17.936 1.00 74.44 450 GLY A CA 1
ATOM 3662 C C . GLY A 1 450 ? 36.241 -7.105 -19.119 1.00 74.44 450 GLY A C 1
ATOM 3663 O O . GLY A 1 450 ? 37.011 -6.879 -20.051 1.00 74.44 450 GLY A O 1
ATOM 3664 N N . LEU A 1 451 ? 34.987 -6.651 -19.092 1.00 78.88 451 LEU A N 1
ATOM 3665 C CA . LEU A 1 451 ? 34.386 -5.782 -20.104 1.00 78.88 451 LEU A CA 1
ATOM 3666 C C . LEU A 1 451 ? 34.640 -4.298 -19.803 1.00 78.88 451 LEU A C 1
ATOM 3668 O O . LEU A 1 451 ? 35.055 -3.915 -18.706 1.00 78.88 451 LEU A O 1
ATOM 3672 N N . GLU A 1 452 ? 34.366 -3.450 -20.795 1.00 84.38 452 GLU A N 1
ATOM 3673 C CA . GLU A 1 452 ? 34.450 -1.999 -20.639 1.00 84.38 452 GLU A CA 1
ATOM 3674 C C . GLU A 1 452 ? 33.420 -1.493 -19.617 1.00 84.38 452 GLU A C 1
ATOM 3676 O O . GLU A 1 452 ? 32.238 -1.845 -19.656 1.00 84.38 452 GLU A O 1
ATOM 3681 N N . LEU A 1 453 ? 33.889 -0.647 -18.697 1.00 86.19 453 LEU A N 1
ATOM 3682 C CA . LEU A 1 453 ? 33.057 -0.032 -17.671 1.00 86.19 453 LEU A CA 1
ATOM 3683 C C . LEU A 1 453 ? 32.398 1.238 -18.209 1.00 86.19 453 LEU A C 1
ATOM 3685 O O . LEU A 1 453 ? 33.049 2.087 -18.821 1.00 86.19 453 LEU A O 1
ATOM 3689 N N . ILE A 1 454 ? 31.120 1.419 -17.891 1.00 87.94 454 ILE A N 1
ATOM 3690 C CA . ILE A 1 454 ? 30.410 2.673 -18.117 1.00 87.94 454 ILE A CA 1
ATOM 3691 C C . ILE A 1 454 ? 31.030 3.743 -17.224 1.00 87.94 454 ILE A C 1
ATOM 3693 O O . ILE A 1 454 ? 31.173 3.577 -16.009 1.00 87.94 454 ILE A O 1
ATOM 3697 N N . LYS A 1 455 ? 31.340 4.893 -17.817 1.00 88.06 455 LYS A N 1
ATOM 3698 C CA . LYS A 1 455 ? 31.766 6.069 -17.065 1.00 88.06 455 LYS A CA 1
ATOM 3699 C C . LYS A 1 455 ? 30.571 6.700 -16.352 1.00 88.06 455 LYS A C 1
ATOM 3701 O O . LYS A 1 455 ? 29.751 7.366 -16.980 1.00 88.06 455 LYS A O 1
ATOM 3706 N N . ILE A 1 456 ? 30.519 6.545 -15.036 1.00 85.25 456 ILE A N 1
ATOM 3707 C CA . ILE A 1 456 ? 29.466 7.125 -14.200 1.00 85.25 456 ILE A CA 1
ATOM 3708 C C . ILE A 1 456 ? 29.946 8.474 -13.635 1.00 85.25 456 ILE A C 1
ATOM 3710 O O . ILE A 1 456 ? 31.091 8.571 -13.185 1.00 85.25 456 ILE A O 1
ATOM 3714 N N . PRO A 1 457 ? 29.132 9.547 -13.693 1.00 82.19 457 PRO A N 1
ATOM 3715 C CA . PRO A 1 457 ? 29.502 10.842 -13.126 1.00 82.19 457 PRO A CA 1
ATOM 3716 C C . PRO A 1 457 ? 29.811 10.753 -11.622 1.00 82.19 457 PRO A C 1
ATOM 3718 O O . PRO A 1 457 ? 29.023 10.222 -10.843 1.00 82.19 457 PRO A O 1
ATOM 3721 N N . ASN A 1 458 ? 30.949 11.314 -11.205 1.00 68.88 458 ASN A N 1
ATOM 3722 C CA . ASN A 1 458 ? 31.343 11.365 -9.795 1.00 68.88 458 ASN A CA 1
ATOM 3723 C C . ASN A 1 458 ? 30.449 12.333 -8.991 1.00 68.88 458 ASN A C 1
ATOM 3725 O O . ASN A 1 458 ? 30.097 13.401 -9.488 1.00 68.88 458 ASN A O 1
ATOM 3729 N N . GLY A 1 459 ? 30.185 12.010 -7.717 1.00 64.94 459 GLY A N 1
ATOM 3730 C CA . GLY A 1 459 ? 29.692 12.972 -6.716 1.00 64.94 459 GLY A CA 1
ATOM 3731 C C . GLY A 1 459 ? 28.176 13.062 -6.488 1.00 64.94 459 GLY A C 1
ATOM 3732 O O . GLY A 1 459 ? 27.738 14.040 -5.889 1.00 64.94 459 GLY A O 1
ATOM 3733 N N . LEU A 1 460 ? 27.368 12.092 -6.934 1.00 57.34 460 LEU A N 1
ATOM 3734 C CA . LEU A 1 460 ? 25.897 12.185 -6.860 1.00 57.34 460 LEU A CA 1
ATOM 3735 C C . LEU A 1 460 ? 25.228 10.985 -6.160 1.00 57.34 460 LEU A C 1
ATOM 3737 O O . LEU A 1 460 ? 24.874 10.011 -6.808 1.00 57.34 460 LEU A O 1
ATOM 3741 N N . GLY A 1 461 ? 25.010 11.036 -4.848 1.00 59.88 461 GLY A N 1
ATOM 3742 C CA . GLY A 1 461 ? 24.238 10.001 -4.136 1.00 59.88 461 GLY A CA 1
ATOM 3743 C C . GLY A 1 461 ? 24.972 8.673 -3.889 1.00 59.88 461 GLY A C 1
ATOM 3744 O O . GLY A 1 461 ? 26.169 8.547 -4.156 1.00 59.88 461 GLY A O 1
ATOM 3745 N N . GLU A 1 462 ? 24.245 7.708 -3.320 1.00 63.31 462 GLU A N 1
ATOM 3746 C CA . GLU A 1 462 ? 24.770 6.411 -2.874 1.00 63.31 462 GLU A CA 1
ATOM 3747 C C . GLU A 1 462 ? 25.074 5.465 -4.049 1.00 63.31 462 GLU A C 1
ATOM 3749 O O . GLU A 1 462 ? 24.355 5.432 -5.049 1.00 63.31 462 GLU A O 1
ATOM 3754 N N . LEU A 1 463 ? 26.164 4.700 -3.930 1.00 75.00 463 LEU A N 1
ATOM 3755 C CA . LEU A 1 463 ? 26.554 3.682 -4.910 1.00 75.00 463 LEU A CA 1
ATOM 3756 C C . LEU A 1 463 ? 25.613 2.478 -4.836 1.00 75.00 463 LEU A C 1
ATOM 3758 O O . LEU A 1 463 ? 25.117 2.145 -3.758 1.00 75.00 463 LEU A O 1
ATOM 3762 N N . ALA A 1 464 ? 25.415 1.793 -5.967 1.00 83.94 464 ALA A N 1
ATOM 3763 C CA . ALA A 1 464 ? 24.673 0.541 -5.953 1.00 83.94 464 ALA A CA 1
ATOM 3764 C C . ALA A 1 464 ? 25.375 -0.467 -5.043 1.00 83.94 464 ALA A C 1
ATOM 3766 O O . ALA A 1 464 ? 26.588 -0.671 -5.142 1.00 83.94 464 ALA A O 1
ATOM 3767 N N . VAL A 1 465 ? 24.615 -1.121 -4.172 1.00 81.88 465 VAL A N 1
ATOM 3768 C CA . VAL A 1 465 ? 25.183 -2.146 -3.301 1.00 81.88 465 VAL A CA 1
ATOM 3769 C C . VAL A 1 465 ? 25.157 -3.510 -3.984 1.00 81.88 465 VAL A C 1
ATOM 3771 O O . VAL A 1 465 ? 24.233 -3.869 -4.719 1.00 81.88 465 VAL A O 1
ATOM 3774 N N . LYS A 1 466 ? 26.215 -4.288 -3.761 1.00 78.19 466 LYS A N 1
ATOM 3775 C CA . LYS A 1 466 ? 26.365 -5.656 -4.259 1.00 78.19 466 LYS A CA 1
ATOM 3776 C C . LYS A 1 466 ? 25.620 -6.649 -3.362 1.00 78.19 466 LYS A C 1
ATOM 3778 O O . LYS A 1 466 ? 26.245 -7.487 -2.727 1.00 78.19 466 LYS A O 1
ATOM 3783 N N . ASP A 1 467 ? 24.300 -6.527 -3.274 1.00 75.12 467 ASP A N 1
ATOM 3784 C CA . ASP A 1 467 ? 23.472 -7.466 -2.513 1.00 75.12 467 ASP A CA 1
ATOM 3785 C C . ASP A 1 467 ? 22.073 -7.668 -3.125 1.00 75.12 467 ASP A C 1
ATOM 3787 O O . ASP A 1 467 ? 21.798 -7.282 -4.267 1.00 75.12 467 ASP A O 1
ATOM 3791 N N . ARG A 1 468 ? 21.185 -8.305 -2.354 1.00 71.88 468 ARG A N 1
ATOM 3792 C CA . ARG A 1 468 ? 19.832 -8.709 -2.759 1.00 71.88 468 ARG A CA 1
ATOM 3793 C C . ARG A 1 468 ? 18.906 -7.543 -3.087 1.00 71.88 468 ARG A C 1
ATOM 3795 O O . ARG A 1 468 ? 17.878 -7.764 -3.720 1.00 71.88 468 ARG A O 1
ATOM 3802 N N . ARG A 1 469 ? 19.252 -6.306 -2.715 1.00 77.50 469 ARG A N 1
ATOM 3803 C CA . ARG A 1 469 ? 18.485 -5.113 -3.109 1.00 77.50 469 ARG A CA 1
ATOM 3804 C C . ARG A 1 469 ? 18.392 -4.965 -4.625 1.00 77.50 469 ARG A C 1
ATOM 3806 O O . ARG A 1 469 ? 17.377 -4.495 -5.121 1.00 77.50 469 ARG A O 1
ATOM 3813 N N . ASN A 1 470 ? 19.438 -5.381 -5.340 1.00 81.75 470 ASN A N 1
ATOM 3814 C CA . ASN A 1 470 ? 19.576 -5.175 -6.781 1.00 81.75 470 ASN A CA 1
ATOM 3815 C C . ASN A 1 470 ? 19.513 -6.489 -7.586 1.00 81.75 470 ASN A C 1
ATOM 3817 O O . ASN A 1 470 ? 19.871 -6.509 -8.760 1.00 81.75 470 ASN A O 1
ATOM 3821 N N . GLU A 1 471 ? 19.070 -7.591 -6.974 1.00 77.94 471 GLU A N 1
ATOM 3822 C CA . GLU A 1 471 ? 19.028 -8.923 -7.597 1.00 77.94 471 GLU A CA 1
ATOM 3823 C C . GLU A 1 471 ? 18.275 -8.940 -8.938 1.00 77.94 471 GLU A C 1
ATOM 3825 O O . GLU A 1 471 ? 18.806 -9.439 -9.929 1.00 77.94 471 GLU A O 1
ATOM 3830 N N . GLU A 1 472 ? 17.078 -8.351 -8.997 1.00 77.44 472 GLU A N 1
ATOM 3831 C CA . GLU A 1 472 ? 16.280 -8.311 -10.233 1.00 77.44 472 GLU A CA 1
ATOM 3832 C C . GLU A 1 472 ? 16.927 -7.461 -11.325 1.00 77.44 472 GLU A C 1
ATOM 3834 O O . GLU A 1 472 ? 16.881 -7.821 -12.499 1.00 77.44 472 GLU A O 1
ATOM 3839 N N . ILE A 1 473 ? 17.613 -6.381 -10.944 1.00 85.12 473 ILE A N 1
ATOM 3840 C CA . ILE A 1 473 ? 18.379 -5.564 -11.887 1.00 85.12 473 ILE A CA 1
ATOM 3841 C C . ILE A 1 473 ? 19.504 -6.408 -12.493 1.00 85.12 473 ILE A C 1
ATOM 3843 O O . ILE A 1 473 ? 19.654 -6.436 -13.712 1.00 85.12 473 ILE A O 1
ATOM 3847 N N . TYR A 1 474 ? 20.268 -7.139 -11.671 1.00 81.75 474 TYR A N 1
ATOM 3848 C CA . TYR A 1 474 ? 21.317 -8.032 -12.171 1.00 81.75 474 TYR A CA 1
ATOM 3849 C C . TYR A 1 474 ? 20.754 -9.105 -13.110 1.00 81.75 474 TYR A C 1
ATOM 3851 O O . TYR A 1 474 ? 21.295 -9.292 -14.200 1.00 81.75 474 TYR A O 1
ATOM 3859 N N . LYS A 1 475 ? 19.656 -9.772 -12.730 1.00 77.00 475 LYS A N 1
ATOM 3860 C CA . LYS A 1 475 ? 18.984 -10.778 -13.570 1.00 77.00 475 LYS A CA 1
ATOM 3861 C C . LYS A 1 475 ? 18.564 -10.199 -14.915 1.00 77.00 475 LYS A C 1
ATOM 3863 O O . LYS A 1 475 ? 18.915 -10.751 -15.953 1.00 77.00 475 LYS A O 1
ATOM 3868 N N . ASN A 1 476 ? 17.868 -9.065 -14.912 1.00 79.38 476 ASN A N 1
ATOM 3869 C CA . ASN A 1 476 ? 17.372 -8.455 -16.140 1.00 79.38 476 ASN A CA 1
ATOM 3870 C C . ASN A 1 476 ? 18.503 -7.941 -17.036 1.00 79.38 476 ASN A C 1
ATOM 3872 O O . ASN A 1 476 ? 18.418 -8.101 -18.250 1.00 79.38 476 ASN A O 1
ATOM 3876 N N . LEU A 1 477 ? 19.594 -7.405 -16.475 1.00 82.31 477 LEU A N 1
ATOM 3877 C CA . LEU A 1 477 ? 20.778 -7.019 -17.256 1.00 82.31 477 LEU A CA 1
ATOM 3878 C C . LEU A 1 477 ? 21.366 -8.203 -18.046 1.00 82.31 477 LEU A C 1
ATOM 3880 O O . LEU A 1 477 ? 21.774 -8.040 -19.199 1.00 82.31 477 LEU A O 1
ATOM 3884 N N . LEU A 1 478 ? 21.374 -9.392 -17.443 1.00 75.81 478 LEU A N 1
ATOM 3885 C CA . LEU A 1 478 ? 21.859 -10.627 -18.060 1.00 75.81 478 LEU A CA 1
ATOM 3886 C C . LEU A 1 478 ? 20.856 -11.193 -19.075 1.00 75.81 478 LEU A C 1
ATOM 3888 O O . LEU A 1 478 ? 21.216 -11.478 -20.217 1.00 75.81 478 LEU A O 1
ATOM 3892 N N . ASP A 1 479 ? 19.587 -11.305 -18.685 1.00 73.44 479 ASP A N 1
ATOM 3893 C CA . ASP A 1 479 ? 18.508 -11.871 -19.503 1.00 73.44 479 ASP A CA 1
ATOM 3894 C C . ASP A 1 479 ? 18.214 -11.046 -20.755 1.00 73.44 479 ASP A C 1
ATOM 3896 O O . ASP A 1 479 ? 17.823 -11.569 -21.805 1.00 73.44 479 ASP A O 1
ATOM 3900 N N . TRP A 1 480 ? 18.419 -9.735 -20.663 1.00 73.56 480 TRP A N 1
ATOM 3901 C CA . TRP A 1 480 ? 18.238 -8.834 -21.789 1.00 73.56 480 TRP A CA 1
ATOM 3902 C C . TRP A 1 480 ? 19.461 -8.799 -22.705 1.00 73.56 480 TRP A C 1
ATOM 3904 O O . TRP A 1 480 ? 19.390 -8.171 -23.764 1.00 73.56 480 TRP A O 1
ATOM 3914 N N . HIS A 1 481 ? 20.525 -9.537 -22.367 1.00 72.50 481 HIS A N 1
ATOM 3915 C CA . HIS A 1 481 ? 21.801 -9.555 -23.080 1.00 72.50 481 HIS A CA 1
ATOM 3916 C C . HIS A 1 481 ? 22.402 -8.153 -23.223 1.00 72.50 481 HIS A C 1
ATOM 3918 O O . HIS A 1 481 ? 23.011 -7.831 -24.239 1.00 72.50 481 HIS A O 1
ATOM 3924 N N . PHE A 1 482 ? 22.234 -7.300 -22.204 1.00 71.25 482 PHE A N 1
ATOM 3925 C CA . PHE A 1 482 ? 23.024 -6.068 -22.122 1.00 71.25 482 PHE A CA 1
ATOM 3926 C C . PHE A 1 482 ? 24.491 -6.360 -21.831 1.00 71.25 482 PHE A C 1
ATOM 3928 O O . PHE A 1 482 ? 25.352 -5.519 -22.062 1.00 71.25 482 PHE A O 1
ATOM 3935 N N . VAL A 1 483 ? 24.758 -7.574 -21.365 1.00 59.50 483 VAL A N 1
ATOM 3936 C CA . VAL A 1 483 ? 26.070 -8.150 -21.162 1.00 59.50 483 VAL A CA 1
ATOM 3937 C C . VAL A 1 483 ? 26.158 -9.411 -22.027 1.00 59.50 483 VAL A C 1
ATOM 3939 O O . VAL A 1 483 ? 25.252 -10.248 -21.976 1.00 59.50 483 VAL A O 1
ATOM 3942 N N . ASP A 1 484 ? 27.211 -9.536 -22.840 1.00 55.28 484 ASP A N 1
ATOM 3943 C CA . ASP A 1 484 ? 27.394 -10.684 -23.736 1.00 55.28 484 ASP A CA 1
ATOM 3944 C C . ASP A 1 484 ? 27.472 -12.017 -22.958 1.00 55.28 484 ASP A C 1
ATOM 3946 O O . ASP A 1 484 ? 27.968 -12.086 -21.832 1.00 55.28 484 ASP A O 1
ATOM 3950 N N . PHE A 1 485 ? 26.926 -13.069 -23.576 1.00 46.72 485 PHE A N 1
ATOM 3951 C CA . PHE A 1 485 ? 26.558 -14.365 -22.989 1.00 46.72 485 PHE A CA 1
ATOM 3952 C C . PHE A 1 485 ? 27.673 -15.037 -22.158 1.00 46.72 485 PHE A C 1
ATOM 3954 O O . PHE A 1 485 ? 28.799 -15.217 -22.621 1.00 46.72 485 PHE A O 1
ATOM 3961 N N . ILE A 1 486 ? 27.328 -15.477 -20.942 1.00 46.56 486 ILE A N 1
ATOM 3962 C CA . ILE A 1 486 ? 28.220 -16.184 -20.009 1.00 46.56 486 ILE A CA 1
ATOM 3963 C C . ILE A 1 486 ? 28.175 -17.689 -20.299 1.00 46.56 486 ILE A C 1
ATOM 3965 O O . ILE A 1 486 ? 27.626 -18.476 -19.536 1.00 46.56 486 ILE A O 1
ATOM 3969 N N . ASP A 1 487 ? 28.787 -18.106 -21.403 1.00 35.94 487 ASP A N 1
ATOM 3970 C CA . ASP A 1 487 ? 29.237 -19.493 -21.544 1.00 35.94 487 ASP A CA 1
ATOM 3971 C C . ASP A 1 487 ? 30.708 -19.557 -21.107 1.00 35.94 487 ASP A C 1
ATOM 3973 O O . ASP A 1 487 ? 31.617 -19.303 -21.896 1.00 35.94 487 ASP A O 1
ATOM 3977 N N . GLY A 1 488 ? 30.963 -19.863 -19.825 1.00 41.88 488 GLY A N 1
ATOM 3978 C CA . GLY A 1 488 ? 32.309 -20.277 -19.388 1.00 41.88 488 GLY A CA 1
ATOM 3979 C C . GLY A 1 488 ? 32.831 -19.825 -18.019 1.00 41.88 488 GLY A C 1
ATOM 3980 O O . GLY A 1 488 ? 33.935 -20.224 -17.656 1.00 41.88 488 GLY A O 1
ATOM 3981 N N . LEU A 1 489 ? 32.097 -19.049 -17.217 1.00 41.41 489 LEU A N 1
ATOM 3982 C CA . LEU A 1 489 ? 32.569 -18.601 -15.891 1.00 41.41 489 LEU A CA 1
ATOM 3983 C C . LEU A 1 489 ? 32.151 -19.550 -14.760 1.00 41.41 489 LEU A C 1
ATOM 3985 O O . LEU A 1 489 ? 31.452 -19.184 -13.823 1.00 41.41 489 LEU A O 1
ATOM 3989 N N . TYR A 1 490 ? 32.635 -20.787 -14.830 1.00 40.81 490 TYR A N 1
ATOM 3990 C CA . TYR A 1 490 ? 32.543 -21.760 -13.739 1.00 40.81 490 TYR A CA 1
ATOM 3991 C C . TYR A 1 490 ? 33.930 -22.093 -13.169 1.00 40.81 490 TYR A C 1
ATOM 3993 O O . TYR A 1 490 ? 34.261 -23.267 -13.095 1.00 40.81 490 TYR A O 1
ATOM 4001 N N . SER A 1 491 ? 34.779 -21.121 -12.787 1.00 35.91 491 SER A N 1
ATOM 4002 C CA . SER A 1 491 ? 36.023 -21.463 -12.046 1.00 35.91 491 SER A CA 1
ATOM 4003 C C . SER A 1 491 ? 36.864 -20.295 -11.489 1.00 35.91 491 SER A C 1
ATOM 4005 O O . SER A 1 491 ? 38.091 -20.325 -11.625 1.00 35.91 491 SER A O 1
ATOM 4007 N N . LYS A 1 492 ? 36.301 -19.259 -10.857 1.00 39.06 492 LYS A N 1
ATOM 4008 C CA . LYS A 1 492 ? 37.138 -18.387 -10.007 1.00 39.06 492 LYS A CA 1
ATOM 4009 C C . LYS A 1 492 ? 36.482 -18.137 -8.661 1.00 39.06 492 LYS A C 1
ATOM 4011 O O . LYS A 1 492 ? 35.541 -17.362 -8.560 1.00 39.06 492 LYS A O 1
ATOM 4016 N N . GLU A 1 493 ? 37.000 -18.819 -7.645 1.00 39.03 493 GLU A N 1
ATOM 4017 C CA . GLU A 1 493 ? 36.802 -18.442 -6.249 1.00 39.03 493 GLU A CA 1
ATOM 4018 C C . GLU A 1 493 ? 37.447 -17.066 -6.046 1.00 39.03 493 GLU A C 1
ATOM 4020 O O . GLU A 1 493 ? 38.622 -16.869 -6.365 1.00 39.03 493 GLU A O 1
ATOM 4025 N N . SER A 1 494 ? 36.647 -16.097 -5.607 1.00 39.28 494 SER A N 1
ATOM 4026 C CA . SER A 1 494 ? 37.130 -14.791 -5.166 1.00 39.28 494 SER A CA 1
ATOM 4027 C C . SER A 1 494 ? 37.310 -14.821 -3.651 1.00 39.28 494 SER A C 1
ATOM 4029 O O . SER A 1 494 ? 36.453 -15.348 -2.949 1.00 39.28 494 SER A O 1
ATOM 4031 N N . GLU A 1 495 ? 38.413 -14.256 -3.159 1.00 38.62 495 GLU A N 1
ATOM 4032 C CA . GLU A 1 495 ? 38.746 -14.168 -1.727 1.00 38.62 495 GLU A CA 1
ATOM 4033 C C . GLU A 1 495 ? 38.073 -12.968 -1.021 1.00 38.62 495 GLU A C 1
ATOM 4035 O O . GLU A 1 495 ? 38.296 -12.754 0.168 1.00 38.62 495 GLU A O 1
ATOM 4040 N N . ASP A 1 496 ? 37.259 -12.180 -1.735 1.00 43.25 496 ASP A N 1
ATOM 4041 C CA . ASP A 1 496 ? 36.571 -10.991 -1.212 1.00 43.25 496 ASP A CA 1
ATOM 4042 C C . ASP A 1 496 ? 35.063 -11.272 -1.033 1.00 43.25 496 ASP A C 1
ATOM 4044 O O . ASP A 1 496 ? 34.393 -11.700 -1.979 1.00 43.25 496 ASP A O 1
ATOM 4048 N N . GLU A 1 497 ? 34.501 -11.033 0.162 1.00 44.84 497 GLU A N 1
ATOM 4049 C CA . GLU A 1 497 ? 33.113 -11.402 0.523 1.00 44.84 497 GLU A CA 1
ATOM 4050 C C . GLU A 1 497 ? 32.066 -10.811 -0.446 1.00 44.84 497 GLU A C 1
ATOM 4052 O O . GLU A 1 497 ? 31.076 -11.463 -0.787 1.00 44.84 497 GLU A O 1
ATOM 4057 N N . GLY A 1 498 ? 32.303 -9.600 -0.966 1.00 43.78 498 GLY A N 1
ATOM 4058 C CA . GLY A 1 498 ? 31.414 -8.954 -1.941 1.00 43.78 498 GLY A CA 1
ATOM 4059 C C . GLY A 1 498 ? 31.469 -9.554 -3.353 1.00 43.78 498 GLY A C 1
ATOM 4060 O O . GLY A 1 498 ? 30.501 -9.452 -4.109 1.00 43.78 498 GLY A O 1
ATOM 4061 N N . ASP A 1 499 ? 32.579 -10.193 -3.718 1.00 45.56 499 ASP A N 1
ATOM 4062 C CA . ASP A 1 499 ? 32.746 -10.868 -5.008 1.00 45.56 499 ASP A CA 1
ATOM 4063 C C . ASP A 1 499 ? 32.346 -12.355 -4.918 1.00 45.56 499 ASP A C 1
ATOM 4065 O O . ASP A 1 499 ? 31.914 -12.932 -5.920 1.00 45.56 499 ASP A O 1
ATOM 4069 N N . MET A 1 500 ? 32.378 -12.955 -3.719 1.00 48.56 500 MET A N 1
ATOM 4070 C CA . MET A 1 500 ? 31.710 -14.229 -3.437 1.00 48.56 500 MET A CA 1
ATOM 4071 C C . MET A 1 500 ? 30.199 -14.119 -3.641 1.00 48.56 500 MET A C 1
ATOM 4073 O O . MET A 1 500 ? 29.647 -14.953 -4.349 1.00 48.56 500 MET A O 1
ATOM 4077 N N . TYR A 1 501 ? 29.545 -13.064 -3.135 1.00 49.16 501 TYR A N 1
ATOM 4078 C CA . TYR A 1 501 ? 28.109 -12.855 -3.357 1.00 49.16 501 TYR A CA 1
ATOM 4079 C C . TYR A 1 501 ? 27.766 -12.670 -4.836 1.00 49.16 501 TYR A C 1
ATOM 4081 O O . TYR A 1 501 ? 26.787 -13.230 -5.299 1.00 49.16 501 TYR A O 1
ATOM 4089 N N . LEU A 1 502 ? 28.559 -11.930 -5.618 1.00 48.78 502 LEU A N 1
ATOM 4090 C CA . LEU A 1 502 ? 28.304 -11.821 -7.060 1.00 48.78 502 LEU A CA 1
ATOM 4091 C C . LEU A 1 502 ? 28.562 -13.139 -7.797 1.00 48.78 502 LEU A C 1
ATOM 4093 O O . LEU A 1 502 ? 27.868 -13.421 -8.766 1.00 48.78 502 LEU A O 1
ATOM 4097 N N . SER A 1 503 ? 29.514 -13.954 -7.335 1.00 50.25 503 SER A N 1
ATOM 4098 C CA . SER A 1 503 ? 29.758 -15.309 -7.851 1.00 50.25 503 SER A CA 1
ATOM 4099 C C . SER A 1 503 ? 28.657 -16.292 -7.441 1.00 50.25 503 SER A C 1
ATOM 4101 O O . SER A 1 503 ? 28.355 -17.227 -8.178 1.00 50.25 503 SER A O 1
ATOM 4103 N N . GLU A 1 504 ? 28.037 -16.075 -6.283 1.00 52.41 504 GLU A N 1
ATOM 4104 C CA . GLU A 1 504 ? 26.909 -16.834 -5.752 1.00 52.41 504 GLU A CA 1
ATOM 4105 C C . GLU A 1 504 ? 25.592 -16.405 -6.400 1.00 52.41 504 GLU A C 1
ATOM 4107 O O . GLU A 1 504 ? 24.833 -17.263 -6.813 1.00 52.41 504 GLU A O 1
ATOM 4112 N N . LEU A 1 505 ? 25.372 -15.109 -6.625 1.00 52.50 505 LEU A N 1
ATOM 4113 C CA . LEU A 1 505 ? 24.266 -14.552 -7.399 1.00 52.50 505 LEU A CA 1
ATOM 4114 C C . LEU A 1 505 ? 24.391 -14.955 -8.868 1.00 52.50 505 LEU A C 1
ATOM 4116 O O . LEU A 1 505 ? 23.417 -15.393 -9.462 1.00 52.50 505 LEU A O 1
ATOM 4120 N N . ALA A 1 506 ? 25.601 -14.914 -9.432 1.00 51.50 506 ALA A N 1
ATOM 4121 C CA . ALA A 1 506 ? 25.907 -15.550 -10.705 1.00 51.50 506 ALA A CA 1
ATOM 4122 C C . ALA A 1 506 ? 25.555 -17.044 -10.642 1.00 51.50 506 ALA A C 1
ATOM 4124 O O . ALA A 1 506 ? 24.764 -17.512 -11.447 1.00 51.50 506 ALA A O 1
ATOM 4125 N N . ARG A 1 507 ? 26.037 -17.814 -9.661 1.00 51.38 507 ARG A N 1
ATOM 4126 C CA . ARG A 1 507 ? 25.656 -19.231 -9.515 1.00 51.38 507 ARG A CA 1
ATOM 4127 C C . ARG A 1 507 ? 24.142 -19.439 -9.407 1.00 51.38 507 ARG A C 1
ATOM 4129 O O . ARG A 1 507 ? 23.643 -20.331 -10.072 1.00 51.38 507 ARG A O 1
ATOM 4136 N N . MET A 1 508 ? 23.410 -18.652 -8.629 1.00 46.72 508 MET A N 1
ATOM 4137 C CA . MET A 1 508 ? 21.959 -18.765 -8.451 1.00 46.72 508 MET A CA 1
ATOM 4138 C C . MET A 1 508 ? 21.222 -18.439 -9.755 1.00 46.72 508 MET A C 1
ATOM 4140 O O . MET A 1 508 ? 20.378 -19.212 -10.197 1.00 46.72 508 MET A O 1
ATOM 4144 N N . VAL A 1 509 ? 21.610 -17.354 -10.430 1.00 49.25 509 VAL A N 1
ATOM 4145 C CA . VAL A 1 509 ? 21.036 -16.930 -11.717 1.00 49.25 509 VAL A CA 1
ATOM 4146 C C . VAL A 1 509 ? 21.410 -17.892 -12.862 1.00 49.25 509 VAL A C 1
ATOM 4148 O O . VAL A 1 509 ? 20.600 -18.117 -13.761 1.00 49.25 509 VAL A O 1
ATOM 4151 N N . PHE A 1 510 ? 22.593 -18.518 -12.831 1.00 47.97 510 PHE A N 1
ATOM 4152 C CA . PHE A 1 510 ? 23.107 -19.382 -13.906 1.00 47.97 510 PHE A CA 1
ATOM 4153 C C . PHE A 1 510 ? 22.869 -20.895 -13.692 1.00 47.97 510 PHE A C 1
ATOM 4155 O O . PHE A 1 510 ? 22.795 -21.631 -14.675 1.00 47.97 510 PHE A O 1
ATOM 4162 N N . VAL A 1 511 ? 22.700 -21.402 -12.461 1.00 44.28 511 VAL A N 1
ATOM 4163 C CA . VAL A 1 511 ? 22.460 -22.843 -12.192 1.00 44.28 511 VAL A CA 1
ATOM 4164 C C . VAL A 1 511 ? 20.991 -23.242 -12.417 1.00 44.28 511 VAL A C 1
ATOM 4166 O O . VAL A 1 511 ? 20.727 -24.349 -12.899 1.00 44.28 511 VAL A O 1
ATOM 4169 N N . GLU A 1 512 ? 20.020 -22.352 -12.182 1.00 40.12 512 GLU A N 1
ATOM 4170 C CA . GLU A 1 512 ? 18.599 -22.673 -12.421 1.00 40.12 512 GLU A CA 1
ATOM 4171 C C . GLU A 1 512 ? 18.201 -22.636 -13.912 1.00 40.12 512 GLU A C 1
ATOM 4173 O O . GLU A 1 512 ? 17.354 -23.424 -14.345 1.00 40.12 512 GLU A O 1
ATOM 4178 N N . LYS A 1 513 ? 18.873 -21.833 -14.752 1.00 36.72 513 LYS A N 1
ATOM 4179 C CA . LYS A 1 513 ? 18.652 -21.850 -16.216 1.00 36.72 513 LYS A CA 1
ATOM 4180 C C . LYS A 1 513 ? 19.330 -23.017 -16.939 1.00 36.72 513 LYS A C 1
ATOM 4182 O O . LYS A 1 513 ? 18.812 -23.487 -17.949 1.00 36.72 513 LYS A O 1
ATOM 4187 N N . ALA A 1 514 ? 20.439 -23.545 -16.418 1.00 33.56 514 ALA A N 1
ATOM 4188 C CA . ALA A 1 514 ? 21.067 -24.745 -16.982 1.00 33.56 514 ALA A CA 1
ATOM 4189 C C . ALA A 1 514 ? 20.231 -26.018 -16.731 1.00 33.56 514 ALA A C 1
ATOM 4191 O O . ALA A 1 514 ? 20.252 -26.952 -17.531 1.00 33.56 514 ALA A O 1
ATOM 4192 N N . SER A 1 515 ? 19.439 -26.032 -15.656 1.00 33.84 515 SER A N 1
ATOM 4193 C CA . SER A 1 515 ? 18.608 -27.181 -15.268 1.00 33.84 515 SER A CA 1
ATOM 4194 C C . SER A 1 515 ? 17.291 -27.283 -16.055 1.00 33.84 515 SER A C 1
ATOM 4196 O O . SER A 1 515 ? 16.678 -28.346 -16.084 1.00 33.84 515 SER A O 1
ATOM 4198 N N . SER A 1 516 ? 16.863 -26.207 -16.728 1.00 32.47 516 SER A N 1
ATOM 4199 C CA . SER A 1 516 ? 15.636 -26.159 -17.543 1.00 32.47 516 SER A CA 1
ATOM 4200 C C . SER A 1 516 ? 15.866 -26.401 -19.044 1.00 32.47 516 SER A C 1
ATOM 4202 O O . SER A 1 516 ? 14.900 -26.584 -19.778 1.00 32.47 516 SER A O 1
ATOM 4204 N N . ASN A 1 517 ? 17.126 -26.506 -19.488 1.00 31.34 517 ASN A N 1
ATOM 4205 C CA . ASN A 1 517 ? 17.497 -26.871 -20.865 1.00 31.34 517 ASN A CA 1
ATOM 4206 C C 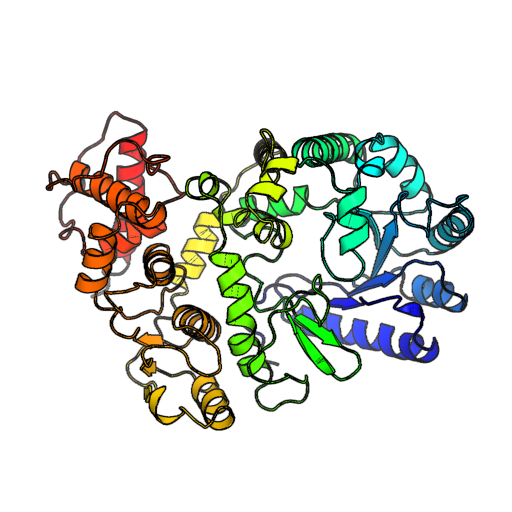. ASN A 1 517 ? 18.087 -28.290 -21.000 1.00 31.34 517 ASN A C 1
ATOM 4208 O O . ASN A 1 517 ? 18.566 -28.663 -22.069 1.00 31.34 517 ASN A O 1
ATOM 4212 N N . LEU A 1 518 ? 18.012 -29.113 -19.950 1.00 29.55 518 LEU A N 1
ATOM 4213 C CA . LEU A 1 518 ? 18.387 -30.533 -19.976 1.00 29.55 518 LEU A CA 1
ATOM 4214 C C . LEU A 1 518 ? 17.154 -31.444 -20.089 1.00 29.55 518 LEU A C 1
ATOM 4216 O O . LEU A 1 518 ? 16.974 -32.370 -19.309 1.00 29.55 518 LEU A O 1
ATOM 4220 N N . HIS A 1 519 ? 16.312 -31.190 -21.091 1.00 29.84 519 HIS A N 1
ATOM 4221 C CA . HIS A 1 519 ? 15.427 -32.200 -21.673 1.00 29.84 519 HIS A CA 1
ATOM 4222 C C . HIS A 1 519 ? 15.285 -31.964 -23.184 1.00 29.84 519 HIS A C 1
ATOM 4224 O O . HIS A 1 519 ? 14.317 -31.369 -23.654 1.00 29.84 519 HIS A O 1
ATOM 4230 N N . ILE A 1 520 ? 16.271 -32.471 -23.929 1.00 29.61 520 ILE A N 1
ATOM 4231 C CA . ILE A 1 520 ? 16.069 -33.117 -25.233 1.00 29.61 520 ILE A CA 1
ATOM 4232 C C . ILE A 1 520 ? 16.613 -34.534 -25.104 1.00 29.61 520 ILE A C 1
ATOM 4234 O O . ILE A 1 520 ? 17.747 -34.667 -24.588 1.00 29.61 520 ILE A O 1
#

Foldseek 3Di:
DDDDPPAQEDAAEQDDDFNLVPPPVCCVPVVVVVLVVQVVVCVVHNHRYAYEYEHQLLHPDLVVLVVQQVCQAPPRYAYEHEDDCPDPCQVDVRVCVVVSLVSLLSHNHPHYEYEYEQWQVLLVDQLLVVCVSCVNSPHQEYEYHYQFCADVSVVVCVVTPAALVSVLVNVVSNVVSCVVDPYYYPDLVQLLVCQQQVHAGDCQVVQLVQWDQDPQQWIFGHPVHDPVGGQFFLDTQGNPDDLSSLSSLLRSLVVNLLLQQQADQVLLQDPCCSHQVRADSRLSPDDPVVLVVRAVVHGNSSVSSSVVSVPPDDRPRSSVVVVVVVVVVPCPVVQPDFDEAELVVCQPPPVVVSVNLLVAHEYEYDQADGSNDHQSSNLSSSVVSSHAYERPQADPVDGPVSSLLCCLLVVRVSYDYDLVSSLVVLLVPLLDSSSVLLLLLVQLVCVVVVHDHRDHDPDHGDHHALDPSCLSNNLSCQVSPVDPHPPPPPDDDDPDPSVVSVVVSVCVSPVVVVVVPPDD

Organism: Vibrio parahaemolyticus (NCBI:txid670)

InterPro domains:
  IPR013785 Aldolase-type TIM barrel [G3DSA:3.20.20.70] (2-313)

pLDDT: mean 80.69, std 16.36, range [29.55, 97.62]

Sequence (520 aa):
MKLDKRLKNIEWEVIGGETTMMPFEFWEEMLPYTLDRIERINQFCEKKGSLNFLTNLIYKDKRYTDLFNKYGDHDLFCLYTSWEPDTNRFGNNDKMYPRFKETLASINAKEKILDIILTKTVCEMEPEEIIEEFDKLGITDYSIKQLSPYGSGKEFFKHNMVSFDKMSDFLTKFHHAKNRRNATFTPLEEMYGAMSHGTAFQCNGNFKYDLSIEPNGLTHFNANQTMGDMVGGFKPIFVDDHDWPVRVLFENSGEETNKLTLKRSECVQCEYLRYCNAGWYHYKLLSEEDYRKFAGDECSGFKKVWDLAKQSGFYHDYTEINHLKSLGGTMIADASNKSLIKEKDFSDNYELFIDAIGRLGHIEMKAGSLFGKSPLERAIAYESLGCSYQIPPFNLISPDLDMVNHMISGVLPSAKADRAEVWRLVLGNLQHSDMRVVAECYNHIAKLLGLELIKIPNGLGELAVKDRRNEEIYKNLLDWHFVDFIDGLYSKESEDEGDMYLSELARMVFVEKASSNLHI

Secondary structure (DSSP, 8-state):
----TT-----EEE-SS-GGGS-HHHHHHHHHHHHHHHHHHHTTSSS---EEEE--S--S-THHHHHHHHTTT-TTEEEEEEE-TTSTTTTTTTTTHHHHHHHHHH---S-EEEEEE--HHHHHS-HHHHHHHHHTTT--EEEEEPPP-STTHHHHHHHH---HHHHHHHHHHHHHHHTTS---EETHHHHHHHHHHTPPSTTTT-GGG-EEE-TTSEEEE-TTS-TTTS---SS-EETTSTTHHHHHHHHTHHHHHHHHH---GGGTT-TTHHHHTTS-HHHHTS-HHHHHHHHTTS-TT-HHHHHHHHHSS----HHHHHHHHHHHT-----GGGPPEEEGGGGTT-HHHHHHHHTT--EEEPPSS-BTTB-HHHHHHHHHHHT-EEEPPPP-TTS--HHHHHHHHTTS-TTEE--HHHHHHHHHHTTTSHHHHHHHHHHHHHHHHHTPPPP-PPTTSSPPPPSSGGGHHHHHHHHHTTSS---SS------SSHHHHHHHHHHHHHHHHHHSSS---

Radius of gyration: 25.27 Å; chains: 1; bounding box: 71×54×64 Å